Protein AF-A0A5B9YBI0-F1 (afdb_monomer)

Structure (mmCIF, N/CA/C/O backbone):
data_AF-A0A5B9YBI0-F1
#
_entry.id   AF-A0A5B9YBI0-F1
#
loop_
_atom_site.group_PDB
_atom_site.id
_atom_site.type_symbol
_atom_site.label_atom_id
_atom_site.label_alt_id
_atom_site.label_comp_id
_atom_site.label_asym_id
_atom_site.label_entity_id
_atom_site.label_seq_id
_atom_site.pdbx_PDB_ins_code
_atom_site.Cartn_x
_atom_site.Cartn_y
_atom_site.Cartn_z
_atom_site.occupancy
_atom_site.B_iso_or_equiv
_atom_site.auth_seq_id
_atom_site.auth_comp_id
_atom_site.auth_asym_id
_atom_site.auth_atom_id
_atom_site.pdbx_PDB_model_num
ATOM 1 N N . MET A 1 1 ? 2.682 44.385 -20.095 1.00 37.06 1 MET A N 1
ATOM 2 C CA . MET A 1 1 ? 2.175 44.929 -18.813 1.00 37.06 1 MET A CA 1
ATOM 3 C C . MET A 1 1 ? 1.367 43.898 -18.017 1.00 37.06 1 MET A C 1
ATOM 5 O O . MET A 1 1 ? 1.776 43.576 -16.914 1.00 37.06 1 MET A O 1
ATOM 9 N N . ILE A 1 2 ? 0.305 43.292 -18.572 1.00 33.94 2 ILE A N 1
ATOM 10 C CA . ILE A 1 2 ? -0.536 42.296 -17.859 1.00 33.94 2 ILE A CA 1
ATOM 11 C C . ILE A 1 2 ? 0.227 41.001 -17.495 1.00 33.94 2 ILE A C 1
ATOM 13 O O . ILE A 1 2 ? 0.119 40.534 -16.367 1.00 33.94 2 ILE A O 1
ATOM 17 N N . ARG A 1 3 ? 1.086 40.476 -18.384 1.00 33.97 3 ARG A N 1
ATOM 18 C CA . ARG A 1 3 ? 1.967 39.325 -18.071 1.00 33.97 3 ARG A CA 1
ATOM 19 C C . ARG A 1 3 ? 3.018 39.629 -16.991 1.00 33.97 3 ARG A C 1
ATOM 21 O O . ARG A 1 3 ? 3.372 38.748 -16.225 1.00 33.97 3 ARG A O 1
ATOM 28 N N . TYR A 1 4 ? 3.457 40.884 -16.885 1.00 35.09 4 TYR A N 1
ATOM 29 C CA . TYR A 1 4 ? 4.471 41.316 -15.913 1.00 35.09 4 TYR A CA 1
ATOM 30 C C . TYR A 1 4 ? 3.879 41.478 -14.500 1.00 35.09 4 TYR A C 1
ATOM 32 O O . TYR A 1 4 ? 4.509 41.134 -13.505 1.00 35.09 4 TYR A O 1
ATOM 40 N N . LEU A 1 5 ? 2.618 41.921 -14.413 1.00 36.78 5 LEU A N 1
ATOM 41 C CA . LEU A 1 5 ? 1.859 41.996 -13.158 1.00 36.78 5 LEU A CA 1
ATOM 42 C C . LEU A 1 5 ? 1.528 40.607 -12.584 1.00 36.78 5 LEU A C 1
ATOM 44 O O . LEU A 1 5 ? 1.432 40.454 -11.368 1.00 36.78 5 LEU A O 1
ATOM 48 N N . TYR A 1 6 ? 1.394 39.591 -13.443 1.00 37.94 6 TYR A N 1
ATOM 49 C CA . TYR A 1 6 ? 1.132 38.214 -13.018 1.00 37.94 6 TYR A CA 1
ATOM 50 C C . TYR A 1 6 ? 2.350 37.587 -12.315 1.00 37.94 6 TYR A C 1
ATOM 52 O O . TYR A 1 6 ? 2.197 36.960 -11.268 1.00 37.94 6 TYR A O 1
ATOM 60 N N . SER A 1 7 ? 3.566 37.844 -12.813 1.00 40.69 7 SER A N 1
ATOM 61 C CA . SER A 1 7 ? 4.812 37.372 -12.188 1.00 40.69 7 SER A CA 1
ATOM 62 C C . SER A 1 7 ? 5.112 38.067 -10.856 1.00 40.69 7 SER A C 1
ATOM 64 O O . SER A 1 7 ? 5.513 37.409 -9.901 1.00 40.69 7 SER A O 1
ATOM 66 N N . ILE A 1 8 ? 4.828 39.370 -10.736 1.00 42.28 8 ILE A N 1
ATOM 67 C CA . ILE A 1 8 ? 4.996 40.114 -9.472 1.00 42.28 8 ILE A CA 1
ATOM 68 C C . ILE A 1 8 ? 4.024 39.605 -8.396 1.00 42.28 8 ILE A C 1
ATOM 70 O O . ILE A 1 8 ? 4.411 39.440 -7.241 1.00 42.28 8 ILE A O 1
ATOM 74 N N . LYS A 1 9 ? 2.779 39.276 -8.767 1.00 41.59 9 LYS A N 1
ATOM 75 C CA . LYS A 1 9 ? 1.801 38.681 -7.841 1.00 41.59 9 LYS A CA 1
ATOM 76 C C . LYS A 1 9 ? 2.239 37.291 -7.353 1.00 41.59 9 LYS A C 1
ATOM 78 O O . LYS A 1 9 ? 2.020 36.961 -6.191 1.00 41.59 9 LYS A O 1
ATOM 83 N N . LYS A 1 10 ? 2.900 36.509 -8.216 1.00 41.25 10 LYS A N 1
ATOM 84 C CA . LYS A 1 10 ? 3.470 35.193 -7.880 1.00 41.25 10 LYS A CA 1
ATOM 85 C C . LYS A 1 10 ? 4.628 35.323 -6.877 1.00 41.25 10 LYS A C 1
ATOM 87 O O . LYS A 1 10 ? 4.638 34.612 -5.880 1.00 41.25 10 LYS A O 1
ATOM 92 N N . ILE A 1 11 ? 5.520 36.297 -7.072 1.00 42.34 11 ILE A N 1
ATOM 93 C CA . ILE A 1 11 ? 6.655 36.576 -6.170 1.00 42.34 11 ILE A CA 1
ATOM 94 C C . ILE A 1 11 ? 6.181 37.098 -4.799 1.00 42.34 11 ILE A C 1
ATOM 96 O O . ILE A 1 11 ? 6.686 36.667 -3.765 1.00 42.34 11 ILE A O 1
ATOM 100 N N . ILE A 1 12 ? 5.164 37.967 -4.765 1.00 43.50 12 ILE A N 1
ATOM 101 C CA . ILE A 1 12 ? 4.583 38.473 -3.507 1.00 43.50 12 ILE A CA 1
ATOM 102 C C . ILE A 1 12 ? 3.901 37.348 -2.710 1.00 43.50 12 ILE A C 1
ATOM 104 O O . ILE A 1 12 ? 4.034 37.300 -1.489 1.00 43.50 12 ILE A O 1
ATOM 108 N N . ASN A 1 13 ? 3.222 36.411 -3.381 1.00 40.44 13 ASN A N 1
ATOM 109 C CA . ASN A 1 13 ? 2.604 35.264 -2.711 1.00 40.44 13 ASN A CA 1
ATOM 110 C C . ASN A 1 13 ? 3.643 34.288 -2.133 1.00 40.44 13 ASN A C 1
ATOM 112 O O . ASN A 1 13 ? 3.438 33.784 -1.033 1.00 40.44 13 ASN A O 1
ATOM 116 N N . VAL A 1 14 ? 4.779 34.076 -2.807 1.00 39.38 14 VAL A N 1
ATOM 117 C CA . VAL A 1 14 ? 5.882 33.238 -2.290 1.00 39.38 14 VAL A CA 1
ATOM 118 C C . VAL A 1 14 ? 6.523 33.854 -1.038 1.00 39.38 14 VAL A C 1
ATOM 120 O O . VAL A 1 14 ? 6.813 33.143 -0.074 1.00 39.38 14 VAL A O 1
ATOM 123 N N . LEU A 1 15 ? 6.668 35.182 -0.995 1.00 35.47 15 LEU A N 1
ATOM 124 C CA . LEU A 1 15 ? 7.212 35.900 0.168 1.00 35.47 15 LEU A CA 1
ATOM 125 C C . LEU A 1 15 ? 6.231 35.978 1.354 1.00 35.47 15 LEU A C 1
ATOM 127 O O . LEU A 1 15 ? 6.654 36.020 2.507 1.00 35.47 15 LEU A O 1
ATOM 131 N N . LEU A 1 16 ? 4.919 35.966 1.101 1.00 36.91 16 LEU A N 1
ATOM 132 C CA . LEU A 1 16 ? 3.907 35.919 2.163 1.00 36.91 16 LEU A CA 1
ATOM 133 C C . LEU A 1 16 ? 3.735 34.510 2.753 1.00 36.91 16 LEU A C 1
ATOM 135 O O . LEU A 1 16 ? 3.543 34.387 3.959 1.00 36.91 16 LEU A O 1
ATOM 139 N N . VAL A 1 17 ? 3.869 33.448 1.953 1.00 39.06 17 VAL A N 1
ATOM 140 C CA . VAL A 1 17 ? 3.729 32.060 2.435 1.00 39.06 17 VAL A CA 1
ATOM 141 C C . VAL A 1 17 ? 4.934 31.624 3.278 1.00 39.06 17 VAL A C 1
ATOM 143 O O . VAL A 1 17 ? 4.750 31.027 4.341 1.00 39.06 17 VAL A O 1
ATOM 146 N N . SER A 1 18 ? 6.150 32.029 2.902 1.00 36.97 18 SER A N 1
ATOM 147 C CA . SER A 1 18 ? 7.392 31.725 3.639 1.00 36.97 18 SER A CA 1
ATOM 148 C C . SER A 1 18 ? 7.489 32.385 5.027 1.00 36.97 18 SER A C 1
ATOM 150 O O . SER A 1 18 ? 8.280 31.947 5.856 1.00 36.97 18 SER A O 1
ATOM 152 N N . SER A 1 19 ? 6.634 33.368 5.340 1.00 34.81 19 SER A N 1
ATOM 153 C CA . SER A 1 19 ? 6.539 33.975 6.683 1.00 34.81 19 SER A CA 1
ATOM 154 C C . SER A 1 19 ? 5.470 33.349 7.592 1.00 34.81 19 SER A C 1
ATOM 156 O O . SER A 1 19 ? 5.387 33.697 8.768 1.00 34.81 19 SER A O 1
ATOM 158 N N . SER A 1 20 ? 4.670 32.405 7.081 1.00 33.94 20 SER A N 1
ATOM 159 C CA . SER A 1 20 ? 3.580 31.753 7.830 1.00 33.94 20 SER A CA 1
ATOM 160 C C . SER A 1 20 ? 3.882 30.310 8.255 1.00 33.94 20 SER A C 1
ATOM 162 O O . SER A 1 20 ? 3.123 29.714 9.017 1.00 33.94 20 SER A O 1
ATOM 164 N N . GLY A 1 21 ? 5.011 29.764 7.801 1.00 32.81 21 GLY A N 1
ATOM 165 C CA . GLY A 1 21 ? 5.383 28.363 7.963 1.00 32.81 21 GLY A CA 1
ATOM 166 C C . GLY A 1 21 ? 6.478 28.092 8.987 1.00 32.81 21 GLY A C 1
ATOM 167 O O . GLY A 1 21 ? 7.218 27.157 8.771 1.00 32.81 21 GLY A O 1
ATOM 168 N N . TYR A 1 22 ? 6.637 28.879 10.055 1.00 31.53 22 TYR A N 1
ATOM 169 C CA . TYR A 1 22 ? 7.441 28.489 11.229 1.00 31.53 22 TYR A CA 1
ATOM 170 C C . TYR A 1 22 ? 7.075 29.394 12.412 1.00 31.53 22 TYR A C 1
ATOM 172 O O . TYR A 1 22 ? 7.587 30.503 12.530 1.00 31.53 22 TYR A O 1
ATOM 180 N N . THR A 1 23 ? 6.121 28.959 13.245 1.00 30.61 23 THR A N 1
ATOM 181 C CA . THR A 1 23 ? 6.027 29.190 14.708 1.00 30.61 23 THR A CA 1
ATOM 182 C C . THR A 1 23 ? 4.635 28.796 15.220 1.00 30.61 23 THR A C 1
ATOM 184 O O . THR A 1 23 ? 3.657 29.530 15.095 1.00 30.61 23 THR A O 1
ATOM 187 N N . ARG A 1 24 ? 4.542 27.643 15.887 1.00 28.12 24 ARG A N 1
ATOM 188 C CA . ARG A 1 24 ? 3.522 27.396 16.916 1.00 28.12 24 ARG A CA 1
ATOM 189 C C . ARG A 1 24 ? 4.225 26.834 18.144 1.00 28.12 24 ARG A C 1
ATOM 191 O O . ARG A 1 24 ? 4.561 25.661 18.191 1.00 28.12 24 ARG A O 1
ATOM 198 N N . GLY A 1 25 ? 4.473 27.717 19.106 1.00 27.64 25 GLY A N 1
ATOM 199 C CA . GLY A 1 25 ? 5.055 27.401 20.406 1.00 27.64 25 GLY A CA 1
ATOM 200 C C . GLY A 1 25 ? 5.615 28.656 21.074 1.00 27.64 25 GLY A C 1
ATOM 201 O O . GLY A 1 25 ? 6.647 29.158 20.655 1.00 27.64 25 GLY A O 1
ATOM 202 N N . ASN A 1 26 ? 4.929 29.120 22.120 1.00 28.19 26 ASN A N 1
ATOM 203 C CA . ASN A 1 26 ? 5.251 30.227 23.034 1.00 28.19 26 ASN A CA 1
ATOM 204 C C . ASN A 1 26 ? 4.965 31.668 22.573 1.00 28.19 26 ASN A C 1
ATOM 206 O O . ASN A 1 26 ? 5.736 32.336 21.892 1.00 28.19 26 ASN A O 1
ATOM 210 N N . VAL A 1 27 ? 3.853 32.190 23.102 1.00 33.47 27 VAL A N 1
ATOM 211 C CA . VAL A 1 27 ? 3.587 33.623 23.227 1.00 33.47 27 VAL A CA 1
ATOM 212 C C . VAL A 1 27 ? 4.521 34.203 24.295 1.00 33.47 27 VAL A C 1
ATOM 214 O O . VAL A 1 27 ? 4.308 34.009 25.489 1.00 33.47 27 VAL A O 1
ATOM 217 N N . MET A 1 28 ? 5.499 35.002 23.873 1.00 28.69 28 MET A N 1
ATOM 218 C CA . MET A 1 28 ? 5.945 36.161 24.646 1.00 28.69 28 MET A CA 1
ATOM 219 C C . MET A 1 28 ? 5.970 37.396 23.746 1.00 28.69 28 MET A C 1
ATOM 221 O O . MET A 1 28 ? 6.412 37.363 22.602 1.00 28.69 28 MET A O 1
ATOM 225 N N . LYS A 1 29 ? 5.425 38.488 24.285 1.00 39.06 29 LYS A N 1
ATOM 226 C CA . LYS A 1 29 ? 5.253 39.796 23.647 1.00 39.06 29 LYS A CA 1
ATOM 227 C C . LYS A 1 29 ? 6.578 40.325 23.076 1.00 39.06 29 LYS A C 1
ATOM 229 O O . LYS A 1 29 ? 7.487 40.636 23.837 1.00 39.06 29 LYS A O 1
ATOM 234 N N . GLY A 1 30 ? 6.628 40.529 21.760 1.00 29.30 30 GLY A N 1
ATOM 235 C CA . GLY A 1 30 ? 7.695 41.254 21.070 1.00 29.30 30 GLY A CA 1
ATOM 236 C C . GLY A 1 30 ? 7.208 41.771 19.716 1.00 29.30 30 GLY A C 1
ATOM 237 O O . GLY A 1 30 ? 6.684 41.020 18.903 1.00 29.30 30 GLY A O 1
ATOM 238 N N . THR A 1 31 ? 7.315 43.076 19.498 1.00 31.78 31 THR A N 1
ATOM 239 C CA . THR A 1 31 ? 6.864 43.804 18.307 1.00 31.78 31 THR A CA 1
ATOM 240 C C . THR A 1 31 ? 7.668 43.379 17.071 1.00 31.78 31 THR A C 1
ATOM 242 O O . THR A 1 31 ? 8.876 43.604 17.019 1.00 31.78 31 THR A O 1
ATOM 245 N N . VAL A 1 32 ? 7.017 42.808 16.051 1.00 30.14 32 VAL A N 1
ATOM 246 C CA . VAL A 1 32 ? 7.655 42.495 14.758 1.00 30.14 32 VAL A CA 1
ATOM 247 C C . VAL A 1 32 ? 7.907 43.802 13.998 1.00 30.14 32 VAL A C 1
ATOM 249 O O . VAL A 1 32 ? 6.975 44.454 13.531 1.00 30.14 32 VAL A O 1
ATOM 252 N N . LYS A 1 33 ? 9.175 44.213 13.883 1.00 31.86 33 LYS A N 1
ATOM 253 C CA . LYS A 1 33 ? 9.597 45.293 12.979 1.00 31.86 33 LYS A CA 1
ATOM 254 C C . LYS A 1 33 ? 9.701 44.735 11.560 1.00 31.86 33 LYS A C 1
ATOM 256 O O . LYS A 1 33 ? 10.640 44.014 11.246 1.00 31.86 33 LYS A O 1
ATOM 261 N N . VAL A 1 34 ? 8.755 45.103 10.699 1.00 38.72 34 VAL A N 1
ATOM 262 C CA . VAL A 1 34 ? 8.865 44.892 9.249 1.00 38.72 34 VAL A CA 1
ATOM 263 C C . VAL A 1 34 ? 9.993 45.782 8.713 1.00 38.72 34 VAL A C 1
ATOM 265 O O . VAL A 1 34 ? 10.050 46.974 9.020 1.00 38.72 34 VAL A O 1
ATOM 268 N N . ASN A 1 35 ? 10.920 45.205 7.949 1.00 39.88 35 ASN A N 1
ATOM 269 C CA . ASN A 1 35 ? 12.082 45.910 7.416 1.00 39.88 35 ASN A CA 1
ATOM 270 C C . ASN A 1 35 ? 11.672 46.793 6.218 1.00 39.88 35 ASN A C 1
ATOM 272 O O . ASN A 1 35 ? 11.575 46.332 5.083 1.00 39.88 35 ASN A O 1
ATOM 276 N N . TYR A 1 36 ? 11.401 48.075 6.484 1.00 39.97 36 TYR A N 1
ATOM 277 C CA . TYR A 1 36 ? 10.932 49.072 5.506 1.00 39.97 36 TYR A CA 1
ATOM 278 C C . TYR A 1 36 ? 11.914 49.346 4.348 1.00 39.97 36 TYR A C 1
ATOM 280 O O . TYR A 1 36 ? 11.514 49.924 3.338 1.00 39.97 36 TYR A O 1
ATOM 288 N N . TYR A 1 37 ? 13.173 48.904 4.447 1.00 40.56 37 TYR A N 1
ATOM 289 C CA . TYR A 1 37 ? 14.192 49.119 3.413 1.00 40.56 37 TYR A CA 1
ATOM 290 C C . TYR A 1 37 ? 13.926 48.338 2.116 1.00 40.56 37 TYR A C 1
ATOM 292 O O . TYR A 1 37 ? 14.165 48.858 1.026 1.00 40.56 37 TYR A O 1
ATOM 300 N N . SER A 1 38 ? 13.366 47.130 2.209 1.00 44.84 38 SER A N 1
ATOM 301 C CA . SER A 1 38 ? 13.116 46.269 1.044 1.00 44.84 38 SER A CA 1
ATOM 302 C C . SER A 1 38 ? 11.962 46.790 0.180 1.00 44.84 38 SER A C 1
ATOM 304 O O . SER A 1 38 ? 12.022 46.739 -1.046 1.00 44.84 38 SER A O 1
ATOM 306 N N . LEU A 1 39 ? 10.932 47.362 0.811 1.00 43.91 39 LEU A N 1
ATOM 307 C CA . LEU A 1 39 ? 9.776 47.937 0.118 1.00 43.91 39 LEU A CA 1
ATOM 308 C C . LEU A 1 39 ? 10.128 49.269 -0.570 1.00 43.91 39 LEU A C 1
ATOM 310 O O . LEU A 1 39 ? 9.635 49.555 -1.660 1.00 43.91 39 LEU A O 1
ATOM 314 N N . PHE A 1 40 ? 11.024 50.058 0.032 1.00 45.75 40 PHE A N 1
ATOM 315 C CA . PHE A 1 40 ? 11.465 51.339 -0.526 1.00 45.75 40 PHE A CA 1
ATOM 316 C C . PHE A 1 40 ? 12.334 51.162 -1.785 1.00 45.75 40 PHE A C 1
ATOM 318 O O . PHE A 1 40 ? 12.179 51.914 -2.747 1.00 45.75 40 PHE A O 1
ATOM 325 N N . MET A 1 41 ? 13.184 50.127 -1.825 1.00 46.78 41 MET A N 1
ATOM 326 C CA . MET A 1 41 ? 14.009 49.786 -2.998 1.00 46.78 41 MET A CA 1
ATOM 327 C C . MET A 1 41 ? 13.170 49.364 -4.212 1.00 46.78 41 MET A C 1
ATOM 329 O O . MET A 1 41 ? 13.460 49.776 -5.334 1.00 46.78 41 MET A O 1
ATOM 333 N N . VAL A 1 42 ? 12.088 48.607 -4.000 1.00 51.53 42 VAL A N 1
ATOM 334 C CA . VAL A 1 42 ? 11.196 48.168 -5.089 1.00 51.53 42 VAL A CA 1
ATOM 335 C C . VAL A 1 42 ? 10.407 49.346 -5.674 1.00 51.53 42 VAL A C 1
ATOM 337 O O . VAL A 1 42 ? 10.260 49.443 -6.891 1.00 51.53 42 VAL A O 1
ATOM 340 N N . ILE A 1 43 ? 9.957 50.289 -4.839 1.00 54.47 43 ILE A N 1
ATOM 341 C CA . ILE A 1 43 ? 9.250 51.496 -5.302 1.00 54.47 43 ILE A CA 1
ATOM 342 C C . ILE A 1 43 ? 10.199 52.433 -6.071 1.00 54.47 43 ILE A C 1
ATOM 344 O O . ILE A 1 43 ? 9.815 52.973 -7.110 1.00 54.47 43 ILE A O 1
ATOM 348 N N . ALA A 1 44 ? 11.452 52.581 -5.624 1.00 48.19 44 ALA A N 1
ATOM 349 C CA . ALA A 1 44 ? 12.456 53.393 -6.315 1.00 48.19 44 ALA A CA 1
ATOM 350 C C . ALA A 1 44 ? 12.818 52.834 -7.706 1.00 48.19 44 ALA A C 1
ATOM 352 O O . ALA A 1 44 ? 12.940 53.600 -8.663 1.00 48.19 44 ALA A O 1
ATOM 353 N N . LEU A 1 45 ? 12.915 51.505 -7.849 1.00 44.81 45 LEU A N 1
ATOM 354 C CA . LEU A 1 45 ? 13.215 50.856 -9.131 1.00 44.81 45 LEU A CA 1
ATOM 355 C C . LEU A 1 45 ? 12.078 51.032 -10.156 1.00 44.81 45 LEU A C 1
ATOM 357 O O . LEU A 1 45 ? 12.330 51.242 -11.341 1.00 44.81 45 LEU A O 1
ATOM 361 N N . VAL A 1 46 ? 10.821 50.994 -9.699 1.00 51.81 46 VAL A N 1
ATOM 362 C CA . VAL A 1 46 ? 9.637 51.185 -10.558 1.00 51.81 46 VAL A CA 1
ATOM 363 C C . VAL A 1 46 ? 9.516 52.636 -11.040 1.00 51.81 46 VAL A C 1
ATOM 365 O O . VAL A 1 46 ? 9.133 52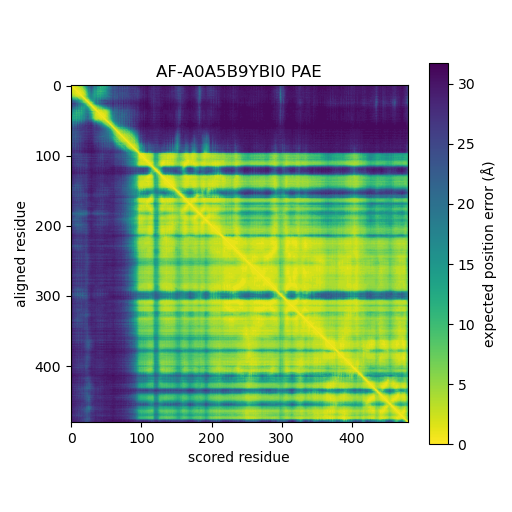.868 -12.187 1.00 51.81 46 VAL A O 1
ATOM 368 N N . LEU A 1 47 ? 9.898 53.616 -10.214 1.00 44.66 47 LEU A N 1
ATOM 369 C CA . LEU A 1 47 ? 9.897 55.032 -10.598 1.00 44.66 47 LEU A CA 1
ATOM 370 C C . LEU A 1 47 ? 11.025 55.380 -11.585 1.00 44.66 47 LEU A C 1
ATOM 372 O O . LEU A 1 47 ? 10.800 56.161 -12.508 1.00 44.66 47 LEU A O 1
ATOM 376 N N . LEU A 1 48 ? 12.200 54.750 -11.466 1.00 40.97 48 LEU A N 1
ATOM 377 C CA . LEU A 1 48 ? 13.325 54.955 -12.392 1.00 40.97 48 LEU A CA 1
ATOM 378 C C . LEU A 1 48 ? 13.041 54.433 -13.810 1.00 40.97 48 LEU A C 1
ATOM 380 O O . LEU A 1 48 ? 13.449 55.053 -14.790 1.00 40.97 48 LEU A O 1
ATOM 384 N N . ILE A 1 49 ? 12.287 53.338 -13.937 1.00 47.66 49 ILE A N 1
ATOM 385 C CA . ILE A 1 49 ? 11.904 52.771 -15.242 1.00 47.66 49 ILE A CA 1
ATOM 386 C C . ILE A 1 49 ? 10.781 53.596 -15.905 1.00 47.66 49 ILE A C 1
ATOM 388 O O . ILE A 1 49 ? 10.675 53.635 -17.131 1.00 47.66 49 ILE A O 1
ATOM 392 N N . GLY A 1 50 ? 9.971 54.309 -15.114 1.00 37.84 50 GLY A N 1
ATOM 393 C CA . GLY A 1 50 ? 8.883 55.159 -15.609 1.00 37.84 50 GLY A CA 1
ATOM 394 C C . GLY A 1 50 ? 9.324 56.490 -16.231 1.00 37.84 50 GLY A C 1
ATOM 395 O O . GLY A 1 50 ? 8.585 57.048 -17.039 1.00 37.84 50 GLY A O 1
ATOM 396 N N . CYS A 1 51 ? 10.520 56.994 -15.908 1.00 30.30 51 CYS A N 1
ATOM 397 C CA . CYS A 1 51 ? 10.962 58.327 -16.336 1.00 30.30 51 CYS A CA 1
ATOM 398 C C . CYS A 1 51 ? 11.650 58.390 -17.711 1.00 30.30 51 CYS A C 1
ATOM 400 O O . CYS A 1 51 ? 11.891 59.491 -18.195 1.00 30.30 51 CYS A O 1
ATOM 402 N N . ASN A 1 52 ? 11.937 57.266 -18.380 1.00 34.69 52 ASN A N 1
ATOM 403 C CA . ASN A 1 52 ? 12.779 57.274 -19.589 1.00 34.69 52 ASN A CA 1
ATOM 404 C C . ASN A 1 52 ? 12.015 57.250 -20.932 1.00 34.69 52 ASN A C 1
ATOM 406 O O . ASN A 1 52 ? 12.538 56.797 -21.949 1.00 34.69 52 ASN A O 1
ATOM 410 N N . LYS A 1 53 ? 10.761 57.720 -20.963 1.00 36.47 53 LYS A N 1
ATOM 411 C CA . LYS A 1 53 ? 9.973 57.858 -22.202 1.00 36.47 53 LYS A CA 1
ATOM 412 C C . LYS A 1 53 ? 9.257 59.202 -22.280 1.00 36.47 53 LYS A C 1
ATOM 414 O O . LYS A 1 53 ? 8.037 59.265 -22.172 1.00 36.47 53 LYS A O 1
ATOM 419 N N . GLN A 1 54 ? 10.007 60.266 -22.542 1.00 32.62 54 GLN A N 1
ATOM 420 C CA . GLN A 1 54 ? 9.454 61.446 -23.202 1.00 32.62 54 GLN A CA 1
ATOM 421 C C . GLN A 1 54 ? 10.578 62.326 -23.744 1.00 32.62 54 GLN A C 1
ATOM 423 O O . GLN A 1 54 ? 11.094 63.157 -23.018 1.00 32.62 54 GLN A O 1
ATOM 428 N N . GLU A 1 55 ? 10.946 62.147 -25.015 1.00 31.16 55 GLU A N 1
ATOM 429 C CA . GLU A 1 55 ? 11.467 63.237 -25.850 1.00 31.16 55 GLU A CA 1
ATOM 430 C C . GLU A 1 55 ? 11.624 62.776 -27.309 1.00 31.16 55 GLU A C 1
ATOM 432 O O . GLU A 1 55 ? 12.487 61.968 -27.629 1.00 31.16 55 GLU A O 1
ATOM 437 N N . GLN A 1 56 ? 10.744 63.258 -28.194 1.00 30.58 56 GLN A N 1
ATOM 438 C CA . GLN A 1 56 ? 11.095 64.152 -29.311 1.00 30.58 56 GLN A CA 1
ATOM 439 C C . GLN A 1 56 ? 10.005 64.166 -30.390 1.00 30.58 56 GLN A C 1
ATOM 441 O O . GLN A 1 56 ? 9.598 63.143 -30.939 1.00 30.58 56 GLN A O 1
ATOM 446 N N . SER A 1 57 ? 9.551 65.381 -30.699 1.00 29.33 57 SER A N 1
ATOM 447 C CA . SER A 1 57 ? 8.677 65.715 -31.818 1.00 29.33 57 SER A CA 1
ATOM 448 C C . SER A 1 57 ? 9.448 66.489 -32.891 1.00 29.33 57 SER A C 1
ATOM 450 O O . SER A 1 57 ? 10.244 67.357 -32.546 1.00 29.33 57 SER A O 1
ATOM 452 N N . MET A 1 58 ? 9.031 66.279 -34.144 1.00 27.55 58 MET A N 1
ATOM 453 C CA . MET A 1 58 ? 9.159 67.143 -35.332 1.00 27.55 58 MET A CA 1
ATOM 454 C C . MET A 1 58 ? 10.497 67.220 -36.093 1.00 27.55 58 MET A C 1
ATOM 456 O O . MET A 1 58 ? 11.482 67.765 -35.615 1.00 27.55 58 MET A O 1
ATOM 460 N N . GLY A 1 59 ? 10.415 66.889 -37.393 1.00 28.47 59 GLY A N 1
ATOM 461 C CA . GLY A 1 59 ? 10.838 67.838 -38.436 1.00 28.47 59 GLY A CA 1
ATOM 462 C C . GLY A 1 59 ? 11.807 67.353 -39.523 1.00 28.47 59 GLY A C 1
ATOM 463 O O . GLY A 1 59 ? 13.003 67.577 -39.425 1.00 28.47 59 GLY A O 1
ATOM 464 N N . SER A 1 60 ? 11.248 66.823 -40.619 1.00 39.47 60 SER A N 1
ATOM 465 C CA . SER A 1 60 ? 11.709 66.927 -42.023 1.00 39.47 60 SER A CA 1
ATOM 466 C C . SER A 1 60 ? 13.183 66.648 -42.387 1.00 39.47 60 SER A C 1
ATOM 468 O O . SER A 1 60 ? 14.041 67.514 -42.227 1.00 39.47 60 SER A O 1
ATOM 470 N N . LYS A 1 61 ? 13.423 65.509 -43.062 1.00 35.03 61 LYS A N 1
ATOM 471 C CA . LYS A 1 61 ? 14.291 65.349 -44.259 1.00 35.03 61 LYS A CA 1
ATOM 472 C C . LYS A 1 61 ? 14.211 63.899 -44.773 1.00 35.03 61 LYS A C 1
ATOM 474 O O . LYS A 1 61 ? 15.151 63.115 -44.687 1.00 35.03 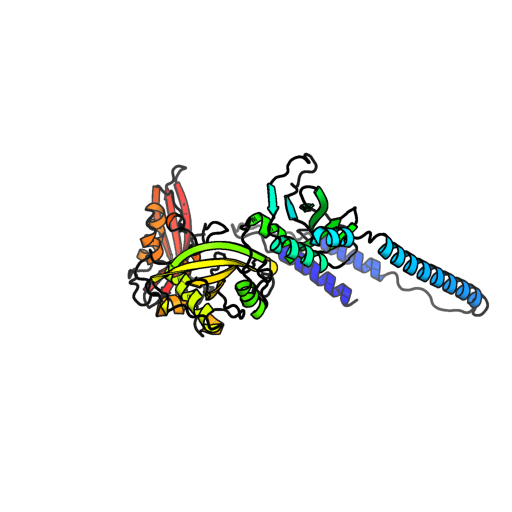61 LYS A O 1
ATOM 479 N N . GLU A 1 62 ? 13.047 63.531 -45.304 1.00 45.38 62 GLU A N 1
ATOM 480 C CA . GLU A 1 62 ? 12.869 62.309 -46.096 1.00 45.38 62 GLU A CA 1
ATOM 481 C C . GLU A 1 62 ? 13.414 62.528 -47.515 1.00 45.38 62 GLU A C 1
ATOM 483 O O . GLU A 1 62 ? 13.001 63.467 -48.190 1.00 45.38 62 GLU A O 1
ATOM 488 N N . SER A 1 63 ? 14.343 61.672 -47.960 1.00 40.34 63 SER A N 1
ATOM 489 C CA . SER A 1 63 ? 14.345 61.037 -49.304 1.00 40.34 63 SER A CA 1
ATOM 490 C C . SER A 1 63 ? 15.704 60.477 -49.749 1.00 40.34 63 SER A C 1
ATOM 492 O O . SER A 1 63 ? 15.732 59.716 -50.708 1.00 40.34 63 SER A O 1
ATOM 494 N N . ILE A 1 64 ? 16.815 60.739 -49.044 1.00 42.31 64 ILE A N 1
ATOM 495 C CA . ILE A 1 64 ? 18.138 60.186 -49.430 1.00 42.31 64 ILE A CA 1
ATOM 496 C C . ILE A 1 64 ? 18.664 59.136 -48.430 1.00 42.31 64 ILE A C 1
ATOM 498 O O . ILE A 1 64 ? 19.341 58.193 -48.823 1.00 42.31 64 ILE A O 1
ATOM 502 N N . VAL A 1 65 ? 18.236 59.186 -47.164 1.00 42.59 65 VAL A N 1
ATOM 503 C CA . VAL A 1 65 ? 18.612 58.199 -46.124 1.00 42.59 65 VAL A CA 1
ATOM 504 C C . VAL A 1 65 ? 17.856 56.863 -46.272 1.00 42.59 65 VAL A C 1
ATOM 506 O O . VAL A 1 65 ? 18.304 55.827 -45.790 1.00 42.59 65 VAL A O 1
ATOM 509 N N . ARG A 1 66 ? 16.735 56.844 -47.010 1.00 43.56 66 ARG A N 1
ATOM 510 C CA . ARG A 1 66 ? 15.854 55.666 -47.119 1.00 43.56 66 ARG A CA 1
ATOM 511 C C . ARG A 1 66 ? 16.453 54.514 -47.938 1.00 43.56 66 ARG A C 1
ATOM 513 O O . ARG A 1 66 ? 16.097 53.373 -47.690 1.00 43.56 66 ARG A O 1
ATOM 520 N N . LYS A 1 67 ? 17.379 54.779 -48.872 1.00 43.75 67 LYS A N 1
ATOM 521 C CA . LYS A 1 67 ? 18.020 53.721 -49.682 1.00 43.75 67 LYS A CA 1
ATOM 522 C C . LYS A 1 67 ? 19.179 53.021 -48.963 1.00 43.75 67 LYS A C 1
ATOM 524 O O . LYS A 1 67 ? 19.312 51.815 -49.092 1.00 43.75 67 LYS A O 1
ATOM 529 N N . GLN A 1 68 ? 19.951 53.750 -48.154 1.00 44.72 68 GLN A N 1
ATOM 530 C CA . GLN A 1 68 ? 21.042 53.167 -47.358 1.00 44.72 68 GLN A CA 1
ATOM 531 C C . GLN A 1 68 ? 20.538 52.453 -46.093 1.00 44.72 68 GLN A C 1
ATOM 533 O O . GLN A 1 68 ? 21.179 51.515 -45.633 1.00 44.72 68 GLN A O 1
ATOM 538 N N . GLY A 1 69 ? 19.378 52.855 -45.555 1.00 44.50 69 GLY A N 1
ATOM 539 C CA . GLY A 1 69 ? 18.707 52.129 -44.469 1.00 44.50 69 GLY A CA 1
ATOM 540 C C . GLY A 1 69 ? 18.138 50.777 -44.910 1.00 44.50 69 GLY A C 1
ATOM 541 O O . GLY A 1 69 ? 18.314 49.795 -44.204 1.00 44.50 69 GLY A O 1
ATOM 542 N N . LEU A 1 70 ? 17.547 50.707 -46.110 1.00 41.88 70 LEU A N 1
ATOM 543 C CA . LEU A 1 70 ? 16.976 49.467 -46.652 1.00 41.88 70 LEU A CA 1
ATOM 544 C C . LEU A 1 70 ? 18.042 48.420 -47.015 1.00 41.88 70 LEU A C 1
ATOM 546 O O . LEU A 1 70 ? 17.833 47.243 -46.763 1.00 41.88 70 LEU A O 1
ATOM 550 N N . GLU A 1 71 ? 19.203 48.817 -47.547 1.00 43.41 71 GLU A N 1
ATOM 551 C CA . GLU A 1 71 ? 20.302 47.867 -47.812 1.00 43.41 71 GLU A CA 1
ATOM 552 C C . GLU A 1 71 ? 20.954 47.344 -46.523 1.00 43.41 71 GLU A C 1
ATOM 554 O O . GLU A 1 71 ? 21.461 46.225 -46.503 1.00 43.41 71 GLU A O 1
ATOM 559 N N . LYS A 1 72 ? 20.912 48.125 -45.436 1.00 48.84 72 LYS A N 1
ATOM 560 C CA . LYS A 1 72 ? 21.401 47.700 -44.122 1.00 48.84 72 LYS A CA 1
ATOM 561 C C . LYS A 1 72 ? 20.400 46.785 -43.408 1.00 48.84 72 LYS A C 1
ATOM 563 O O . LYS A 1 72 ? 20.819 45.775 -42.863 1.00 48.84 72 LYS A O 1
ATOM 568 N N . GLU A 1 73 ? 19.101 47.079 -43.489 1.00 47.31 73 GLU A N 1
ATOM 569 C CA . GLU A 1 73 ? 18.042 46.209 -42.955 1.00 47.31 73 GLU A CA 1
ATOM 570 C C . GLU A 1 73 ? 17.950 44.874 -43.705 1.00 47.31 73 GLU A C 1
ATOM 572 O O . GLU A 1 73 ? 17.728 43.854 -43.062 1.00 47.31 73 GLU A O 1
ATOM 577 N N . VAL A 1 74 ? 18.172 44.844 -45.028 1.00 47.94 74 VAL A N 1
ATOM 578 C CA . VAL A 1 74 ? 18.197 43.594 -45.818 1.00 47.94 74 VAL A CA 1
ATOM 579 C C . VAL A 1 74 ? 19.424 42.743 -45.481 1.00 47.94 74 VAL A C 1
ATOM 581 O O . VAL A 1 74 ? 19.285 41.539 -45.303 1.00 47.94 74 VAL A O 1
ATOM 584 N N . LYS A 1 75 ? 20.602 43.351 -45.284 1.00 49.75 75 LYS A N 1
ATOM 585 C CA . LYS A 1 75 ? 21.792 42.618 -44.816 1.00 49.75 75 LYS A CA 1
ATOM 586 C C . LYS A 1 75 ? 21.655 42.116 -43.381 1.00 49.75 75 LYS A C 1
ATOM 588 O O . LYS A 1 75 ? 22.024 40.989 -43.102 1.00 49.75 75 LYS A O 1
ATOM 593 N N . GLU A 1 76 ? 21.081 42.918 -42.484 1.00 48.69 76 GLU A N 1
ATOM 594 C CA . GLU A 1 76 ? 20.828 42.511 -41.095 1.00 48.69 76 GLU A CA 1
ATOM 595 C C . GLU A 1 76 ? 19.740 41.422 -40.999 1.00 48.69 76 GLU A C 1
ATOM 597 O O . GLU A 1 76 ? 19.783 40.616 -40.074 1.00 48.69 76 GLU A O 1
ATOM 602 N N . THR A 1 77 ? 18.804 41.337 -41.957 1.00 45.56 77 THR A N 1
ATOM 603 C CA . THR A 1 77 ? 17.843 40.219 -42.037 1.00 45.56 77 THR A CA 1
ATOM 604 C C . THR A 1 77 ? 18.414 38.980 -42.721 1.00 45.56 77 THR A C 1
ATOM 606 O O . THR A 1 77 ? 18.119 37.882 -42.263 1.00 45.56 77 THR A O 1
ATOM 609 N N . GLU A 1 78 ? 19.263 39.110 -43.742 1.00 43.53 78 GLU A N 1
ATOM 610 C CA . GLU A 1 78 ? 19.993 37.973 -44.326 1.00 43.53 78 GLU A CA 1
ATOM 611 C C . GLU A 1 78 ? 21.001 37.383 -43.327 1.00 43.53 78 GLU A C 1
ATOM 613 O O . GLU A 1 78 ? 21.002 36.175 -43.119 1.00 43.53 78 GLU A O 1
ATOM 618 N N . ASP A 1 79 ? 21.764 38.214 -42.609 1.00 46.25 79 ASP A N 1
ATOM 619 C CA . ASP A 1 79 ? 22.690 37.766 -41.561 1.00 46.25 79 ASP A CA 1
ATOM 620 C C . ASP A 1 79 ? 21.947 37.180 -40.343 1.00 46.25 79 ASP A C 1
ATOM 622 O O . ASP A 1 79 ? 22.469 36.286 -39.677 1.00 46.25 79 ASP A O 1
ATOM 626 N N . ALA A 1 80 ? 20.724 37.637 -40.037 1.00 49.03 80 ALA A N 1
ATOM 627 C CA . ALA A 1 80 ? 19.892 37.052 -38.981 1.00 49.03 80 ALA A CA 1
ATOM 628 C C . ALA A 1 80 ? 19.269 35.709 -39.392 1.00 49.03 80 ALA A C 1
ATOM 630 O O . ALA A 1 80 ? 19.196 34.809 -38.563 1.00 49.03 80 ALA A O 1
ATOM 631 N N . VAL A 1 81 ? 18.859 35.553 -40.656 1.00 47.34 81 VAL A N 1
ATOM 632 C CA . VAL A 1 81 ? 18.325 34.290 -41.193 1.00 47.34 81 VAL A CA 1
ATOM 633 C C . VAL A 1 81 ? 19.438 33.254 -41.359 1.00 47.34 81 VAL A C 1
ATOM 635 O O . VAL A 1 81 ? 19.237 32.107 -40.979 1.00 47.34 81 VAL A O 1
ATOM 638 N N . VAL A 1 82 ? 20.630 33.659 -41.814 1.00 49.12 82 VAL A N 1
ATOM 639 C CA . VAL A 1 82 ? 21.816 32.788 -41.881 1.00 49.12 82 VAL A CA 1
ATOM 640 C C . VAL A 1 82 ? 22.301 32.409 -40.478 1.00 49.12 82 VAL A C 1
ATOM 642 O O . VAL A 1 82 ? 22.649 31.257 -40.266 1.00 49.12 82 VAL A O 1
ATOM 645 N N . ASN A 1 83 ? 22.240 33.307 -39.483 1.00 50.78 83 ASN A N 1
ATOM 646 C CA . ASN A 1 83 ? 22.530 32.952 -38.084 1.00 50.78 83 ASN A CA 1
ATOM 647 C C . ASN A 1 83 ? 21.464 32.045 -37.444 1.00 50.78 83 ASN A C 1
ATOM 649 O O . ASN A 1 83 ? 21.804 31.267 -36.555 1.00 50.78 83 ASN A O 1
ATOM 653 N N . ASP A 1 84 ? 20.191 32.141 -37.844 1.00 46.06 84 ASP A N 1
ATOM 654 C CA . ASP A 1 84 ? 19.121 31.248 -37.372 1.00 46.06 84 ASP A CA 1
ATOM 655 C C . ASP A 1 84 ? 19.177 29.873 -38.058 1.00 46.06 84 ASP A C 1
ATOM 657 O O . ASP A 1 84 ? 18.887 28.859 -37.418 1.00 46.06 84 ASP A O 1
ATOM 661 N N . GLU A 1 85 ? 19.581 29.813 -39.330 1.00 46.88 85 GLU A N 1
ATOM 662 C CA . GLU A 1 85 ? 19.861 28.563 -40.042 1.00 46.88 85 GLU A CA 1
ATOM 663 C C . GLU A 1 85 ? 21.150 27.913 -39.535 1.00 46.88 85 GLU A C 1
ATOM 665 O O . GLU A 1 85 ? 21.091 26.742 -39.183 1.00 46.88 85 GLU A O 1
ATOM 670 N N . GLU A 1 86 ? 22.248 28.652 -39.338 1.00 45.19 86 GLU A N 1
ATOM 671 C CA . GLU A 1 86 ? 23.467 28.139 -38.695 1.00 45.19 86 GLU A CA 1
ATOM 672 C C . GLU A 1 86 ? 23.214 27.735 -37.239 1.00 45.19 86 GLU A C 1
ATOM 674 O O . GLU A 1 86 ? 23.767 26.733 -36.804 1.00 45.19 86 GLU A O 1
ATOM 679 N N . LYS A 1 87 ? 22.358 28.430 -36.468 1.00 47.09 87 LYS A N 1
ATOM 680 C CA . LYS A 1 87 ? 21.951 27.980 -35.120 1.00 47.09 87 LYS A CA 1
ATOM 681 C C . LYS A 1 87 ? 21.114 26.711 -35.153 1.00 47.09 87 LYS A C 1
ATOM 683 O O . LYS A 1 87 ? 21.289 25.877 -34.271 1.00 47.09 87 LYS A O 1
ATOM 688 N N . LYS A 1 88 ? 20.218 26.550 -36.129 1.00 45.22 88 LYS A N 1
ATOM 689 C CA . LYS A 1 88 ? 19.453 25.309 -36.321 1.00 45.22 88 LYS A CA 1
ATOM 690 C C . LYS A 1 88 ? 20.338 24.170 -36.817 1.00 45.22 88 LYS A C 1
ATOM 692 O O . LYS A 1 88 ? 20.173 23.049 -36.351 1.00 45.22 88 LYS A O 1
ATOM 697 N N . GLU A 1 89 ? 21.305 24.450 -37.686 1.00 40.06 89 GLU A N 1
ATOM 698 C CA . GLU A 1 89 ? 22.291 23.480 -38.162 1.00 40.06 89 GLU A CA 1
ATOM 699 C C . GLU A 1 89 ? 23.265 23.090 -37.045 1.00 40.06 89 GLU A C 1
ATOM 701 O O . GLU A 1 89 ? 23.531 21.903 -36.887 1.00 40.06 89 GLU A O 1
ATOM 706 N N . LYS A 1 90 ? 23.700 24.024 -36.185 1.00 45.75 90 LYS A N 1
ATOM 707 C CA . LYS A 1 90 ? 24.492 23.730 -34.975 1.00 45.75 90 LYS A CA 1
ATOM 708 C C . LYS A 1 90 ? 23.690 22.992 -33.909 1.00 45.75 90 LYS A C 1
ATOM 710 O O . LYS A 1 90 ? 24.205 22.039 -33.351 1.00 45.75 90 LYS A O 1
ATOM 715 N N . GLN A 1 91 ? 22.420 23.341 -33.689 1.00 47.19 91 GLN A N 1
ATOM 716 C CA . GLN A 1 91 ? 21.512 22.548 -32.847 1.00 47.19 91 GLN A CA 1
ATOM 717 C C . GLN A 1 91 ? 21.278 21.142 -33.422 1.00 47.19 91 GLN A C 1
ATOM 719 O O . GLN A 1 91 ? 21.094 20.201 -32.657 1.00 47.19 91 GLN A O 1
ATOM 724 N N . SER A 1 92 ? 21.333 20.974 -34.749 1.00 45.47 92 SER A N 1
ATOM 725 C CA . SER A 1 92 ? 21.235 19.664 -35.407 1.00 45.47 92 SER A CA 1
ATOM 726 C C . SER A 1 92 ? 22.557 18.882 -35.438 1.00 45.47 92 SER A C 1
ATOM 728 O O . SER A 1 92 ? 22.532 17.657 -35.479 1.00 45.47 92 SER A O 1
ATOM 730 N N . ALA A 1 93 ? 23.704 19.569 -35.385 1.00 42.47 93 ALA A N 1
ATOM 731 C CA . ALA A 1 93 ? 25.045 18.983 -35.437 1.00 42.47 93 ALA A CA 1
ATOM 732 C C . ALA A 1 93 ? 25.671 18.756 -34.045 1.00 42.47 93 ALA A C 1
ATOM 734 O O . ALA A 1 93 ? 26.558 17.918 -33.915 1.00 42.47 93 ALA A O 1
ATOM 735 N N . GLU A 1 94 ? 25.206 19.456 -33.004 1.00 45.84 94 GLU A N 1
ATOM 7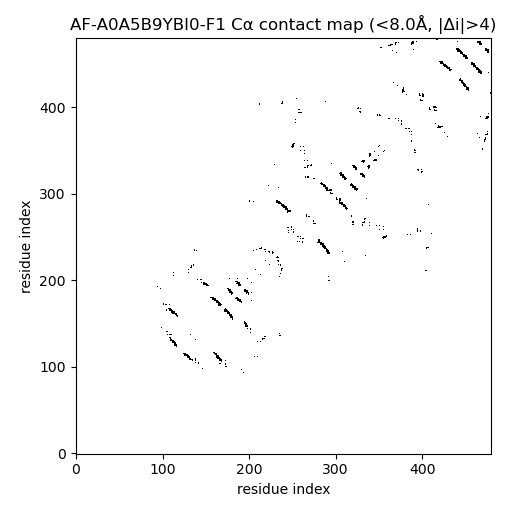36 C CA . GLU A 1 94 ? 25.539 19.207 -31.589 1.00 45.84 94 GLU A CA 1
ATOM 737 C C . GLU A 1 94 ? 24.589 18.184 -30.943 1.00 45.84 94 GLU A C 1
ATOM 739 O O . GLU A 1 94 ? 24.933 17.595 -29.922 1.00 45.84 94 GLU A O 1
ATOM 744 N N . ALA A 1 95 ? 23.471 17.842 -31.596 1.00 46.78 95 ALA A N 1
ATOM 745 C CA . ALA A 1 95 ? 22.688 16.635 -31.329 1.00 46.78 95 ALA A CA 1
ATOM 746 C C . ALA A 1 95 ? 23.425 15.356 -31.788 1.00 46.78 95 ALA A C 1
ATOM 748 O O . ALA A 1 95 ? 22.847 14.501 -32.448 1.00 46.78 95 ALA A O 1
ATOM 749 N N . ILE A 1 96 ? 24.710 15.215 -31.448 1.00 52.88 96 ILE A N 1
ATOM 750 C CA . ILE A 1 96 ? 25.418 13.936 -31.509 1.00 52.88 96 ILE A CA 1
ATOM 751 C C . ILE A 1 96 ? 24.958 13.104 -30.323 1.00 52.88 96 ILE A C 1
ATOM 753 O O . ILE A 1 96 ? 25.188 13.420 -29.157 1.00 52.88 96 ILE A O 1
ATOM 757 N N . ASP A 1 97 ? 24.315 11.998 -30.632 1.00 71.50 97 ASP A N 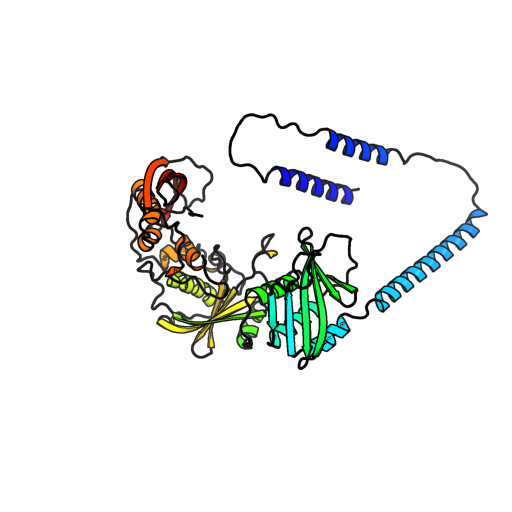1
ATOM 758 C CA . ASP A 1 97 ? 22.873 11.968 -30.485 1.00 71.50 97 ASP A CA 1
ATOM 759 C C . ASP A 1 97 ? 22.663 11.004 -29.329 1.00 71.50 97 ASP A C 1
ATOM 761 O O . ASP A 1 97 ? 23.159 9.878 -29.385 1.00 71.50 97 ASP A O 1
ATOM 765 N N . ILE A 1 98 ? 21.988 11.396 -28.255 1.00 79.75 98 ILE A N 1
ATOM 766 C CA . ILE A 1 98 ? 21.542 10.410 -27.265 1.00 79.75 98 ILE A CA 1
ATOM 767 C C . ILE A 1 98 ? 20.758 9.272 -27.952 1.00 79.75 98 ILE A C 1
ATOM 769 O O . ILE A 1 98 ? 20.782 8.155 -27.449 1.00 79.75 98 ILE A O 1
ATOM 773 N N . ASN A 1 99 ? 20.173 9.481 -29.145 1.00 84.69 99 ASN A N 1
ATOM 774 C CA . ASN A 1 99 ? 19.633 8.386 -29.959 1.00 84.69 99 ASN A CA 1
ATOM 775 C C . ASN A 1 99 ? 20.676 7.312 -30.311 1.00 84.69 99 ASN A C 1
ATOM 777 O O . ASN A 1 99 ? 20.316 6.144 -30.325 1.00 84.69 99 ASN A O 1
ATOM 781 N N . GLU A 1 100 ? 21.957 7.644 -30.513 1.00 85.94 100 GLU A N 1
ATOM 782 C CA . GLU A 1 100 ? 23.026 6.650 -30.712 1.00 85.94 100 GLU A CA 1
ATOM 783 C C . GLU A 1 100 ? 23.140 5.723 -29.491 1.00 85.94 100 GLU A C 1
ATOM 785 O O . GLU A 1 100 ? 23.277 4.503 -29.626 1.00 85.94 100 GLU A O 1
ATOM 790 N N . LEU A 1 101 ? 23.073 6.295 -28.282 1.00 86.94 101 LEU A N 1
ATOM 791 C CA . LEU A 1 101 ? 23.041 5.513 -27.051 1.00 86.94 101 LEU A CA 1
ATOM 792 C C . LEU A 1 101 ? 21.754 4.693 -26.968 1.00 86.94 101 LEU A C 1
ATOM 794 O O . LEU A 1 101 ? 21.832 3.519 -26.635 1.00 86.94 101 LEU A O 1
ATOM 798 N N . LEU A 1 102 ? 20.593 5.276 -27.279 1.00 86.88 102 LEU A N 1
ATOM 799 C CA . LEU A 1 102 ? 19.290 4.610 -27.163 1.00 86.88 102 LEU A CA 1
ATOM 800 C C . LEU A 1 102 ? 19.118 3.460 -28.166 1.00 86.88 102 LEU A C 1
ATOM 802 O O . LEU A 1 102 ? 18.602 2.403 -27.802 1.00 86.88 102 LEU A O 1
ATOM 806 N N . GLU A 1 103 ? 19.595 3.616 -29.401 1.00 88.19 103 GLU A N 1
ATOM 807 C CA . GLU A 1 103 ? 19.626 2.550 -30.408 1.00 88.19 103 GLU A CA 1
ATOM 808 C C . GLU A 1 103 ? 20.454 1.363 -29.916 1.00 88.19 103 GLU A C 1
ATOM 810 O O . GLU A 1 103 ? 20.002 0.218 -29.966 1.00 88.19 103 GLU A O 1
ATOM 815 N N . LYS A 1 104 ? 21.642 1.634 -29.363 1.00 87.56 104 LYS A N 1
ATOM 816 C CA . LYS A 1 104 ? 22.472 0.601 -28.737 1.00 87.56 104 LYS A CA 1
ATOM 817 C C . LYS A 1 104 ? 21.753 0.004 -27.523 1.00 87.56 104 LYS A C 1
ATOM 819 O O . LYS A 1 104 ? 21.604 -1.213 -27.436 1.00 87.56 104 LYS A O 1
ATOM 824 N N . ALA A 1 105 ? 21.270 0.842 -26.610 1.00 88.19 105 ALA A N 1
ATOM 825 C CA . ALA A 1 105 ? 20.658 0.447 -25.344 1.00 88.19 105 ALA A CA 1
ATOM 826 C C . ALA A 1 105 ? 19.375 -0.378 -25.522 1.00 88.19 105 ALA A C 1
ATOM 828 O O . ALA A 1 105 ? 19.055 -1.187 -24.656 1.00 88.19 105 ALA A O 1
ATOM 829 N N . THR A 1 106 ? 18.693 -0.275 -26.667 1.00 87.38 106 THR A N 1
ATOM 830 C CA . THR A 1 106 ? 17.568 -1.159 -27.029 1.00 87.38 106 THR A CA 1
ATOM 831 C C . THR A 1 106 ? 17.967 -2.645 -26.989 1.00 87.38 106 THR A C 1
ATOM 833 O O . THR A 1 106 ? 17.145 -3.512 -26.689 1.00 87.38 106 THR A O 1
ATOM 836 N N . GLY A 1 107 ? 19.240 -2.955 -27.262 1.00 87.31 107 GLY A N 1
ATOM 837 C CA . GLY A 1 107 ? 19.811 -4.300 -27.181 1.00 87.31 107 GLY A CA 1
ATOM 838 C C . GLY A 1 107 ? 20.491 -4.648 -25.852 1.00 87.31 107 GLY A C 1
ATOM 839 O O . GLY A 1 107 ? 21.024 -5.757 -25.741 1.00 87.31 107 GLY A O 1
ATOM 840 N N . ALA A 1 108 ? 20.497 -3.741 -24.868 1.00 91.38 108 ALA A N 1
ATOM 841 C CA . ALA A 1 108 ? 21.223 -3.927 -23.616 1.00 91.38 108 ALA A CA 1
ATOM 842 C C . ALA A 1 108 ? 20.752 -5.175 -22.849 1.00 91.38 108 ALA A C 1
ATOM 844 O O . ALA A 1 108 ? 19.578 -5.551 -22.848 1.00 91.38 108 ALA A O 1
ATOM 845 N N . LYS A 1 109 ? 21.712 -5.840 -22.205 1.00 91.81 109 LYS A N 1
ATOM 846 C CA . LYS A 1 109 ? 21.514 -7.049 -21.389 1.00 91.81 109 LYS A CA 1
ATOM 847 C C . LYS A 1 109 ? 21.591 -6.779 -19.897 1.00 91.81 109 LYS A C 1
ATOM 849 O O . LYS A 1 109 ? 21.088 -7.588 -19.126 1.00 91.81 109 LYS A O 1
ATOM 854 N N . ALA A 1 110 ? 22.216 -5.674 -19.512 1.00 92.06 110 ALA A N 1
ATOM 855 C CA . ALA A 1 110 ? 22.210 -5.194 -18.145 1.00 92.06 110 ALA A CA 1
ATOM 856 C C . ALA A 1 110 ? 22.245 -3.663 -18.107 1.00 92.06 110 ALA A C 1
ATOM 858 O O . ALA A 1 110 ? 22.685 -3.015 -19.064 1.00 92.06 110 ALA A O 1
ATOM 859 N N . LEU A 1 111 ? 21.793 -3.110 -16.990 1.00 92.12 111 LEU A N 1
ATOM 860 C CA . LEU A 1 111 ? 21.820 -1.690 -16.677 1.00 92.12 111 LEU A CA 1
ATOM 861 C C . LEU A 1 111 ? 22.197 -1.505 -15.210 1.00 92.12 111 LEU A C 1
ATOM 863 O O . LEU A 1 111 ? 21.503 -2.014 -14.336 1.00 92.12 111 LEU A O 1
ATOM 867 N N . ASP A 1 112 ? 23.244 -0.741 -14.943 1.00 92.00 112 ASP A N 1
ATOM 868 C CA . ASP A 1 112 ? 23.573 -0.302 -13.592 1.00 92.00 112 ASP A CA 1
ATOM 869 C C . ASP A 1 112 ? 22.946 1.064 -13.307 1.00 92.00 112 ASP A C 1
ATOM 871 O O . ASP A 1 112 ? 23.055 1.986 -14.116 1.00 92.00 112 ASP A O 1
ATOM 875 N N . ILE A 1 113 ? 22.322 1.187 -12.136 1.00 90.56 113 ILE A N 1
ATOM 876 C CA . ILE A 1 113 ? 21.888 2.443 -11.526 1.00 90.56 113 ILE A CA 1
ATOM 877 C C . ILE A 1 113 ? 22.843 2.729 -10.367 1.00 90.56 113 ILE A C 1
ATOM 879 O O . ILE A 1 113 ? 22.864 1.999 -9.370 1.00 90.56 113 ILE A O 1
ATOM 883 N N . ILE A 1 114 ? 23.638 3.781 -10.517 1.00 88.56 114 ILE A N 1
ATOM 884 C CA . ILE A 1 114 ? 24.678 4.198 -9.574 1.00 88.56 114 ILE A CA 1
ATOM 885 C C . ILE A 1 114 ? 24.246 5.533 -8.972 1.00 88.56 114 ILE A C 1
ATOM 887 O O . ILE A 1 114 ? 23.952 6.452 -9.724 1.00 88.56 114 ILE A O 1
ATOM 891 N N . GLU A 1 115 ? 24.188 5.656 -7.650 1.00 85.06 115 GLU A N 1
ATOM 892 C CA . GLU A 1 115 ? 23.952 6.955 -7.000 1.00 85.06 115 GLU A CA 1
ATOM 893 C C . GLU A 1 115 ? 25.249 7.753 -6.888 1.00 85.06 115 GLU A C 1
ATOM 895 O O . GLU A 1 115 ? 26.291 7.203 -6.522 1.00 85.06 115 GLU A O 1
ATOM 900 N N . CYS A 1 116 ? 25.168 9.044 -7.196 1.00 76.19 116 CYS A N 1
ATOM 901 C CA . CYS A 1 116 ? 26.267 9.981 -7.019 1.00 76.19 116 CYS A CA 1
ATOM 902 C C . CYS A 1 116 ? 26.090 10.692 -5.670 1.00 76.19 116 CYS A C 1
ATOM 904 O O . CYS A 1 116 ? 25.048 11.291 -5.423 1.00 76.19 116 CYS A O 1
ATOM 906 N N . GLY A 1 117 ? 27.079 10.598 -4.777 1.00 60.06 117 GLY A N 1
ATOM 907 C CA . GLY A 1 117 ? 27.063 11.340 -3.513 1.00 60.06 117 GLY A CA 1
ATOM 908 C C . GLY A 1 117 ? 27.325 12.839 -3.719 1.00 60.06 117 GLY A C 1
ATOM 909 O O . GLY A 1 117 ? 28.038 13.227 -4.641 1.00 60.06 117 GLY A O 1
ATOM 910 N N . GLU A 1 118 ? 26.810 13.686 -2.822 1.00 50.12 118 GLU A N 1
ATOM 911 C CA . GLU A 1 118 ? 26.915 15.162 -2.876 1.00 50.12 118 GLU A CA 1
ATOM 912 C C . GLU A 1 118 ? 28.334 15.743 -2.641 1.00 50.12 118 GLU A C 1
ATOM 914 O O . GLU A 1 118 ? 28.480 16.949 -2.455 1.00 50.12 118 GLU A O 1
ATOM 919 N N . SER A 1 119 ? 29.409 14.947 -2.610 1.00 43.47 119 SER A N 1
ATOM 920 C CA . SER A 1 119 ? 30.728 15.452 -2.193 1.00 43.47 119 SER A CA 1
ATOM 921 C C . SER A 1 119 ? 31.684 15.663 -3.374 1.00 43.47 119 SER A C 1
ATOM 923 O O . SER A 1 119 ? 32.217 14.704 -3.934 1.00 43.47 119 SER A O 1
ATOM 925 N N . GLU A 1 120 ? 31.980 16.931 -3.682 1.00 42.22 120 GLU A N 1
ATOM 926 C CA . GLU A 1 120 ? 33.062 17.350 -4.594 1.00 42.22 120 GLU A CA 1
ATOM 927 C C . GLU A 1 120 ? 34.455 16.848 -4.145 1.00 42.22 120 GLU A C 1
ATOM 929 O O . GLU A 1 120 ? 35.406 16.863 -4.926 1.00 42.22 120 GLU A O 1
ATOM 934 N N . GLU A 1 121 ? 34.597 16.386 -2.898 1.00 41.62 121 GLU A N 1
ATOM 935 C CA . GLU A 1 121 ? 35.888 16.054 -2.287 1.00 41.62 121 GLU A CA 1
ATOM 936 C C . GLU A 1 121 ? 36.277 14.567 -2.364 1.00 41.62 121 GLU A C 1
ATOM 938 O O . GLU A 1 121 ? 37.427 14.236 -2.065 1.00 41.62 121 GLU A O 1
ATOM 943 N N . ASN A 1 122 ? 35.382 13.655 -2.775 1.00 39.56 122 ASN A N 1
ATOM 944 C CA . ASN A 1 122 ? 35.723 12.228 -2.840 1.00 39.56 122 ASN A CA 1
ATOM 945 C C . ASN A 1 122 ? 34.917 11.422 -3.892 1.00 39.56 122 ASN A C 1
ATOM 947 O O . ASN A 1 122 ? 33.909 10.799 -3.556 1.00 39.56 122 ASN A O 1
ATOM 951 N N . PRO A 1 123 ? 35.368 11.373 -5.161 1.00 44.59 123 PRO A N 1
ATOM 952 C CA . PRO A 1 123 ? 34.669 10.693 -6.261 1.00 44.59 123 PRO A CA 1
ATOM 953 C C . PRO A 1 123 ? 34.651 9.149 -6.180 1.00 44.59 123 PRO A C 1
ATOM 955 O O . PRO A 1 123 ? 34.105 8.504 -7.073 1.00 44.59 123 PRO A O 1
ATOM 958 N N . GLU A 1 124 ? 35.236 8.535 -5.143 1.00 40.91 124 GLU A N 1
ATOM 959 C CA . GLU A 1 124 ? 35.231 7.073 -4.938 1.00 40.91 124 GLU A CA 1
ATOM 960 C C . GLU A 1 124 ? 34.065 6.559 -4.067 1.00 40.91 124 GLU A C 1
ATOM 962 O O . GLU A 1 124 ? 33.887 5.346 -3.936 1.00 40.91 124 GLU A O 1
ATOM 967 N N . LEU A 1 125 ? 33.232 7.440 -3.500 1.00 44.16 125 LEU A N 1
ATOM 968 C CA . LEU A 1 125 ? 32.031 7.046 -2.752 1.00 44.16 125 LEU A CA 1
ATOM 969 C C . LEU A 1 125 ? 30.857 6.772 -3.707 1.00 44.16 125 LEU A C 1
ATOM 971 O O . LEU A 1 125 ? 29.933 7.565 -3.856 1.00 44.16 125 LEU A O 1
ATOM 975 N N . VAL A 1 126 ? 30.901 5.613 -4.371 1.00 52.91 126 VAL A N 1
ATOM 976 C CA . VAL A 1 126 ? 29.694 4.976 -4.917 1.00 52.91 126 VAL A CA 1
ATOM 977 C C . VAL A 1 126 ? 28.870 4.488 -3.724 1.00 52.91 126 VAL A C 1
ATOM 979 O O . VAL A 1 126 ? 29.123 3.404 -3.201 1.00 52.91 126 VAL A O 1
ATOM 982 N N . ASP A 1 127 ? 27.909 5.292 -3.269 1.00 55.88 127 ASP A N 1
ATOM 983 C CA . ASP A 1 127 ? 27.136 4.988 -2.055 1.00 55.88 127 ASP A CA 1
ATOM 984 C C . ASP A 1 127 ? 26.232 3.757 -2.226 1.00 55.88 127 ASP A C 1
ATOM 986 O O . ASP A 1 127 ? 25.966 3.028 -1.268 1.00 55.88 127 ASP A O 1
ATOM 990 N N . SER A 1 128 ? 25.781 3.459 -3.451 1.00 69.44 128 SER A N 1
ATOM 991 C CA . SER A 1 128 ? 25.082 2.204 -3.752 1.00 69.44 128 SER A CA 1
ATOM 992 C C . SER A 1 128 ? 24.931 1.924 -5.254 1.00 69.44 128 SER A C 1
ATOM 994 O O . SER A 1 128 ? 24.676 2.823 -6.054 1.00 69.44 128 SER A O 1
ATOM 996 N N . LEU A 1 129 ? 25.043 0.641 -5.621 1.00 81.69 129 LEU A N 1
ATOM 997 C CA . LEU A 1 129 ? 24.854 0.107 -6.976 1.00 81.69 129 LEU A CA 1
ATOM 998 C C . LEU A 1 129 ? 23.605 -0.789 -7.028 1.00 81.69 129 LEU A C 1
ATOM 1000 O O . LEU A 1 129 ? 23.436 -1.665 -6.177 1.00 81.69 129 LEU A O 1
ATOM 1004 N N . THR A 1 130 ? 22.754 -0.602 -8.041 1.00 85.44 130 THR A N 1
ATOM 1005 C CA . THR A 1 130 ? 21.667 -1.533 -8.394 1.00 85.44 130 THR A CA 1
ATOM 1006 C C . THR A 1 130 ? 21.815 -1.980 -9.843 1.00 85.44 130 THR A C 1
ATOM 1008 O O . THR A 1 130 ? 21.693 -1.161 -10.747 1.00 85.44 130 THR A O 1
ATOM 1011 N N . THR A 1 131 ? 22.043 -3.273 -10.068 1.00 88.88 131 THR A N 1
ATOM 1012 C CA . THR A 1 131 ? 22.132 -3.855 -11.413 1.00 88.88 131 THR A CA 1
ATOM 1013 C C . THR A 1 131 ? 20.795 -4.470 -11.809 1.00 88.88 131 THR A C 1
ATOM 1015 O O . THR A 1 131 ? 20.266 -5.330 -11.108 1.00 88.88 131 THR A O 1
ATOM 1018 N N . LEU A 1 132 ? 20.265 -4.049 -12.952 1.00 88.62 132 LEU A N 1
ATOM 1019 C CA . LEU A 1 132 ? 19.086 -4.615 -13.593 1.00 88.62 132 LEU A CA 1
ATOM 1020 C C . LEU A 1 132 ? 19.519 -5.524 -14.740 1.00 88.62 132 LEU A C 1
ATOM 1022 O O . LEU A 1 132 ? 20.289 -5.122 -15.609 1.00 88.62 132 LEU A O 1
ATOM 1026 N N . THR A 1 133 ? 18.981 -6.735 -14.768 1.00 89.75 133 THR A N 1
ATOM 1027 C CA . THR A 1 133 ? 19.174 -7.735 -15.836 1.00 89.75 133 THR A CA 1
ATOM 1028 C C . THR A 1 133 ? 17.855 -8.081 -16.531 1.00 89.75 133 THR A C 1
ATOM 1030 O O . THR A 1 133 ? 17.841 -8.756 -17.562 1.00 89.75 133 THR A O 1
ATOM 1033 N N . ASN A 1 134 ? 16.730 -7.601 -15.986 1.00 88.75 134 ASN A N 1
ATOM 1034 C CA . ASN A 1 134 ? 15.401 -7.843 -16.519 1.00 88.75 134 ASN A CA 1
ATOM 1035 C C . ASN A 1 134 ? 15.194 -7.031 -17.817 1.00 88.75 134 ASN A C 1
ATOM 1037 O O . ASN A 1 134 ? 15.173 -5.796 -17.778 1.00 88.75 134 ASN A O 1
ATOM 1041 N N . PRO A 1 135 ? 14.992 -7.694 -18.970 1.00 87.81 135 PRO A N 1
ATOM 1042 C CA . PRO A 1 135 ? 14.879 -7.012 -20.253 1.00 87.81 135 PRO A CA 1
ATOM 1043 C C . PRO A 1 135 ? 13.646 -6.105 -20.362 1.00 87.81 135 PRO A C 1
ATOM 1045 O O . PRO A 1 135 ? 13.732 -5.086 -21.038 1.00 87.81 135 PRO A O 1
ATOM 1048 N N . GLN A 1 136 ? 12.525 -6.418 -19.696 1.00 87.12 136 GLN A N 1
ATOM 1049 C CA . GLN A 1 136 ? 11.328 -5.562 -19.721 1.00 87.12 136 GLN A CA 1
ATOM 1050 C C . GLN A 1 136 ? 11.595 -4.221 -19.025 1.00 87.12 136 GLN A C 1
ATOM 1052 O O . GLN A 1 136 ? 11.206 -3.173 -19.534 1.00 87.12 136 GLN A O 1
ATOM 1057 N N . GLN A 1 137 ? 12.307 -4.243 -17.894 1.00 88.12 137 GLN A N 1
ATOM 1058 C CA . GLN A 1 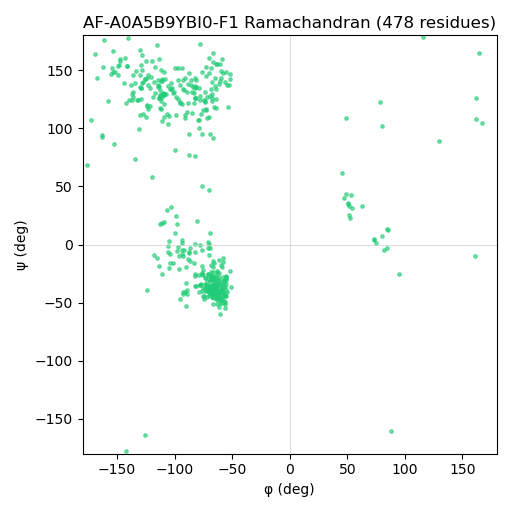137 ? 12.663 -3.030 -17.147 1.00 88.12 137 GLN A CA 1
ATOM 1059 C C . GLN A 1 137 ? 13.644 -2.157 -17.936 1.00 88.12 137 GLN A C 1
ATOM 1061 O O . GLN A 1 137 ? 13.444 -0.950 -18.055 1.00 88.12 137 GLN A O 1
ATOM 1066 N N . ILE A 1 138 ? 14.676 -2.772 -18.524 1.00 89.75 138 ILE A N 1
ATOM 1067 C CA . ILE A 1 138 ? 15.658 -2.061 -19.354 1.00 89.75 138 ILE A CA 1
ATOM 1068 C C . ILE A 1 138 ? 14.967 -1.428 -20.569 1.00 89.75 138 ILE A C 1
ATOM 1070 O O . ILE A 1 138 ? 15.177 -0.250 -20.847 1.00 89.75 138 ILE A O 1
ATOM 1074 N N . GLN A 1 139 ? 14.103 -2.174 -21.265 1.00 88.75 139 GLN A N 1
ATOM 1075 C CA . GLN A 1 139 ? 13.361 -1.655 -22.418 1.00 88.75 139 GLN A CA 1
ATOM 1076 C C . GLN A 1 139 ? 12.435 -0.500 -22.041 1.00 88.75 139 GLN A C 1
ATOM 1078 O O . GLN A 1 139 ? 12.381 0.487 -22.769 1.00 88.75 139 GLN A O 1
ATOM 1083 N N . LEU A 1 140 ? 11.760 -0.581 -20.895 1.00 86.88 140 LEU A N 1
ATOM 1084 C CA . LEU A 1 140 ? 10.914 0.500 -20.403 1.00 86.88 140 LEU A CA 1
ATOM 1085 C C . LEU A 1 140 ? 11.716 1.781 -20.124 1.00 86.88 140 LEU A C 1
ATOM 1087 O O . LEU A 1 140 ? 11.268 2.866 -20.485 1.00 86.88 140 LEU A O 1
ATOM 1091 N N . ILE A 1 141 ? 12.899 1.674 -19.512 1.00 89.44 141 ILE A N 1
ATOM 1092 C CA . ILE A 1 141 ? 13.794 2.820 -19.268 1.00 89.44 141 ILE A CA 1
ATOM 1093 C C . ILE A 1 141 ? 14.218 3.455 -20.593 1.00 89.44 141 ILE A C 1
ATOM 1095 O O . ILE A 1 141 ? 14.142 4.673 -20.748 1.00 89.44 141 ILE A O 1
ATOM 1099 N N . VAL A 1 142 ? 14.622 2.632 -21.565 1.00 89.94 142 VAL A N 1
ATOM 1100 C CA . VAL A 1 142 ? 15.000 3.105 -22.904 1.00 89.94 142 VAL A CA 1
ATOM 1101 C C . VAL A 1 142 ? 13.817 3.791 -23.592 1.00 89.94 142 VAL A C 1
ATOM 1103 O O . VAL A 1 142 ? 13.995 4.868 -24.153 1.00 89.94 142 VAL A O 1
ATOM 1106 N N . GLN A 1 143 ? 12.611 3.227 -23.506 1.00 88.06 143 GLN A N 1
ATOM 1107 C CA . GLN A 1 143 ? 11.402 3.821 -24.078 1.00 88.06 143 GLN A CA 1
ATOM 1108 C C . GLN A 1 143 ? 11.070 5.175 -23.436 1.00 88.06 143 GLN A C 1
ATOM 1110 O O . GLN A 1 143 ? 10.807 6.140 -24.145 1.00 88.06 143 GLN A O 1
ATOM 1115 N N . GLN A 1 144 ? 11.126 5.288 -22.108 1.00 85.50 144 GLN A N 1
ATOM 1116 C CA . GLN A 1 144 ? 10.861 6.561 -21.430 1.00 85.50 144 GLN A CA 1
ATOM 1117 C C . GLN A 1 144 ? 11.89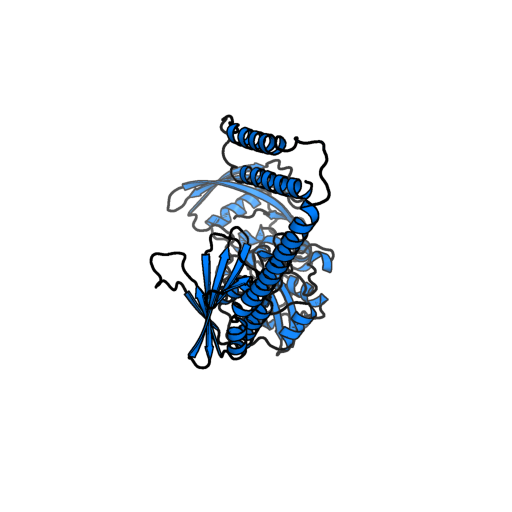7 7.636 -21.794 1.00 85.50 144 GLN A C 1
ATOM 1119 O O . GLN A 1 144 ? 11.544 8.797 -21.979 1.00 85.50 144 GLN A O 1
ATOM 1124 N N . LEU A 1 145 ? 13.165 7.259 -21.987 1.00 85.31 145 LEU A N 1
ATOM 1125 C CA . LEU A 1 145 ? 14.180 8.171 -22.524 1.00 85.31 145 LEU A CA 1
ATOM 1126 C C . LEU A 1 145 ? 13.907 8.558 -23.986 1.00 85.31 145 LEU A C 1
ATOM 1128 O O . LEU A 1 145 ? 14.265 9.655 -24.414 1.00 85.31 145 LEU A O 1
ATOM 1132 N N . GLN A 1 146 ? 13.274 7.699 -24.784 1.00 84.75 146 GLN A N 1
ATOM 1133 C CA . GLN A 1 146 ? 12.862 8.053 -26.146 1.00 84.75 146 GLN A CA 1
ATOM 1134 C C . GLN A 1 146 ? 11.745 9.110 -26.166 1.00 84.75 146 GLN A C 1
ATOM 1136 O O . GLN A 1 146 ? 11.702 9.901 -27.103 1.00 84.75 146 GLN A O 1
ATOM 1141 N N . GLU A 1 147 ? 10.911 9.175 -25.122 1.00 79.38 147 GLU A N 1
ATOM 1142 C CA . GLU A 1 147 ? 9.809 10.142 -24.957 1.00 79.38 147 GLU A CA 1
ATOM 1143 C C . GLU A 1 147 ? 10.267 11.552 -24.506 1.00 79.38 147 GLU A C 1
ATOM 1145 O O . GLU A 1 147 ? 9.439 12.448 -24.360 1.00 79.38 147 GLU A O 1
ATOM 1150 N N . ARG A 1 148 ? 11.574 11.771 -24.294 1.00 79.06 148 ARG A N 1
ATOM 1151 C CA . ARG A 1 148 ? 12.162 13.040 -23.815 1.00 79.06 148 ARG A CA 1
ATOM 1152 C C . ARG A 1 148 ? 11.904 14.241 -24.739 1.00 79.06 148 ARG A C 1
ATOM 1154 O O . ARG A 1 148 ? 11.819 14.103 -25.960 1.00 79.06 148 ARG A O 1
ATOM 1161 N N . GLU A 1 149 ? 11.948 15.445 -24.168 1.00 65.75 149 GLU A N 1
ATOM 1162 C CA . GLU A 1 149 ? 11.968 16.698 -24.929 1.00 65.75 149 GLU A CA 1
ATOM 1163 C C . GLU A 1 149 ? 13.380 17.303 -24.958 1.00 65.75 149 GLU A C 1
ATOM 1165 O O . GLU A 1 149 ? 14.058 17.433 -23.938 1.00 65.75 149 GLU A O 1
ATOM 1170 N N . SER A 1 150 ? 13.840 17.729 -26.137 1.00 63.28 150 SER A N 1
ATOM 1171 C CA . SER A 1 150 ? 15.074 18.510 -26.245 1.00 63.28 150 SER A CA 1
ATOM 1172 C C . SER A 1 150 ? 14.807 19.960 -25.833 1.00 63.28 150 SER A C 1
ATOM 1174 O O . SER A 1 150 ? 14.118 20.685 -26.559 1.00 63.28 150 SER A O 1
ATOM 1176 N N . LYS A 1 151 ? 15.373 20.412 -24.710 1.00 63.41 151 LYS A N 1
ATOM 1177 C CA . LYS A 1 151 ? 15.375 21.828 -24.313 1.00 63.41 151 LYS A CA 1
ATOM 1178 C C . LYS A 1 151 ? 16.790 22.302 -23.984 1.00 63.41 151 LYS A C 1
ATOM 1180 O O . LYS A 1 151 ? 17.633 21.525 -23.561 1.00 63.41 151 LYS A O 1
ATOM 1185 N N . LEU A 1 152 ? 17.046 23.590 -24.211 1.00 53.59 152 LEU A N 1
ATOM 1186 C CA . LEU A 1 152 ? 18.276 24.263 -23.785 1.00 53.59 152 LEU A CA 1
ATOM 1187 C C . LEU A 1 152 ? 18.139 24.677 -22.317 1.00 53.59 152 LEU A C 1
ATOM 1189 O O . LEU A 1 152 ? 17.108 25.233 -21.937 1.00 53.59 152 LEU A O 1
ATOM 1193 N N . MET A 1 153 ? 19.177 24.416 -21.521 1.00 59.12 153 MET A N 1
ATOM 1194 C CA . MET A 1 153 ? 19.195 24.724 -20.090 1.00 59.12 153 MET A CA 1
ATOM 1195 C C . MET A 1 153 ? 19.004 26.214 -19.782 1.00 59.12 153 MET A C 1
ATOM 1197 O O . MET A 1 153 ? 19.486 27.096 -20.497 1.00 59.12 153 MET A O 1
ATOM 1201 N N . THR A 1 154 ? 18.392 26.472 -18.627 1.00 55.47 154 THR A N 1
ATOM 1202 C CA . THR A 1 154 ? 18.582 27.696 -17.842 1.00 55.47 154 THR A CA 1
ATOM 1203 C C . THR A 1 154 ? 19.606 27.432 -16.737 1.00 55.47 154 THR A C 1
ATOM 1205 O O . THR A 1 154 ? 19.628 26.346 -16.166 1.00 55.47 154 THR A O 1
ATOM 1208 N N . GLU A 1 155 ? 20.479 28.403 -16.456 1.00 56.00 155 GLU A N 1
ATOM 1209 C CA . GLU A 1 155 ? 21.481 28.316 -15.381 1.00 56.00 155 GLU A CA 1
ATOM 1210 C C . GLU A 1 155 ? 20.827 27.985 -14.024 1.00 56.00 155 GLU A C 1
ATOM 1212 O O . GLU A 1 155 ? 19.793 28.560 -13.685 1.00 56.00 155 GLU A O 1
ATOM 1217 N N . GLY A 1 156 ? 21.440 27.085 -13.246 1.00 61.59 156 GLY A N 1
ATOM 1218 C CA . GLY A 1 156 ? 20.956 26.652 -11.931 1.00 61.59 156 GLY A CA 1
ATOM 1219 C C . GLY A 1 156 ? 21.997 25.825 -11.167 1.00 61.59 156 GLY A C 1
ATOM 1220 O O . GLY A 1 156 ? 22.977 25.368 -11.756 1.00 61.59 156 GLY A O 1
ATOM 1221 N N . GLU A 1 157 ? 21.795 25.660 -9.858 1.00 66.00 157 GLU A N 1
ATOM 1222 C CA . GLU A 1 157 ? 22.549 24.713 -9.026 1.00 66.00 157 GLU A CA 1
ATOM 1223 C C . GLU A 1 157 ? 21.925 23.318 -9.183 1.00 66.00 157 GLU A C 1
ATOM 1225 O O . GLU A 1 157 ? 20.713 23.154 -9.022 1.00 66.00 157 GLU A O 1
ATOM 1230 N N . TRP A 1 158 ? 22.743 22.326 -9.532 1.00 67.88 158 TRP A N 1
ATOM 1231 C CA . TRP A 1 158 ? 22.308 20.964 -9.850 1.00 67.88 158 TRP A CA 1
ATOM 1232 C C . TRP A 1 158 ? 23.009 19.969 -8.946 1.00 67.88 158 TRP A C 1
ATOM 1234 O O . TRP A 1 158 ? 24.185 20.143 -8.631 1.00 67.88 158 TRP A O 1
ATOM 1244 N N . ILE A 1 159 ? 22.302 18.901 -8.599 1.00 70.62 159 ILE A N 1
ATOM 1245 C CA . ILE A 1 159 ? 22.882 17.763 -7.897 1.00 70.62 159 ILE A CA 1
ATOM 1246 C C . ILE A 1 159 ? 22.846 16.576 -8.861 1.00 70.62 159 ILE A C 1
ATOM 1248 O O . ILE A 1 159 ? 21.803 16.277 -9.457 1.00 70.62 159 ILE A O 1
ATOM 1252 N N . ASP A 1 160 ? 23.998 15.928 -9.050 1.00 68.94 160 ASP A N 1
ATOM 1253 C CA . ASP A 1 160 ? 24.063 14.648 -9.750 1.00 68.94 160 ASP A CA 1
ATOM 1254 C C . ASP A 1 160 ? 23.279 13.626 -8.925 1.00 68.94 160 ASP A C 1
ATOM 1256 O O . ASP A 1 160 ? 23.611 13.356 -7.775 1.00 68.94 160 ASP A O 1
ATOM 1260 N N . GLY A 1 161 ? 22.210 13.081 -9.502 1.00 81.19 161 GLY A N 1
ATOM 1261 C CA . GLY A 1 161 ? 21.360 12.109 -8.823 1.00 81.19 161 GLY A CA 1
ATOM 1262 C C . GLY A 1 161 ? 21.831 10.682 -9.071 1.00 81.19 161 GLY A C 1
ATOM 1263 O O . GLY A 1 161 ? 22.034 9.908 -8.135 1.00 81.19 161 GLY A O 1
ATOM 1264 N N . TYR A 1 162 ? 22.003 10.317 -10.345 1.00 88.62 162 TYR A N 1
ATOM 1265 C CA . TYR A 1 162 ? 22.302 8.938 -10.734 1.00 88.62 162 TYR A CA 1
ATOM 1266 C C . TYR A 1 162 ? 23.160 8.855 -11.996 1.00 88.62 162 TYR A C 1
ATOM 1268 O O . TYR A 1 162 ? 23.056 9.699 -12.875 1.00 88.62 162 TYR A O 1
ATOM 1276 N N . ILE A 1 163 ? 23.921 7.776 -12.159 1.00 91.25 163 ILE A N 1
ATOM 1277 C CA . ILE A 1 163 ? 24.488 7.352 -13.442 1.00 91.25 163 ILE A CA 1
ATOM 1278 C C . ILE A 1 163 ? 23.792 6.061 -13.868 1.00 91.25 163 ILE A C 1
ATOM 1280 O O . ILE A 1 163 ? 23.752 5.082 -13.121 1.00 91.25 163 ILE A O 1
ATOM 1284 N N . LEU A 1 164 ? 23.260 6.065 -15.088 1.00 93.25 164 LEU A N 1
ATOM 1285 C CA . LEU A 1 164 ? 22.721 4.900 -15.775 1.00 93.25 164 LEU A CA 1
ATOM 1286 C C . LEU A 1 164 ? 23.773 4.353 -16.741 1.00 93.25 164 LEU A C 1
ATOM 1288 O O . LEU A 1 164 ? 24.082 4.994 -17.746 1.00 93.25 164 LEU A O 1
ATOM 1292 N N . ARG A 1 165 ? 24.314 3.168 -16.461 1.00 93.75 165 ARG A N 1
ATOM 1293 C CA . ARG A 1 165 ? 25.342 2.529 -17.296 1.00 93.75 165 ARG A CA 1
ATOM 1294 C C . ARG A 1 165 ? 24.805 1.277 -17.977 1.00 93.75 165 ARG A C 1
ATOM 1296 O O . ARG A 1 165 ? 24.467 0.297 -17.319 1.00 93.75 165 ARG A O 1
ATOM 1303 N N . PHE A 1 166 ? 24.756 1.300 -19.305 1.00 92.69 166 PHE A N 1
ATOM 1304 C CA . PHE A 1 166 ? 24.208 0.213 -20.122 1.00 92.69 166 PHE A CA 1
ATOM 1305 C C . PHE A 1 166 ? 25.295 -0.776 -20.548 1.00 92.69 166 PHE A C 1
ATOM 1307 O O . PHE A 1 166 ? 26.395 -0.365 -20.928 1.00 92.69 166 PHE A O 1
ATOM 1314 N N . TYR A 1 167 ? 24.966 -2.071 -20.568 1.00 92.88 167 TYR A N 1
ATOM 1315 C CA . TYR A 1 167 ? 25.889 -3.137 -20.965 1.00 92.88 167 TYR A CA 1
ATOM 1316 C C . TYR A 1 167 ? 25.303 -4.101 -21.997 1.00 92.88 167 TYR A C 1
ATOM 1318 O O . TYR A 1 167 ? 24.142 -4.503 -21.903 1.00 92.88 167 TYR A O 1
ATOM 1326 N N . ASP A 1 168 ? 26.161 -4.597 -22.892 1.00 91.75 168 ASP A N 1
ATOM 1327 C CA . ASP A 1 168 ? 25.913 -5.794 -23.704 1.00 91.75 168 ASP A CA 1
ATOM 1328 C C . ASP A 1 168 ? 27.046 -6.803 -23.493 1.00 91.75 168 ASP A C 1
ATOM 1330 O O . ASP A 1 168 ? 28.219 -6.522 -23.751 1.00 91.75 168 ASP A O 1
ATOM 1334 N N . ARG A 1 169 ? 26.693 -7.992 -22.986 1.00 86.06 169 ARG A N 1
ATOM 1335 C CA . ARG A 1 169 ? 27.631 -9.094 -22.684 1.00 86.06 169 ARG A CA 1
ATOM 1336 C C . ARG A 1 169 ? 28.876 -8.641 -21.899 1.00 86.06 169 ARG A C 1
ATOM 1338 O O . ARG A 1 169 ? 29.983 -9.091 -22.179 1.00 86.06 169 ARG A O 1
ATOM 1345 N N . GLY A 1 170 ? 28.687 -7.744 -20.930 1.00 84.12 170 GLY A N 1
ATOM 1346 C CA . GLY A 1 170 ? 29.751 -7.216 -20.067 1.00 84.12 170 GLY A CA 1
ATOM 1347 C C . GLY A 1 170 ? 30.544 -6.037 -20.643 1.00 84.12 170 GLY A C 1
ATOM 1348 O O . GLY A 1 170 ? 31.387 -5.491 -19.939 1.00 84.12 170 GLY A O 1
ATOM 1349 N N . ASN A 1 171 ? 30.273 -5.604 -21.878 1.00 89.44 171 ASN A N 1
ATOM 1350 C CA . ASN A 1 171 ? 30.883 -4.402 -22.448 1.00 89.44 171 ASN A CA 1
ATOM 1351 C C . ASN A 1 171 ? 30.007 -3.180 -22.177 1.00 89.44 171 ASN A C 1
ATOM 1353 O O . ASN A 1 171 ? 28.802 -3.225 -22.431 1.00 89.44 171 ASN A O 1
ATOM 1357 N N . ILE A 1 172 ? 30.620 -2.089 -21.712 1.00 91.56 172 ILE A N 1
ATOM 1358 C CA . ILE A 1 172 ? 29.940 -0.806 -21.503 1.00 91.56 172 ILE A CA 1
ATOM 1359 C C . ILE A 1 172 ? 29.529 -0.234 -22.861 1.00 91.56 172 ILE A C 1
ATOM 1361 O O . ILE A 1 172 ? 30.360 -0.036 -23.748 1.00 91.56 172 ILE A O 1
ATOM 1365 N N . MET A 1 173 ? 28.236 0.032 -23.011 1.00 89.44 173 MET A N 1
ATOM 1366 C CA . MET A 1 173 ? 27.640 0.633 -24.206 1.00 89.44 173 MET A CA 1
ATOM 1367 C C . MET A 1 173 ? 27.622 2.16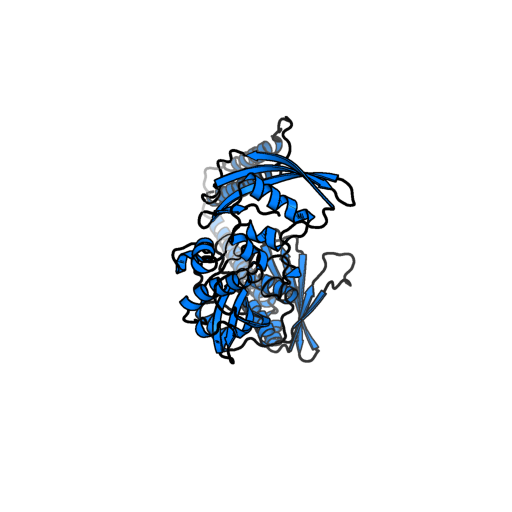1 -24.103 1.00 89.44 173 MET A C 1
ATOM 1369 O O . MET A 1 173 ? 27.781 2.852 -25.110 1.00 89.44 173 MET A O 1
ATOM 1373 N N . GLY A 1 174 ? 27.462 2.675 -22.882 1.00 89.31 174 GLY A N 1
ATOM 1374 C CA . GLY A 1 174 ? 27.558 4.088 -22.543 1.00 89.31 174 GLY A CA 1
ATOM 1375 C C . GLY A 1 174 ? 26.953 4.402 -21.176 1.00 89.31 174 GLY A C 1
ATOM 1376 O O . GLY A 1 174 ? 26.193 3.600 -20.627 1.00 89.31 174 GLY A O 1
ATOM 1377 N N . ASP A 1 175 ? 27.294 5.591 -20.683 1.00 90.31 175 ASP A N 1
ATOM 1378 C CA . ASP A 1 175 ? 26.846 6.140 -19.404 1.00 90.31 175 ASP A CA 1
ATOM 1379 C C . ASP A 1 175 ? 25.965 7.361 -19.657 1.00 90.31 175 ASP A C 1
ATOM 1381 O O . ASP A 1 175 ? 26.313 8.208 -20.481 1.00 90.31 175 ASP A O 1
ATOM 1385 N N . LEU A 1 176 ? 24.851 7.453 -18.940 1.00 90.69 176 LEU A N 1
ATOM 1386 C CA . LEU A 1 176 ? 23.950 8.598 -18.932 1.00 90.69 176 LEU A CA 1
ATOM 1387 C C . LEU A 1 176 ? 23.852 9.132 -17.502 1.00 90.69 176 LEU A C 1
ATOM 1389 O O . LEU A 1 176 ? 23.411 8.410 -16.609 1.00 90.69 176 LEU A O 1
ATOM 1393 N N . THR A 1 177 ? 24.239 10.383 -17.282 1.00 90.19 177 THR A N 1
ATOM 1394 C CA . THR A 1 177 ? 24.141 11.018 -15.960 1.00 90.19 177 THR A CA 1
ATOM 1395 C C . THR A 1 177 ? 22.778 11.677 -15.812 1.00 90.19 177 THR A C 1
ATOM 1397 O O . THR A 1 177 ? 22.357 12.416 -16.692 1.00 90.19 177 THR A O 1
ATOM 1400 N N . LEU A 1 178 ? 22.078 11.433 -14.713 1.00 89.56 178 LEU A N 1
ATOM 1401 C CA . LEU A 1 178 ? 20.815 12.068 -14.362 1.00 89.56 178 LEU A CA 1
ATOM 1402 C C . LEU A 1 178 ? 21.044 13.120 -13.283 1.00 89.56 178 LEU A C 1
ATOM 1404 O O . LEU A 1 178 ? 21.693 12.845 -12.275 1.00 89.56 178 LEU A O 1
ATOM 1408 N N . LYS A 1 179 ? 20.461 14.298 -13.483 1.00 87.31 179 LYS A N 1
ATOM 1409 C CA . LYS A 1 179 ? 20.590 15.465 -12.610 1.00 87.31 179 LYS A CA 1
ATOM 1410 C C . LYS A 1 179 ? 19.215 15.962 -12.191 1.00 87.31 179 LYS A C 1
ATOM 1412 O O . LYS A 1 179 ? 18.280 15.960 -12.995 1.00 87.31 179 LYS A O 1
ATOM 1417 N N . GLU A 1 180 ? 19.107 16.409 -10.947 1.00 85.75 180 GLU A N 1
ATOM 1418 C CA . GLU A 1 180 ? 17.887 16.991 -10.386 1.00 85.75 180 GLU A CA 1
ATOM 1419 C C . GLU A 1 180 ? 18.175 18.400 -9.860 1.00 85.75 180 GLU A C 1
ATOM 1421 O O . GLU A 1 180 ? 19.187 18.644 -9.200 1.00 85.75 180 GLU A O 1
ATOM 1426 N N . ASN A 1 181 ? 17.257 19.329 -10.130 1.00 82.00 181 ASN A N 1
ATOM 1427 C CA . ASN A 1 181 ? 17.155 20.577 -9.384 1.00 82.00 181 ASN A CA 1
ATOM 1428 C C . ASN A 1 181 ? 15.933 20.492 -8.473 1.00 82.00 181 ASN A C 1
ATOM 1430 O O . ASN A 1 181 ? 14.786 20.640 -8.904 1.00 82.00 181 ASN A O 1
ATOM 1434 N N . ILE A 1 182 ? 16.209 20.264 -7.191 1.00 73.62 182 ILE A N 1
ATOM 1435 C CA . ILE A 1 182 ? 15.201 20.032 -6.153 1.00 73.62 182 ILE A CA 1
ATOM 1436 C C . ILE A 1 182 ? 14.287 21.258 -5.979 1.00 73.62 182 ILE A C 1
ATOM 1438 O O . ILE A 1 182 ? 13.095 21.115 -5.700 1.00 73.62 182 ILE A O 1
ATOM 1442 N N . LEU A 1 183 ? 14.821 22.472 -6.160 1.00 73.94 183 LEU A N 1
ATOM 1443 C CA . LEU A 1 183 ? 14.069 23.717 -5.976 1.00 73.94 183 LEU A CA 1
ATOM 1444 C C . LEU A 1 183 ? 13.080 23.961 -7.116 1.00 73.94 183 LEU A C 1
ATOM 1446 O O . LEU A 1 183 ? 11.959 24.417 -6.881 1.00 73.94 183 LEU A O 1
ATOM 1450 N N . GLU A 1 184 ? 13.493 23.662 -8.344 1.00 74.12 184 GLU A N 1
ATOM 1451 C CA . GLU A 1 184 ? 12.682 23.885 -9.541 1.00 74.12 184 GLU A CA 1
ATOM 1452 C C . GLU A 1 184 ? 11.852 22.662 -9.947 1.00 74.12 184 GLU A C 1
ATOM 1454 O O . GLU A 1 184 ? 10.956 22.795 -10.783 1.00 74.12 184 GLU A O 1
ATOM 1459 N N . LYS A 1 185 ? 12.099 21.496 -9.329 1.00 77.88 185 LYS A N 1
ATOM 1460 C CA . LYS A 1 185 ? 11.515 20.195 -9.695 1.00 77.88 185 LYS A CA 1
ATOM 1461 C C . LYS A 1 185 ? 11.718 19.875 -11.181 1.00 77.88 185 LYS A C 1
ATOM 1463 O O . LYS A 1 185 ? 10.795 19.422 -11.860 1.00 77.88 185 LYS A O 1
ATOM 1468 N N . THR A 1 186 ? 12.916 20.160 -11.685 1.00 83.25 186 THR A N 1
ATOM 1469 C CA . THR A 1 186 ? 13.325 19.888 -13.067 1.00 83.25 186 THR A CA 1
ATOM 1470 C C . THR A 1 186 ? 14.379 18.784 -13.097 1.00 83.25 186 THR A C 1
ATOM 1472 O O . THR A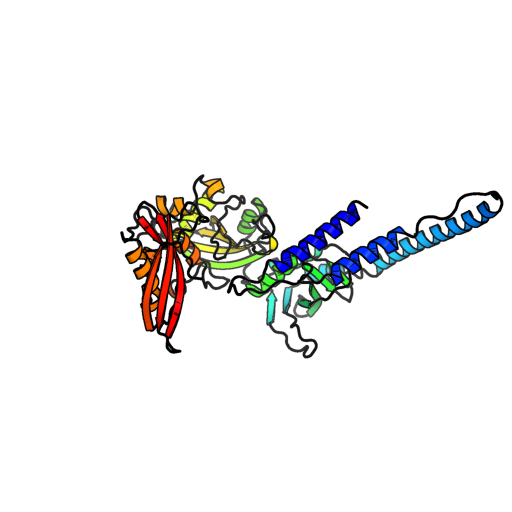 1 186 ? 15.242 18.705 -12.219 1.00 83.25 186 THR A O 1
ATOM 1475 N N . PHE A 1 187 ? 14.294 17.918 -14.109 1.00 85.94 187 PHE A N 1
ATOM 1476 C CA . PHE A 1 187 ? 15.092 16.697 -14.216 1.00 85.94 187 PHE A CA 1
ATOM 1477 C C . PHE A 1 187 ? 15.760 16.633 -15.585 1.00 85.94 187 PHE A C 1
ATOM 1479 O O . PHE A 1 187 ? 15.121 16.871 -16.612 1.00 85.94 187 PHE A O 1
ATOM 1486 N N . TRP A 1 188 ? 17.046 16.294 -15.601 1.00 86.62 188 TRP A N 1
ATOM 1487 C CA . TRP A 1 188 ? 17.854 16.297 -16.816 1.00 86.62 188 TRP A CA 1
ATOM 1488 C C . TRP A 1 188 ? 18.681 15.028 -16.940 1.00 86.62 188 TRP A C 1
ATOM 1490 O O . TRP A 1 188 ? 19.109 14.447 -15.946 1.00 86.62 188 TRP A O 1
ATOM 1500 N N . ALA A 1 189 ? 18.935 14.625 -18.177 1.00 87.94 189 ALA A N 1
ATOM 1501 C CA . ALA A 1 189 ? 19.880 13.584 -18.530 1.00 87.94 189 ALA A CA 1
ATOM 1502 C C . ALA A 1 189 ? 21.034 14.189 -19.337 1.00 87.94 189 ALA A C 1
ATOM 1504 O O . ALA A 1 189 ? 20.800 14.978 -20.247 1.00 87.94 189 ALA A O 1
ATOM 1505 N N . GLU A 1 190 ? 22.271 13.815 -19.029 1.00 86.81 190 GLU A N 1
ATOM 1506 C CA . GLU A 1 190 ? 23.487 14.287 -19.683 1.00 86.81 190 GLU A CA 1
ATOM 1507 C C . GLU A 1 190 ? 24.235 13.123 -20.343 1.00 86.81 190 GLU A C 1
ATOM 1509 O O . GLU A 1 190 ? 24.548 12.117 -19.702 1.00 86.81 190 GLU A O 1
ATOM 1514 N N . TYR A 1 191 ? 24.543 13.274 -21.631 1.00 86.12 191 TYR A N 1
ATOM 1515 C CA . TYR A 1 191 ? 25.296 12.315 -22.434 1.00 86.12 191 TYR A CA 1
ATOM 1516 C C . TYR A 1 191 ? 26.320 13.035 -23.311 1.00 86.12 191 TYR A C 1
ATOM 1518 O O . TYR A 1 191 ? 25.954 13.898 -24.104 1.00 86.12 191 TYR A O 1
ATOM 1526 N N . LYS A 1 192 ? 27.606 12.669 -23.207 1.00 82.81 192 LYS A N 1
ATOM 1527 C CA . LYS A 1 192 ? 28.710 13.273 -23.989 1.00 82.81 192 LYS A CA 1
ATOM 1528 C C . LYS A 1 192 ? 28.728 14.819 -23.943 1.00 82.81 192 LYS A C 1
ATOM 1530 O O . LYS A 1 192 ? 29.089 15.461 -24.924 1.00 82.81 192 LYS A O 1
ATOM 1535 N N . GLY A 1 193 ? 28.346 15.410 -22.807 1.00 77.06 193 GLY A N 1
ATOM 1536 C CA . GLY A 1 193 ? 28.266 16.864 -22.612 1.00 77.06 193 GLY A CA 1
ATOM 1537 C C . GLY A 1 193 ? 26.983 17.524 -23.135 1.00 77.06 193 GLY A C 1
ATOM 1538 O O . GLY A 1 193 ? 26.786 18.713 -22.905 1.00 77.06 193 GLY A O 1
ATOM 1539 N N . ASN A 1 194 ? 26.097 16.769 -23.791 1.00 78.88 194 ASN A N 1
ATOM 1540 C CA . ASN A 1 194 ? 24.768 17.223 -24.194 1.00 78.88 194 ASN A CA 1
ATOM 1541 C C . ASN A 1 194 ? 23.740 16.910 -23.113 1.00 78.88 194 ASN A C 1
ATOM 1543 O O . ASN A 1 194 ? 23.795 15.844 -22.505 1.00 78.88 194 ASN A O 1
ATOM 1547 N N . GLN A 1 195 ? 22.772 17.803 -22.920 1.00 80.31 195 GLN A N 1
ATOM 1548 C CA . GLN A 1 195 ? 21.755 17.684 -21.878 1.00 80.31 195 GLN A CA 1
ATOM 1549 C C . GLN A 1 195 ? 20.344 17.649 -22.465 1.00 80.31 195 GLN A C 1
ATOM 1551 O O . GLN A 1 195 ? 20.048 18.313 -23.459 1.00 80.31 195 GLN A O 1
ATOM 1556 N N . TYR A 1 196 ? 19.476 16.863 -21.834 1.00 83.56 196 TYR A N 1
ATOM 1557 C CA . TYR A 1 196 ? 18.119 16.571 -22.281 1.00 83.56 196 TYR A CA 1
ATOM 1558 C C . TYR A 1 196 ? 17.168 16.653 -21.094 1.00 83.56 196 TYR A C 1
ATOM 1560 O O . TYR A 1 196 ? 17.445 16.059 -20.055 1.00 83.56 196 TYR A O 1
ATOM 1568 N N . GLU A 1 197 ? 16.053 17.363 -21.238 1.00 83.81 197 GLU A N 1
ATOM 1569 C CA . GLU A 1 197 ? 15.036 17.396 -20.191 1.00 83.81 197 GLU A CA 1
ATOM 1570 C C . GLU A 1 197 ? 14.299 16.057 -20.200 1.00 83.81 197 GLU A C 1
ATOM 1572 O O . GLU A 1 197 ? 13.895 15.557 -21.255 1.00 83.81 197 GLU A O 1
ATOM 1577 N N . VAL A 1 198 ? 14.147 15.458 -19.025 1.00 84.69 198 VAL A N 1
ATOM 1578 C CA . VAL A 1 198 ? 13.429 14.194 -18.857 1.00 84.69 198 VAL A CA 1
ATOM 1579 C C . VAL A 1 198 ? 12.209 14.398 -17.976 1.00 84.69 198 VAL A C 1
ATOM 1581 O O . VAL A 1 198 ? 12.161 15.296 -17.136 1.00 84.69 198 VAL A O 1
ATOM 1584 N N . ASP A 1 199 ? 11.205 13.550 -18.176 1.00 81.75 199 ASP A N 1
ATOM 1585 C CA . ASP A 1 199 ? 9.991 13.587 -17.371 1.00 81.75 199 ASP A CA 1
ATOM 1586 C C . ASP A 1 199 ? 10.297 13.227 -15.901 1.00 81.75 199 ASP A C 1
ATOM 1588 O O . ASP A 1 199 ? 11.121 12.354 -15.609 1.00 81.75 199 ASP A O 1
ATOM 1592 N N . GLY A 1 200 ? 9.621 13.881 -14.954 1.00 79.12 200 GLY A N 1
ATOM 1593 C CA . GLY A 1 200 ? 9.774 13.569 -13.530 1.00 79.12 200 GLY A CA 1
ATOM 1594 C C . GLY A 1 200 ? 9.363 12.135 -13.179 1.00 79.12 200 GLY A C 1
ATOM 1595 O O . GLY A 1 200 ? 9.963 11.520 -12.296 1.00 79.12 200 GLY A O 1
ATOM 1596 N N . ASP A 1 201 ? 8.404 11.558 -13.907 1.00 78.88 201 ASP A N 1
ATOM 1597 C CA . ASP A 1 201 ? 7.996 10.160 -13.772 1.00 78.88 201 ASP A CA 1
ATOM 1598 C C . ASP A 1 201 ? 9.140 9.204 -14.152 1.00 78.88 201 ASP A C 1
ATOM 1600 O O . ASP A 1 201 ? 9.292 8.148 -13.525 1.00 78.88 201 ASP A O 1
ATOM 1604 N N . PHE A 1 202 ? 9.986 9.580 -15.121 1.00 85.31 202 PHE A N 1
ATOM 1605 C CA . PHE A 1 202 ? 11.180 8.813 -15.480 1.00 85.31 202 PHE A CA 1
ATOM 1606 C C . PHE A 1 202 ? 12.204 8.826 -14.345 1.00 85.31 202 PHE A C 1
ATOM 1608 O O . PHE A 1 202 ? 12.638 7.765 -13.890 1.00 85.31 202 PHE A O 1
ATOM 1615 N N . PHE A 1 203 ? 12.546 10.008 -13.828 1.00 84.81 203 PHE A N 1
ATOM 1616 C CA . PHE A 1 203 ? 13.506 10.127 -12.727 1.00 84.81 203 PHE A CA 1
ATOM 1617 C C . PHE A 1 203 ? 13.027 9.376 -11.473 1.00 84.81 203 PHE A C 1
ATOM 1619 O O . PHE A 1 203 ? 13.786 8.641 -10.835 1.00 84.81 203 PHE A O 1
ATOM 1626 N N . ARG A 1 204 ? 11.730 9.470 -11.163 1.00 81.44 204 ARG A N 1
ATOM 1627 C CA . ARG A 1 204 ? 11.093 8.716 -10.078 1.00 81.44 204 ARG A CA 1
ATOM 1628 C C . ARG A 1 204 ? 11.151 7.206 -10.308 1.00 81.44 204 ARG A C 1
ATOM 1630 O O . ARG A 1 204 ? 11.462 6.476 -9.373 1.00 81.44 204 ARG A O 1
ATOM 1637 N N . THR A 1 205 ? 10.927 6.741 -11.538 1.00 86.31 205 THR A N 1
ATOM 1638 C CA . THR A 1 205 ? 11.068 5.319 -11.891 1.00 86.31 205 THR A CA 1
ATOM 1639 C C . THR A 1 205 ? 12.470 4.803 -11.555 1.00 86.31 205 THR A C 1
ATOM 1641 O O . THR A 1 205 ? 12.598 3.736 -10.958 1.00 86.31 205 THR A O 1
ATOM 1644 N N . ILE A 1 206 ? 13.524 5.568 -11.866 1.00 88.56 206 ILE A N 1
ATOM 1645 C CA . ILE A 1 206 ? 14.912 5.206 -11.529 1.00 88.56 206 ILE A CA 1
ATOM 1646 C C . ILE A 1 206 ? 15.121 5.133 -10.012 1.00 88.56 206 ILE A C 1
ATOM 1648 O O . ILE A 1 206 ? 15.646 4.135 -9.507 1.00 88.56 206 ILE A O 1
ATOM 1652 N N . LYS A 1 207 ? 14.656 6.149 -9.276 1.00 85.06 207 LYS A N 1
ATOM 1653 C CA . LYS A 1 207 ? 14.716 6.177 -7.807 1.00 85.06 207 LYS A CA 1
ATOM 1654 C C . LYS A 1 207 ? 14.005 4.970 -7.191 1.00 85.06 207 LYS A C 1
ATOM 1656 O O . LYS A 1 207 ? 14.546 4.329 -6.291 1.00 85.06 207 LYS A O 1
ATOM 1661 N N . ASP A 1 208 ? 12.825 4.623 -7.697 1.00 83.50 208 ASP A N 1
ATOM 1662 C CA . ASP A 1 208 ? 12.032 3.512 -7.182 1.00 83.50 208 ASP A CA 1
ATOM 1663 C C . ASP A 1 208 ? 12.616 2.143 -7.557 1.00 83.50 208 ASP A C 1
ATOM 1665 O O . ASP A 1 208 ? 12.630 1.244 -6.720 1.00 83.50 208 ASP A O 1
ATOM 1669 N N . LEU A 1 209 ? 13.176 1.963 -8.756 1.00 86.31 209 LEU A N 1
ATOM 1670 C CA . LEU A 1 209 ? 13.883 0.726 -9.121 1.00 86.31 209 LEU A CA 1
ATOM 1671 C C . LEU A 1 209 ? 15.048 0.437 -8.167 1.00 86.31 209 LEU A C 1
ATOM 1673 O O . LEU A 1 209 ? 15.236 -0.702 -7.737 1.00 86.31 209 LEU A O 1
ATOM 1677 N N . LYS A 1 210 ? 15.791 1.477 -7.786 1.00 84.06 210 LYS A N 1
ATOM 1678 C CA . LYS A 1 210 ? 16.864 1.379 -6.795 1.00 84.06 210 LYS A CA 1
ATOM 1679 C C . LYS A 1 210 ? 16.338 1.110 -5.385 1.00 84.06 210 LYS A C 1
ATOM 1681 O O . LYS A 1 210 ? 16.920 0.304 -4.661 1.00 84.06 210 LYS A O 1
ATOM 1686 N N . ARG A 1 211 ? 15.263 1.796 -4.995 1.00 82.38 211 ARG A N 1
ATOM 1687 C CA . ARG A 1 211 ? 14.598 1.656 -3.695 1.00 82.38 211 ARG A CA 1
ATOM 1688 C C . ARG A 1 211 ? 14.089 0.228 -3.499 1.00 82.38 211 ARG A C 1
ATOM 1690 O O . ARG A 1 211 ? 14.554 -0.495 -2.623 1.00 82.38 211 ARG A O 1
ATOM 1697 N N . TYR A 1 212 ? 13.214 -0.214 -4.399 1.00 81.31 212 TYR A N 1
ATOM 1698 C CA . TYR A 1 212 ? 12.573 -1.514 -4.305 1.00 81.31 212 TYR A CA 1
ATOM 1699 C C . TYR A 1 212 ? 13.499 -2.664 -4.676 1.00 81.31 212 TYR A C 1
ATOM 1701 O O . TYR A 1 212 ? 13.250 -3.756 -4.190 1.00 81.31 212 TYR A O 1
ATOM 1709 N N . LYS A 1 213 ? 14.533 -2.489 -5.512 1.00 81.06 213 LYS A N 1
ATOM 1710 C CA . LYS A 1 213 ? 15.394 -3.594 -5.993 1.00 81.06 213 LYS A CA 1
ATOM 1711 C C . LYS A 1 213 ? 14.546 -4.800 -6.426 1.00 81.06 213 LYS A C 1
ATOM 1713 O O . LYS A 1 213 ? 14.576 -5.842 -5.751 1.00 81.06 213 LYS A O 1
ATOM 1718 N N . PRO A 1 214 ? 13.673 -4.622 -7.433 1.00 75.44 214 PRO A N 1
ATOM 1719 C CA . PRO A 1 214 ? 12.661 -5.610 -7.785 1.00 75.44 214 PRO A CA 1
ATOM 1720 C C . PRO A 1 214 ? 13.288 -6.954 -8.146 1.00 75.44 214 PRO A C 1
ATOM 1722 O O . PRO A 1 214 ? 14.461 -7.039 -8.508 1.00 75.44 214 PRO A O 1
ATOM 1725 N N . ASN A 1 215 ? 12.485 -8.010 -8.063 1.00 70.44 215 ASN A N 1
ATOM 1726 C CA . ASN A 1 215 ? 12.931 -9.328 -8.495 1.00 70.44 215 ASN A CA 1
ATOM 1727 C C . ASN A 1 215 ? 13.222 -9.322 -10.007 1.00 70.44 215 ASN A C 1
ATOM 1729 O O . ASN A 1 215 ? 12.628 -8.558 -10.768 1.00 70.44 215 ASN A O 1
ATOM 1733 N N . GLU A 1 216 ? 14.086 -10.232 -10.457 1.00 79.50 216 GLU A N 1
ATOM 1734 C CA . GLU A 1 216 ? 14.377 -10.416 -11.889 1.00 79.50 216 GLU A CA 1
ATOM 1735 C C . GLU A 1 216 ? 13.206 -11.056 -12.666 1.00 79.50 216 GLU A C 1
ATOM 1737 O O . GLU A 1 216 ? 13.276 -11.208 -13.885 1.00 79.50 216 GLU A O 1
ATOM 1742 N N . GLU A 1 217 ? 12.116 -11.424 -11.983 1.00 87.19 217 GLU A N 1
ATOM 1743 C CA . GLU A 1 217 ? 10.933 -12.028 -12.598 1.00 87.19 217 GLU A CA 1
ATOM 1744 C C . GLU A 1 217 ? 10.236 -11.045 -13.551 1.00 87.19 217 GLU A C 1
ATOM 1746 O O . GLU A 1 217 ? 10.054 -9.860 -13.258 1.00 87.19 217 GLU A O 1
ATOM 1751 N N . LEU A 1 218 ? 9.849 -11.558 -14.718 1.00 88.62 218 LEU A N 1
ATOM 1752 C CA . LEU A 1 218 ? 9.126 -10.794 -15.725 1.00 88.62 218 LEU A CA 1
ATOM 1753 C C . LEU A 1 218 ? 7.683 -10.545 -15.280 1.00 88.62 218 LEU A C 1
ATOM 1755 O O . LEU A 1 218 ? 7.033 -11.409 -14.691 1.00 88.62 218 LEU A O 1
ATOM 1759 N N . ILE A 1 219 ? 7.158 -9.379 -15.638 1.00 92.69 219 ILE A N 1
ATOM 1760 C CA . ILE A 1 219 ? 5.733 -9.087 -15.531 1.00 92.69 219 ILE A CA 1
ATOM 1761 C C . ILE A 1 219 ? 5.014 -9.944 -16.572 1.00 92.69 219 ILE A C 1
ATOM 1763 O O . ILE A 1 219 ? 5.375 -9.951 -17.754 1.00 92.69 219 ILE A O 1
ATOM 1767 N N . SER A 1 220 ? 4.003 -10.682 -16.124 1.00 94.81 220 SER A N 1
ATOM 1768 C CA . SER A 1 220 ? 3.218 -11.552 -16.986 1.00 94.81 220 SER A CA 1
ATOM 1769 C C . SER A 1 220 ? 2.345 -10.746 -17.954 1.00 94.81 220 SER A C 1
ATOM 1771 O O . SER A 1 220 ? 1.859 -9.658 -17.637 1.00 94.81 220 SER A O 1
ATOM 1773 N N . GLU A 1 221 ? 2.120 -11.298 -19.147 1.00 95.62 221 GLU A N 1
ATOM 1774 C CA . GLU A 1 221 ? 1.369 -10.624 -20.217 1.00 95.62 221 GLU A CA 1
ATOM 1775 C C . GLU A 1 221 ? -0.067 -10.280 -19.802 1.00 95.62 221 GLU A C 1
ATOM 1777 O O . GLU A 1 221 ? -0.591 -9.233 -20.175 1.00 95.62 221 GLU A O 1
ATOM 1782 N N . ASP A 1 222 ? -0.698 -11.127 -18.989 1.00 97.75 222 ASP A N 1
ATOM 1783 C CA . ASP A 1 222 ? -2.053 -10.904 -18.491 1.00 97.75 222 ASP A CA 1
ATOM 1784 C C . ASP A 1 222 ? -2.138 -9.776 -17.450 1.00 97.75 222 ASP A C 1
ATOM 1786 O O . ASP A 1 222 ? -3.127 -9.043 -17.431 1.00 97.75 222 ASP A O 1
ATOM 1790 N N . ALA A 1 223 ? -1.097 -9.572 -16.637 1.00 97.56 223 ALA A N 1
ATOM 1791 C CA . ALA A 1 223 ? -1.001 -8.441 -15.722 1.00 97.56 223 ALA A CA 1
ATOM 1792 C C . ALA A 1 223 ? -0.781 -7.140 -16.505 1.00 97.56 223 ALA A C 1
ATOM 1794 O O . ALA A 1 223 ? -1.472 -6.152 -16.251 1.00 97.56 223 ALA A O 1
ATOM 1795 N N . ILE A 1 224 ? 0.105 -7.155 -17.512 1.00 96.06 224 ILE A N 1
ATOM 1796 C CA . ILE A 1 224 ? 0.292 -6.025 -18.440 1.00 96.06 224 ILE A CA 1
ATOM 1797 C C . ILE A 1 224 ? -1.042 -5.670 -19.102 1.00 96.06 224 ILE A C 1
ATOM 1799 O O . ILE A 1 224 ? -1.444 -4.506 -19.082 1.00 96.06 224 ILE A O 1
ATOM 1803 N N . ALA A 1 225 ? -1.756 -6.664 -19.638 1.00 98.00 225 ALA A N 1
ATOM 1804 C CA . ALA A 1 225 ? -3.048 -6.472 -20.287 1.00 98.00 225 ALA A CA 1
ATOM 1805 C C . ALA A 1 225 ? -4.115 -5.929 -19.323 1.00 98.00 225 ALA A C 1
ATOM 1807 O O . ALA A 1 225 ? -4.872 -5.028 -19.692 1.00 98.00 225 ALA A O 1
ATOM 1808 N N . LEU A 1 226 ? -4.165 -6.439 -18.087 1.00 98.44 226 LEU A N 1
ATOM 1809 C CA . LEU A 1 226 ? -5.092 -5.967 -17.062 1.00 98.44 226 LEU A CA 1
ATOM 1810 C C . LEU A 1 226 ? -4.859 -4.494 -16.732 1.00 98.44 226 LEU A C 1
ATOM 1812 O O . LEU A 1 226 ? -5.801 -3.711 -16.804 1.00 98.44 226 LEU A O 1
ATOM 1816 N N . PHE A 1 227 ? -3.633 -4.106 -16.380 1.00 97.25 227 PHE A N 1
ATOM 1817 C CA . PHE A 1 227 ? -3.333 -2.720 -16.019 1.00 97.25 227 PHE A CA 1
ATOM 1818 C C . PHE A 1 227 ? -3.504 -1.777 -17.216 1.00 97.25 227 PHE A C 1
ATOM 1820 O O . PHE A 1 227 ? -4.152 -0.736 -17.084 1.00 97.25 227 PHE A O 1
ATOM 1827 N N . SER A 1 228 ? -3.059 -2.190 -18.407 1.00 95.62 228 SER A N 1
ATOM 1828 C CA . SER A 1 228 ? -3.180 -1.394 -19.637 1.00 95.62 228 SER A CA 1
ATOM 1829 C C . SER A 1 228 ? -4.637 -1.104 -20.001 1.00 95.62 228 SER A C 1
ATOM 1831 O O . SER A 1 228 ? -4.961 0.006 -20.418 1.00 95.62 228 SER A O 1
ATOM 1833 N N . LYS A 1 229 ? -5.553 -2.060 -19.777 1.00 97.44 229 LYS A N 1
ATOM 1834 C CA . LYS A 1 229 ? -7.004 -1.859 -19.963 1.00 97.44 229 LYS A CA 1
ATOM 1835 C C . LYS A 1 229 ? -7.548 -0.674 -19.153 1.00 97.44 229 LYS A C 1
ATOM 1837 O O . LYS A 1 229 ? -8.559 -0.087 -19.537 1.00 97.44 229 LYS A O 1
ATOM 1842 N N . TYR A 1 230 ? -6.897 -0.338 -18.043 1.00 95.12 230 TYR A N 1
ATOM 1843 C CA . TYR A 1 230 ? -7.275 0.746 -17.143 1.00 95.12 230 TYR A CA 1
ATOM 1844 C C . TYR A 1 230 ? -6.293 1.930 -17.172 1.00 95.12 230 TYR A C 1
ATOM 1846 O O . TYR A 1 230 ? -6.339 2.772 -16.281 1.00 95.12 230 TYR A O 1
ATOM 1854 N N . ASN A 1 231 ? -5.468 2.037 -18.220 1.00 92.69 231 ASN A N 1
ATOM 1855 C CA . ASN A 1 231 ? -4.475 3.101 -18.419 1.00 92.69 231 ASN A CA 1
ATOM 1856 C C . ASN A 1 231 ? -3.371 3.147 -17.348 1.00 92.69 231 ASN A C 1
ATOM 1858 O O . ASN A 1 231 ? -2.883 4.225 -17.016 1.00 92.69 231 ASN A O 1
ATOM 1862 N N . PHE A 1 232 ? -2.990 1.984 -16.819 1.00 92.56 232 PHE A N 1
ATOM 1863 C CA . PHE A 1 232 ? -1.824 1.840 -15.955 1.00 92.56 232 PHE A CA 1
ATOM 1864 C C . PHE A 1 232 ? -0.730 1.027 -16.644 1.00 92.56 232 PHE A C 1
ATOM 1866 O O . PHE A 1 232 ? -1.003 0.005 -17.279 1.00 92.56 232 PHE A O 1
ATOM 1873 N N . THR A 1 233 ? 0.514 1.443 -16.444 1.00 90.94 233 THR A N 1
ATOM 1874 C CA . THR A 1 233 ? 1.718 0.800 -16.959 1.00 90.94 233 THR A CA 1
ATOM 1875 C C . THR A 1 233 ? 2.489 0.183 -15.792 1.00 90.94 233 THR A C 1
ATOM 1877 O O . THR A 1 233 ? 3.100 0.916 -15.005 1.00 90.94 233 THR A O 1
ATOM 1880 N N . PRO A 1 234 ? 2.481 -1.154 -15.634 1.00 92.06 234 PRO A N 1
ATOM 1881 C CA . PRO A 1 234 ? 3.273 -1.807 -14.604 1.00 92.06 234 PRO A CA 1
ATOM 1882 C C . PRO A 1 234 ? 4.754 -1.795 -15.008 1.00 92.06 234 PRO A C 1
ATOM 1884 O O . PRO A 1 234 ? 5.125 -2.282 -16.072 1.00 92.06 234 PRO A O 1
ATOM 1887 N N . VAL A 1 235 ? 5.601 -1.226 -14.151 1.00 88.50 235 VAL A N 1
ATOM 1888 C CA . VAL A 1 235 ? 7.046 -1.051 -14.402 1.00 88.50 235 VAL A CA 1
ATOM 1889 C C . VAL A 1 235 ? 7.841 -2.246 -13.888 1.00 88.50 235 VAL A C 1
ATOM 1891 O O . VAL A 1 235 ? 8.782 -2.708 -14.528 1.00 88.50 235 VAL A O 1
ATOM 1894 N N . MET A 1 236 ? 7.469 -2.753 -12.710 1.00 88.88 236 MET A N 1
ATOM 1895 C CA . MET A 1 236 ? 8.147 -3.871 -12.060 1.00 88.88 236 MET A CA 1
ATOM 1896 C C . MET A 1 236 ? 7.207 -4.642 -11.137 1.00 88.88 236 MET A C 1
ATOM 1898 O O . MET A 1 236 ? 6.320 -4.063 -10.505 1.00 88.88 236 MET A O 1
ATOM 1902 N N . LEU A 1 237 ? 7.460 -5.947 -11.021 1.00 92.44 237 LEU A N 1
ATOM 1903 C CA . LEU A 1 237 ? 6.938 -6.786 -9.949 1.00 92.44 237 LEU A CA 1
ATOM 1904 C C . LEU A 1 237 ? 7.790 -6.554 -8.691 1.00 92.44 237 LEU A C 1
ATOM 1906 O O . LEU A 1 237 ? 8.943 -6.977 -8.611 1.00 92.44 237 LEU A O 1
ATOM 1910 N N . VAL A 1 238 ? 7.223 -5.847 -7.716 1.00 90.19 238 VAL A N 1
ATOM 1911 C CA . VAL A 1 238 ? 7.884 -5.486 -6.453 1.00 90.19 238 VAL A CA 1
ATOM 1912 C C . VAL A 1 238 ? 7.961 -6.691 -5.520 1.00 90.19 238 VAL A C 1
ATOM 1914 O O . VAL A 1 238 ? 8.999 -6.946 -4.908 1.00 90.19 238 VAL A O 1
ATOM 1917 N N . GLN A 1 239 ? 6.862 -7.436 -5.407 1.00 90.50 239 GLN A N 1
ATOM 1918 C CA . GLN A 1 239 ? 6.778 -8.618 -4.557 1.00 90.50 239 GLN A CA 1
ATOM 1919 C C . GLN A 1 239 ? 5.802 -9.634 -5.141 1.00 90.50 239 GLN A C 1
ATOM 1921 O O . GLN A 1 239 ? 4.763 -9.271 -5.688 1.00 90.50 239 GLN A O 1
ATOM 1926 N N . LYS A 1 240 ? 6.127 -10.911 -4.942 1.00 93.69 240 LYS A N 1
ATOM 1927 C CA . LYS A 1 240 ? 5.238 -12.051 -5.134 1.00 93.69 240 LYS A CA 1
ATOM 1928 C C . LYS A 1 240 ? 5.278 -12.907 -3.875 1.00 93.69 240 LYS A C 1
ATOM 1930 O O . LYS A 1 240 ? 6.365 -13.284 -3.437 1.00 93.69 240 LYS A O 1
ATOM 1935 N N . CYS A 1 241 ? 4.129 -13.186 -3.273 1.00 93.44 241 CYS A N 1
ATOM 1936 C CA . CYS A 1 241 ? 4.048 -14.005 -2.064 1.00 93.44 241 CYS A CA 1
ATOM 1937 C C . CYS A 1 241 ? 2.827 -14.925 -2.082 1.00 93.44 241 CYS A C 1
ATOM 1939 O O . CYS A 1 241 ? 1.823 -14.643 -2.732 1.00 93.44 241 CYS A O 1
ATOM 1941 N N . GLU A 1 242 ? 2.914 -16.043 -1.366 1.00 96.50 242 GLU A N 1
ATOM 1942 C CA . GLU A 1 242 ? 1.753 -16.886 -1.096 1.00 96.50 242 GLU A CA 1
ATOM 1943 C C . GLU A 1 242 ? 1.054 -16.412 0.178 1.00 96.50 242 GLU A C 1
ATOM 1945 O O . GLU A 1 242 ? 1.701 -16.099 1.179 1.00 96.50 242 GLU A O 1
ATOM 1950 N N . TYR A 1 243 ? -0.275 -16.372 0.153 1.00 96.19 243 TYR A N 1
ATOM 1951 C CA . TYR A 1 243 ? -1.076 -15.952 1.294 1.00 96.19 243 TYR A CA 1
ATOM 1952 C C . TYR A 1 243 ? -2.366 -16.765 1.371 1.00 96.19 243 TYR A C 1
ATOM 1954 O O . TYR A 1 243 ? -3.003 -17.032 0.356 1.00 96.19 243 TYR A O 1
ATOM 1962 N N . THR A 1 244 ? -2.776 -17.175 2.571 1.00 97.25 244 THR A N 1
ATOM 1963 C CA . THR A 1 244 ? -4.092 -17.805 2.759 1.00 97.25 244 THR A CA 1
ATOM 1964 C C . THR A 1 244 ? -5.116 -16.723 3.050 1.00 97.25 244 THR A C 1
ATOM 1966 O O . THR A 1 244 ? -5.038 -16.083 4.096 1.00 97.25 244 THR A O 1
ATOM 1969 N N . LEU A 1 245 ? -6.074 -16.524 2.140 1.00 97.62 245 LEU A N 1
ATOM 1970 C CA . LEU A 1 245 ? -7.151 -15.552 2.334 1.00 97.62 245 LEU A CA 1
ATOM 1971 C C . LEU A 1 245 ? -7.905 -15.825 3.646 1.00 97.62 245 LEU A C 1
ATOM 1973 O O . LEU A 1 245 ? -8.041 -16.991 4.041 1.00 97.62 245 LEU A O 1
ATOM 1977 N N . PRO A 1 246 ? -8.439 -14.784 4.310 1.00 96.12 246 PRO A N 1
ATOM 1978 C CA . PRO A 1 246 ? -9.231 -14.973 5.517 1.00 96.12 246 PRO A CA 1
ATOM 1979 C C . PRO A 1 246 ? -10.435 -15.884 5.219 1.00 96.12 246 PRO A C 1
ATOM 1981 O O . PRO A 1 246 ? -10.933 -15.929 4.092 1.00 96.12 246 PRO A O 1
ATOM 1984 N N . LYS A 1 247 ? -10.854 -16.687 6.206 1.00 95.44 247 LYS A N 1
ATOM 1985 C CA . LYS A 1 247 ? -11.907 -17.711 6.024 1.00 95.44 247 LYS A CA 1
ATOM 1986 C C . LYS A 1 247 ? -13.274 -17.100 5.727 1.00 95.44 247 LYS A C 1
ATOM 1988 O O . LYS A 1 247 ? -14.074 -17.694 5.012 1.00 95.44 247 LYS A O 1
ATOM 1993 N N . ASP A 1 248 ? -13.513 -15.926 6.283 1.00 94.75 248 ASP A N 1
ATOM 1994 C CA . ASP A 1 248 ? -14.622 -15.042 5.982 1.00 94.75 248 ASP A CA 1
ATOM 1995 C C . ASP A 1 248 ? -14.110 -13.592 6.036 1.00 94.75 248 ASP A C 1
ATOM 1997 O O . ASP A 1 248 ? -12.916 -13.351 6.206 1.00 94.75 248 ASP A O 1
ATOM 2001 N N . LEU A 1 249 ? -14.996 -12.620 5.831 1.00 95.06 249 LEU A N 1
ATOM 2002 C CA . LEU A 1 249 ? -14.653 -11.198 5.901 1.00 95.06 249 LEU A CA 1
ATOM 2003 C C . LEU A 1 249 ? -15.133 -10.554 7.204 1.00 95.06 249 LEU A C 1
ATOM 2005 O O . LEU A 1 249 ? -15.520 -9.385 7.207 1.00 95.06 249 LEU A O 1
ATOM 2009 N N . LYS A 1 250 ? -15.160 -11.326 8.297 1.00 94.31 250 LYS A N 1
ATOM 2010 C CA . LYS A 1 250 ? -15.558 -10.869 9.626 1.00 94.31 250 LYS A CA 1
ATOM 2011 C C . LYS A 1 250 ? -14.351 -10.822 10.548 1.00 94.31 250 LYS A C 1
ATOM 2013 O O . LYS A 1 250 ? -13.596 -11.775 10.670 1.00 94.31 250 LYS A O 1
ATOM 2018 N N . VAL A 1 251 ? -14.192 -9.696 11.231 1.00 91.81 251 VAL A N 1
ATOM 2019 C CA . VAL A 1 251 ? -13.190 -9.542 12.284 1.00 91.81 251 VAL A CA 1
ATOM 2020 C C . VAL A 1 251 ? -13.849 -9.868 13.616 1.00 91.81 251 VAL A C 1
ATOM 2022 O O . VAL A 1 251 ? -14.813 -9.220 14.025 1.00 91.81 251 VAL A O 1
ATOM 2025 N N . THR A 1 252 ? -13.309 -10.864 14.307 1.00 89.19 252 THR A N 1
ATOM 2026 C CA . THR A 1 252 ? -13.734 -11.265 15.655 1.00 89.19 252 THR A CA 1
ATOM 2027 C C . THR A 1 252 ? -12.656 -11.000 16.702 1.00 89.19 252 THR A C 1
ATOM 2029 O O . THR A 1 252 ? -12.967 -10.878 17.885 1.00 89.19 252 THR A O 1
ATOM 2032 N N . SER A 1 253 ? -11.401 -10.830 16.277 1.00 88.31 253 SER A N 1
ATOM 2033 C CA . SER A 1 253 ? -10.276 -10.479 17.145 1.00 88.31 253 SER A CA 1
ATOM 2034 C C . SER A 1 253 ? -9.289 -9.523 16.467 1.00 88.31 253 SER A C 1
ATOM 2036 O O . SER A 1 253 ? -9.215 -9.434 15.244 1.00 88.31 253 SER A O 1
ATOM 2038 N N . VAL A 1 254 ? -8.470 -8.833 17.267 1.00 84.19 254 VAL A N 1
ATOM 2039 C CA . VAL A 1 254 ? -7.395 -7.943 16.778 1.00 84.19 254 VAL A CA 1
ATOM 2040 C C . VAL A 1 254 ? -6.408 -8.679 15.859 1.00 84.19 254 VAL A C 1
ATOM 2042 O O . VAL A 1 254 ? -5.862 -8.100 14.922 1.00 84.19 254 VAL A O 1
ATOM 2045 N N . GLY A 1 255 ? -6.211 -9.982 16.082 1.00 84.81 255 GLY A N 1
ATOM 2046 C CA . GLY A 1 255 ? -5.299 -10.817 15.301 1.00 84.81 255 GLY A CA 1
ATOM 2047 C C . GLY A 1 255 ? -5.735 -11.097 13.857 1.00 84.81 255 GLY A C 1
ATOM 2048 O O . GLY A 1 255 ? -4.982 -11.766 13.147 1.00 84.81 255 GLY A O 1
ATOM 2049 N N . GLU A 1 256 ? -6.915 -10.616 13.450 1.00 89.12 256 GLU A N 1
ATOM 2050 C CA . GLU A 1 256 ? -7.541 -10.814 12.133 1.00 89.12 256 GLU A CA 1
ATOM 2051 C C . GLU A 1 256 ? -7.631 -9.511 11.321 1.00 89.12 256 GLU A C 1
ATOM 2053 O O . GLU A 1 256 ? -8.408 -9.412 10.373 1.00 89.12 256 GLU A O 1
ATOM 2058 N N . ILE A 1 257 ? -6.865 -8.489 11.693 1.00 88.06 257 ILE A N 1
ATOM 2059 C CA . ILE A 1 257 ? -6.873 -7.149 11.092 1.00 88.06 257 ILE A CA 1
ATOM 2060 C C . ILE A 1 257 ? -6.641 -7.138 9.567 1.00 88.06 257 ILE A C 1
ATOM 2062 O O . ILE A 1 257 ? -7.193 -6.292 8.868 1.00 88.06 257 ILE A O 1
ATOM 2066 N N . GLU A 1 258 ? -5.915 -8.114 9.021 1.00 91.44 258 GLU A N 1
ATOM 2067 C CA . GLU A 1 258 ? -5.709 -8.323 7.581 1.00 91.44 258 GLU A CA 1
ATOM 2068 C C . GLU A 1 258 ? -7.025 -8.597 6.838 1.00 91.44 258 GLU A C 1
ATOM 2070 O O . GLU A 1 258 ? -7.156 -8.294 5.654 1.00 91.44 258 GLU A O 1
ATOM 2075 N N . THR A 1 259 ? -8.045 -9.101 7.536 1.00 94.31 259 THR A N 1
ATOM 2076 C CA . THR A 1 259 ? -9.402 -9.265 6.994 1.00 94.31 259 THR A CA 1
ATOM 2077 C C . THR A 1 259 ? -9.968 -7.936 6.503 1.00 94.31 259 THR A C 1
ATOM 2079 O O . THR A 1 259 ? -10.705 -7.905 5.518 1.00 94.31 259 THR A O 1
ATOM 2082 N N . ILE A 1 260 ? -9.575 -6.820 7.129 1.00 93.38 260 ILE A N 1
ATOM 2083 C CA . ILE A 1 260 ? -9.955 -5.480 6.683 1.00 93.38 260 ILE A CA 1
ATOM 2084 C C . ILE A 1 260 ? -9.325 -5.162 5.319 1.00 93.38 260 ILE A C 1
ATOM 2086 O O . ILE A 1 260 ? -10.029 -4.677 4.433 1.00 93.38 260 ILE A O 1
ATOM 2090 N N . TYR A 1 261 ? -8.038 -5.478 5.130 1.00 93.88 261 TYR A N 1
ATOM 2091 C CA . TYR A 1 261 ? -7.316 -5.281 3.865 1.00 93.88 261 TYR A CA 1
ATOM 2092 C C . TYR A 1 261 ? -8.027 -5.999 2.713 1.00 93.88 261 TYR A C 1
ATOM 2094 O O . TYR A 1 261 ? -8.434 -5.374 1.733 1.00 93.88 261 TYR A O 1
ATOM 2102 N N . PHE A 1 262 ? -8.273 -7.303 2.870 1.00 96.06 262 PHE A N 1
ATOM 2103 C CA . PHE A 1 262 ? -8.945 -8.097 1.839 1.00 96.06 262 PHE A CA 1
ATOM 2104 C C . PHE A 1 262 ? -10.415 -7.711 1.667 1.00 96.06 262 PHE A C 1
ATOM 2106 O O . PHE A 1 262 ? -10.907 -7.667 0.545 1.00 96.06 262 PHE A O 1
ATOM 2113 N N . GLY A 1 263 ? -11.125 -7.371 2.743 1.00 95.69 263 GLY A N 1
ATOM 2114 C CA . GLY A 1 263 ? -12.524 -6.957 2.656 1.00 95.69 263 GLY A CA 1
ATOM 2115 C C . GLY A 1 263 ? -12.717 -5.665 1.861 1.00 95.69 263 GLY A C 1
ATOM 2116 O O . GLY A 1 263 ? -13.674 -5.561 1.094 1.00 95.69 263 GLY A O 1
ATOM 2117 N N . VAL A 1 264 ? -11.809 -4.695 2.011 1.00 94.81 264 VAL A N 1
ATOM 2118 C CA . VAL A 1 264 ? -11.817 -3.446 1.232 1.00 94.81 264 VAL A CA 1
ATOM 2119 C C . VAL A 1 264 ? -11.344 -3.696 -0.202 1.00 94.81 264 VAL A C 1
ATOM 2121 O O . VAL A 1 264 ? -12.009 -3.269 -1.147 1.00 94.81 264 VAL A O 1
ATOM 2124 N N . GLY A 1 265 ? -10.240 -4.430 -0.382 1.00 95.94 265 GLY A N 1
ATOM 2125 C CA . GLY A 1 265 ? -9.704 -4.770 -1.702 1.00 95.94 265 GLY A CA 1
ATOM 2126 C C . GLY A 1 265 ? -10.679 -5.583 -2.560 1.00 95.94 265 GLY A C 1
ATOM 2127 O O . GLY A 1 265 ? -10.727 -5.405 -3.776 1.00 95.94 265 GLY A O 1
ATOM 2128 N N . LEU A 1 266 ? -11.504 -6.440 -1.950 1.00 97.31 266 LEU A N 1
ATOM 2129 C CA . LEU A 1 266 ? -12.520 -7.226 -2.651 1.00 97.31 266 LEU A CA 1
ATOM 2130 C C . LEU A 1 266 ? -13.561 -6.331 -3.319 1.00 97.31 266 LEU A C 1
ATOM 2132 O O . LEU A 1 266 ? -13.905 -6.550 -4.477 1.00 97.31 266 LEU A O 1
ATOM 2136 N N . GLU A 1 267 ? -14.046 -5.308 -2.619 1.00 96.62 267 GLU A N 1
ATOM 2137 C CA . GLU A 1 267 ? -15.029 -4.383 -3.186 1.00 96.62 267 GLU A CA 1
ATOM 2138 C C . GLU A 1 267 ? -14.433 -3.584 -4.355 1.00 96.62 267 GLU A C 1
ATOM 2140 O O . GLU A 1 267 ? -15.110 -3.358 -5.358 1.00 96.62 267 GLU A O 1
ATOM 2145 N N . MET A 1 268 ? -13.143 -3.231 -4.287 1.00 96.56 268 MET A N 1
ATOM 2146 C CA . MET A 1 268 ? -12.436 -2.574 -5.400 1.00 96.56 268 MET A CA 1
ATOM 2147 C C . MET A 1 268 ? -12.232 -3.511 -6.595 1.00 96.56 268 MET A C 1
ATOM 2149 O O . MET A 1 268 ? -12.236 -3.076 -7.745 1.00 96.56 268 MET A O 1
ATOM 2153 N N . SER A 1 269 ? -12.091 -4.803 -6.326 1.00 97.94 269 SER A N 1
ATOM 2154 C CA . SER A 1 269 ? -11.924 -5.838 -7.338 1.00 97.94 269 SER A CA 1
ATOM 2155 C C . SER A 1 269 ? -13.241 -6.192 -8.043 1.00 97.94 269 SER A C 1
ATOM 2157 O O . SER A 1 269 ? -13.286 -6.350 -9.265 1.00 97.94 269 SER A O 1
ATOM 2159 N N . LYS A 1 270 ? -14.358 -6.255 -7.310 1.00 97.31 270 LYS A N 1
ATOM 2160 C CA . LYS A 1 270 ? -15.669 -6.627 -7.872 1.00 97.31 270 LYS A CA 1
ATOM 2161 C C . LYS A 1 270 ? -16.115 -5.705 -9.000 1.00 97.31 270 LYS A C 1
ATOM 2163 O O . LYS A 1 270 ? -16.692 -6.167 -9.983 1.00 97.31 270 LYS A O 1
ATOM 2168 N N . VAL A 1 271 ? -15.823 -4.408 -8.898 1.00 96.12 271 VAL A N 1
ATOM 2169 C CA . VAL A 1 271 ? -16.271 -3.418 -9.893 1.00 96.12 271 VAL A CA 1
ATOM 2170 C C . VAL A 1 271 ? -15.588 -3.571 -11.254 1.00 96.12 271 VAL A C 1
ATOM 2172 O O . VAL A 1 271 ? -16.101 -3.069 -12.252 1.00 96.12 271 VAL A O 1
ATOM 2175 N N . ILE A 1 272 ? -14.464 -4.290 -11.315 1.00 96.56 272 ILE A N 1
ATOM 2176 C CA . ILE A 1 272 ? -13.780 -4.649 -12.564 1.00 96.56 272 ILE A CA 1
ATOM 2177 C C . ILE A 1 272 ? -14.080 -6.086 -13.019 1.00 96.56 272 ILE A C 1
ATOM 2179 O O . ILE A 1 272 ? -13.475 -6.565 -13.976 1.00 96.56 272 ILE A O 1
ATOM 2183 N N . GLY A 1 273 ? -15.048 -6.752 -12.379 1.00 97.25 273 GLY A N 1
ATOM 2184 C CA . GLY A 1 273 ? -15.496 -8.103 -12.725 1.00 97.25 273 GLY A CA 1
ATOM 2185 C C . GLY A 1 273 ? -14.676 -9.227 -12.092 1.00 97.25 273 GLY A C 1
ATOM 2186 O O . GLY A 1 273 ? -14.829 -10.375 -12.499 1.00 97.25 273 GLY A O 1
ATOM 2187 N N . LEU A 1 274 ? -13.820 -8.915 -11.116 1.00 98.38 274 LEU A N 1
ATOM 2188 C CA . LEU A 1 274 ? -12.985 -9.886 -10.416 1.00 98.38 274 LEU A CA 1
ATOM 2189 C C . LEU A 1 274 ? -13.495 -10.069 -8.982 1.00 98.38 274 LEU A C 1
ATOM 2191 O O . LEU A 1 274 ? -13.375 -9.166 -8.155 1.00 98.38 274 LEU A O 1
ATOM 2195 N N . ASP A 1 275 ? -14.072 -11.230 -8.682 1.00 98.00 275 ASP A N 1
ATOM 2196 C CA . ASP A 1 275 ? -14.651 -11.538 -7.372 1.00 98.00 275 ASP A CA 1
ATOM 2197 C C . ASP A 1 275 ? -14.043 -12.823 -6.798 1.00 98.00 275 ASP A C 1
ATOM 2199 O O . ASP A 1 275 ? -14.327 -13.931 -7.256 1.00 98.00 275 ASP A O 1
ATOM 2203 N N . TYR A 1 276 ? -13.229 -12.669 -5.754 1.00 97.75 276 TYR A N 1
ATOM 2204 C CA . TYR A 1 276 ? -12.569 -13.776 -5.064 1.00 97.75 276 TYR A CA 1
ATOM 2205 C C . TYR A 1 276 ? -13.299 -14.224 -3.786 1.00 97.75 276 TYR A C 1
ATOM 2207 O O . TYR A 1 276 ? -12.725 -14.947 -2.973 1.00 97.75 276 TYR A O 1
ATOM 2215 N N . THR A 1 277 ? -14.576 -13.865 -3.599 1.00 97.88 277 THR A N 1
ATOM 2216 C CA . THR A 1 277 ? -15.376 -14.292 -2.430 1.00 97.88 277 THR A CA 1
ATOM 2217 C C . THR A 1 277 ? -15.410 -15.819 -2.280 1.00 97.88 277 THR A C 1
ATOM 2219 O O . THR A 1 277 ? -15.305 -16.344 -1.174 1.00 97.88 277 THR A O 1
ATOM 2222 N N . ALA A 1 278 ? -15.508 -16.560 -3.388 1.00 97.69 278 ALA A N 1
ATOM 2223 C CA . ALA A 1 278 ? -15.528 -18.028 -3.370 1.00 97.69 278 ALA A CA 1
ATOM 2224 C C . ALA A 1 278 ? -14.175 -18.664 -2.981 1.00 97.69 278 ALA A C 1
ATOM 2226 O O . ALA A 1 278 ? -14.098 -19.876 -2.773 1.00 97.69 278 ALA A O 1
ATOM 2227 N N . LEU A 1 279 ? -13.115 -17.856 -2.894 1.00 98.31 279 LEU A N 1
ATOM 2228 C CA . LEU A 1 279 ? -11.746 -18.281 -2.608 1.00 98.31 279 LEU A CA 1
ATOM 2229 C C . LEU A 1 279 ? -11.305 -17.941 -1.178 1.00 98.31 279 LEU A C 1
ATOM 2231 O O . LEU A 1 279 ? -10.166 -18.221 -0.810 1.00 98.31 279 LEU A O 1
ATOM 2235 N N . LEU A 1 280 ? -12.189 -17.380 -0.350 1.00 98.00 280 LEU A N 1
ATOM 2236 C CA . LEU A 1 280 ? -11.922 -17.179 1.074 1.00 98.00 280 LEU A CA 1
ATOM 2237 C C . LEU A 1 280 ? -11.482 -18.500 1.740 1.00 98.00 280 LEU A C 1
ATOM 2239 O O . LEU A 1 280 ? -11.996 -19.583 1.445 1.00 98.00 280 LEU A O 1
ATOM 2243 N N . GLY A 1 281 ? -10.462 -18.422 2.597 1.00 97.88 281 GLY A N 1
ATOM 2244 C CA . GLY A 1 281 ? -9.807 -19.579 3.212 1.00 97.88 281 GLY A CA 1
ATOM 2245 C C . GLY A 1 281 ? -8.900 -20.406 2.289 1.00 97.88 281 GLY A C 1
ATOM 2246 O O . GLY A 1 281 ? -8.406 -21.450 2.721 1.00 97.88 281 GLY A O 1
ATOM 2247 N N . LYS A 1 282 ? -8.686 -20.004 1.028 1.00 98.44 282 LYS A N 1
ATOM 2248 C CA . LYS A 1 282 ? -7.764 -20.677 0.096 1.00 98.44 282 LYS A CA 1
ATOM 2249 C C . LYS A 1 282 ? -6.401 -19.990 0.066 1.00 98.44 282 LYS A C 1
ATOM 2251 O O . LYS A 1 282 ? -6.293 -18.784 0.278 1.00 98.44 282 LYS A O 1
ATOM 2256 N N . LEU A 1 283 ? -5.370 -20.780 -0.234 1.00 98.38 283 LEU A N 1
ATOM 2257 C CA . LEU A 1 283 ? -4.041 -20.280 -0.573 1.00 98.38 283 LEU A CA 1
ATOM 2258 C C . LEU A 1 283 ? -4.088 -19.636 -1.965 1.00 98.38 283 LEU A C 1
ATOM 2260 O O . LEU A 1 283 ? -4.553 -20.264 -2.919 1.00 98.38 283 LEU A O 1
ATOM 2264 N N . VAL A 1 284 ? -3.619 -18.398 -2.059 1.00 98.50 284 VAL A N 1
ATOM 2265 C CA . VAL A 1 284 ? -3.513 -17.600 -3.284 1.00 98.50 284 VAL A CA 1
ATOM 2266 C C . VAL A 1 284 ? -2.095 -17.057 -3.423 1.00 98.50 284 VAL A C 1
ATOM 2268 O O . VAL A 1 284 ? -1.342 -17.010 -2.449 1.00 98.50 284 VAL A O 1
ATOM 2271 N N . THR A 1 285 ? -1.741 -16.611 -4.622 1.00 98.19 285 THR A N 1
ATOM 2272 C CA . THR A 1 285 ? -0.529 -15.818 -4.849 1.00 98.19 285 THR A CA 1
ATOM 2273 C C . THR A 1 285 ? -0.920 -14.352 -4.955 1.00 98.19 285 THR A C 1
ATOM 2275 O O . THR A 1 285 ? -1.847 -14.017 -5.687 1.00 98.19 285 THR A O 1
ATOM 2278 N N . ILE A 1 286 ? -0.235 -13.476 -4.229 1.00 97.69 286 ILE A N 1
ATOM 2279 C CA . ILE A 1 286 ? -0.417 -12.029 -4.306 1.00 97.69 286 ILE A CA 1
ATOM 2280 C C . ILE A 1 286 ? 0.813 -11.434 -4.976 1.00 97.69 286 ILE A C 1
ATOM 2282 O O . ILE A 1 286 ? 1.947 -11.716 -4.587 1.00 97.69 286 ILE A O 1
ATOM 2286 N N . GLU A 1 287 ? 0.570 -10.613 -5.986 1.00 97.06 287 GLU A N 1
ATOM 2287 C CA . GLU A 1 287 ? 1.575 -9.893 -6.752 1.00 97.06 287 GLU A CA 1
ATOM 2288 C C . GLU A 1 287 ? 1.366 -8.393 -6.556 1.00 97.06 287 GLU A C 1
ATOM 2290 O O . GLU A 1 287 ? 0.255 -7.874 -6.672 1.00 97.06 287 GLU A O 1
ATOM 2295 N N . SER A 1 288 ? 2.451 -7.708 -6.227 1.00 94.75 288 SER A N 1
ATOM 2296 C CA . SER A 1 288 ? 2.502 -6.272 -5.997 1.00 94.75 288 SER A CA 1
ATOM 2297 C C . SER A 1 288 ? 3.344 -5.626 -7.085 1.00 94.75 288 SER A C 1
ATOM 2299 O O . SER A 1 288 ? 4.497 -6.007 -7.295 1.00 94.75 288 SER A O 1
ATOM 2301 N N . TYR A 1 289 ? 2.777 -4.634 -7.756 1.00 93.88 289 TYR A N 1
ATOM 2302 C CA . TYR A 1 289 ? 3.374 -3.939 -8.882 1.00 93.88 289 TYR A CA 1
ATOM 2303 C C . TYR A 1 289 ? 3.568 -2.468 -8.572 1.00 93.88 289 TYR A C 1
ATOM 2305 O O . TYR A 1 289 ? 2.690 -1.809 -8.013 1.00 93.88 289 TYR A O 1
ATOM 2313 N N . TYR A 1 290 ? 4.699 -1.939 -9.017 1.00 90.00 290 TYR A N 1
ATOM 2314 C CA . TYR A 1 290 ? 4.872 -0.503 -9.145 1.00 90.00 290 TYR A CA 1
ATOM 2315 C C . TYR A 1 290 ? 4.280 -0.046 -10.477 1.00 90.00 290 TYR A C 1
ATOM 2317 O O . TYR A 1 290 ? 4.598 -0.623 -11.523 1.00 90.00 290 TYR A O 1
ATOM 2325 N N . LEU A 1 291 ? 3.443 0.988 -10.440 1.00 89.56 291 LEU A N 1
ATOM 2326 C CA . LEU A 1 291 ? 2.807 1.566 -11.622 1.00 89.56 291 LEU A CA 1
ATOM 2327 C C . LEU A 1 291 ? 3.419 2.939 -11.933 1.00 89.56 291 LEU A C 1
ATOM 2329 O O . LEU A 1 291 ? 3.734 3.695 -11.013 1.00 89.56 291 LEU A O 1
ATOM 2333 N N . LYS A 1 292 ? 3.590 3.254 -13.224 1.00 84.88 292 LYS A N 1
ATOM 2334 C CA . LYS A 1 292 ? 4.167 4.532 -13.685 1.00 84.88 292 LYS A CA 1
ATOM 2335 C C . LYS A 1 292 ? 3.275 5.714 -13.292 1.00 84.88 292 LYS A C 1
ATOM 2337 O O . LYS A 1 292 ? 3.767 6.731 -12.803 1.00 84.88 292 LYS A O 1
ATOM 2342 N N . GLU A 1 293 ? 1.972 5.570 -13.518 1.00 84.50 293 GLU A N 1
ATOM 2343 C CA . GLU A 1 293 ? 0.973 6.623 -13.379 1.00 84.50 293 GLU A CA 1
ATOM 2344 C C . GLU A 1 293 ? 0.460 6.747 -11.938 1.00 84.50 293 GLU A C 1
ATOM 2346 O O . GLU A 1 293 ? 0.122 5.752 -11.297 1.00 84.50 293 GLU A O 1
ATOM 2351 N N . SER A 1 294 ? 0.305 7.982 -11.449 1.00 77.56 294 SER A N 1
ATOM 2352 C CA . SER A 1 294 ? -0.384 8.259 -10.181 1.00 77.56 294 SER A CA 1
ATOM 2353 C C . SER A 1 294 ? -1.900 8.384 -10.366 1.00 77.56 294 SER A C 1
ATOM 2355 O O . SER A 1 294 ? -2.366 8.987 -11.334 1.00 77.56 294 SER A O 1
ATOM 2357 N N . PHE A 1 295 ? -2.678 7.861 -9.411 1.00 71.31 295 PHE A N 1
ATOM 2358 C CA . PHE A 1 295 ? -4.130 8.082 -9.337 1.00 71.31 295 PHE A CA 1
ATOM 2359 C C . PHE A 1 295 ? -4.505 9.357 -8.562 1.00 71.31 295 PHE A C 1
ATOM 2361 O O . PHE A 1 295 ? -5.685 9.702 -8.498 1.00 71.31 295 PHE A O 1
ATOM 2368 N N . LEU A 1 296 ? -3.543 10.030 -7.917 1.00 65.12 296 LEU A N 1
ATOM 2369 C CA . LEU A 1 296 ? -3.812 11.246 -7.152 1.00 65.12 296 LEU A CA 1
ATOM 2370 C C . LEU A 1 296 ? -3.941 12.448 -8.095 1.00 65.12 296 LEU A C 1
ATOM 2372 O O . LEU A 1 296 ? -3.124 12.655 -8.991 1.00 65.12 296 LEU A O 1
ATOM 2376 N N . GLU A 1 297 ? -4.961 13.271 -7.871 1.00 56.62 297 GLU A N 1
ATOM 2377 C CA . GLU A 1 297 ? -5.095 14.577 -8.517 1.00 56.62 297 GLU A CA 1
ATOM 2378 C C . GLU A 1 297 ? -4.501 15.683 -7.626 1.00 56.62 297 GLU A C 1
ATOM 2380 O O . GLU A 1 297 ? -4.496 15.585 -6.399 1.00 56.62 297 GLU A O 1
ATOM 2385 N N . GLY A 1 298 ? -4.026 16.770 -8.239 1.00 55.50 298 GLY A N 1
ATOM 2386 C CA . GLY A 1 298 ? -3.527 17.951 -7.523 1.00 55.50 298 GLY A CA 1
ATOM 2387 C C . GLY A 1 298 ? -2.042 17.896 -7.147 1.00 55.50 298 GLY A C 1
ATOM 2388 O O . GLY A 1 298 ? -1.262 17.158 -7.744 1.00 55.50 298 GLY A O 1
ATOM 2389 N N . GLU A 1 299 ? -1.636 18.721 -6.178 1.00 42.88 299 GLU A N 1
ATOM 2390 C CA . GLU A 1 299 ? -0.221 18.934 -5.808 1.00 42.88 299 GLU A CA 1
ATOM 2391 C C . GLU A 1 299 ? 0.470 17.663 -5.276 1.00 42.88 299 GLU A C 1
ATOM 2393 O O . GLU A 1 299 ? 1.678 17.513 -5.432 1.00 42.88 299 GLU A O 1
ATOM 2398 N N . TYR A 1 300 ? -0.302 16.705 -4.751 1.00 49.00 300 TYR A N 1
ATOM 2399 C CA . TYR A 1 300 ? 0.188 15.416 -4.244 1.00 49.00 300 TYR A CA 1
ATOM 2400 C C . TYR A 1 300 ? 0.400 14.350 -5.330 1.00 49.00 300 TYR A C 1
ATOM 2402 O O . TYR A 1 300 ? 0.951 13.288 -5.046 1.00 49.00 300 TYR A O 1
ATOM 2410 N N . LYS A 1 301 ? 0.008 14.623 -6.587 1.00 56.16 301 LYS A N 1
ATOM 2411 C CA . LYS A 1 301 ? 0.195 13.712 -7.733 1.00 56.16 301 LYS A CA 1
ATOM 2412 C C . LYS A 1 301 ? 1.656 13.294 -7.929 1.00 56.16 301 LYS A C 1
ATOM 2414 O O . LYS A 1 301 ? 1.929 12.220 -8.456 1.00 56.16 301 LYS A O 1
ATOM 2419 N N . GLN A 1 302 ? 2.593 14.148 -7.522 1.00 50.19 302 GLN A N 1
ATOM 2420 C CA . GLN A 1 302 ? 4.022 13.919 -7.724 1.00 50.19 302 GLN A CA 1
ATOM 2421 C C . GLN A 1 302 ? 4.685 13.096 -6.612 1.00 50.19 302 GLN A C 1
ATOM 2423 O O . GLN A 1 302 ? 5.792 12.609 -6.820 1.00 50.19 302 GLN A O 1
ATOM 2428 N N . GLU A 1 303 ? 4.029 12.910 -5.463 1.00 55.41 303 GLU A N 1
ATOM 2429 C CA . GLU A 1 303 ? 4.686 12.382 -4.257 1.00 55.41 303 GLU A CA 1
ATOM 2430 C C . GLU A 1 303 ? 4.366 10.911 -3.966 1.00 55.41 303 GLU A C 1
ATOM 2432 O O . GLU A 1 303 ? 5.077 10.279 -3.186 1.00 55.41 303 GLU A O 1
ATOM 2437 N N . MET A 1 304 ? 3.324 10.341 -4.582 1.00 61.22 304 MET A N 1
ATOM 2438 C CA . MET A 1 304 ? 2.905 8.964 -4.302 1.00 61.22 304 MET A CA 1
ATOM 2439 C C . MET A 1 304 ? 2.435 8.250 -5.567 1.00 61.22 304 MET A C 1
ATOM 2441 O O . MET A 1 304 ? 1.468 8.671 -6.215 1.00 61.22 304 MET A O 1
ATOM 2445 N N . ASN A 1 305 ? 3.090 7.131 -5.876 1.00 68.88 305 ASN A N 1
ATOM 2446 C CA . ASN A 1 305 ? 2.629 6.215 -6.908 1.00 68.88 305 ASN A CA 1
ATOM 2447 C C . ASN A 1 305 ? 1.806 5.079 -6.305 1.00 68.88 305 ASN A C 1
ATOM 2449 O O . ASN A 1 305 ? 2.210 4.523 -5.279 1.00 68.88 305 ASN A O 1
ATOM 2453 N N . PRO A 1 306 ? 0.681 4.705 -6.942 1.00 78.50 306 PRO A N 1
ATOM 2454 C CA . PRO A 1 306 ? -0.044 3.502 -6.593 1.00 78.50 306 PRO A CA 1
ATOM 2455 C C . PRO A 1 306 ? 0.856 2.287 -6.574 1.00 78.50 306 PRO A C 1
ATOM 2457 O O . PRO A 1 306 ? 1.695 2.082 -7.455 1.00 78.50 306 PRO A O 1
ATOM 2460 N N . ARG A 1 307 ? 0.513 1.390 -5.662 1.00 89.62 307 ARG A N 1
ATOM 2461 C CA . ARG A 1 307 ? 0.845 -0.013 -5.789 1.00 89.62 307 ARG A CA 1
ATOM 2462 C C . ARG A 1 307 ? -0.339 -0.744 -6.407 1.00 89.62 307 ARG A C 1
ATOM 2464 O O . ARG A 1 307 ? -1.455 -0.692 -5.891 1.00 89.62 307 ARG A O 1
ATOM 2471 N N . GLY A 1 308 ? -0.096 -1.402 -7.534 1.00 95.19 308 GLY A N 1
ATOM 2472 C CA . GLY A 1 308 ? -1.056 -2.300 -8.162 1.00 95.19 308 GLY A CA 1
ATOM 2473 C C . GLY A 1 308 ? -1.004 -3.665 -7.492 1.00 95.19 308 GLY A C 1
ATOM 2474 O O . GLY A 1 308 ? 0.060 -4.265 -7.410 1.00 95.19 308 GLY A O 1
ATOM 2475 N N . ILE A 1 309 ? -2.140 -4.170 -7.029 1.00 97.50 309 ILE A N 1
ATOM 2476 C CA . ILE A 1 309 ? -2.245 -5.477 -6.381 1.00 97.50 309 ILE A CA 1
ATOM 2477 C C . ILE A 1 309 ? -3.013 -6.419 -7.294 1.00 97.50 309 ILE A C 1
ATOM 2479 O O . ILE A 1 309 ? -4.113 -6.089 -7.737 1.00 97.50 309 ILE A O 1
ATOM 2483 N N . VAL A 1 310 ? -2.452 -7.600 -7.535 1.00 98.56 310 VAL A N 1
ATOM 2484 C CA . VAL A 1 310 ? -3.079 -8.711 -8.257 1.00 98.56 310 VAL A CA 1
ATOM 2485 C C . VAL A 1 310 ? -3.125 -9.923 -7.335 1.00 98.56 310 VAL A C 1
ATOM 2487 O O . VAL A 1 310 ? -2.151 -10.256 -6.667 1.00 98.56 310 VAL A O 1
ATOM 2490 N N . ILE A 1 311 ? -4.270 -10.596 -7.297 1.00 98.62 311 ILE A N 1
ATOM 2491 C CA . ILE A 1 311 ? -4.477 -11.842 -6.563 1.00 98.62 311 ILE A CA 1
ATOM 2492 C C . ILE A 1 311 ? -4.716 -12.941 -7.587 1.00 98.62 311 ILE A C 1
ATOM 2494 O O . ILE A 1 311 ? -5.615 -12.827 -8.425 1.00 98.62 311 ILE A O 1
ATOM 2498 N N . ARG A 1 312 ? -3.932 -14.014 -7.493 1.00 98.62 312 ARG A N 1
ATOM 2499 C CA . ARG A 1 312 ? -4.004 -15.177 -8.368 1.00 98.62 312 ARG A CA 1
ATOM 2500 C C . ARG A 1 312 ? -4.432 -16.429 -7.633 1.00 98.62 312 ARG A C 1
ATOM 2502 O O . ARG A 1 312 ? -3.965 -16.716 -6.531 1.00 98.62 312 ARG A O 1
ATOM 2509 N N . TYR A 1 313 ? -5.244 -17.233 -8.302 1.00 98.50 313 TYR A N 1
ATOM 2510 C CA . TYR A 1 313 ? -5.571 -18.581 -7.866 1.00 98.50 313 TYR A CA 1
ATOM 2511 C C . TYR A 1 313 ? -5.404 -19.536 -9.038 1.00 98.50 313 TYR A C 1
ATOM 2513 O O . TYR A 1 313 ? -5.985 -19.325 -10.094 1.00 98.50 313 TYR A O 1
ATOM 2521 N N . GLN A 1 314 ? -4.579 -20.572 -8.859 1.00 96.25 314 GLN A N 1
ATOM 2522 C CA . GLN A 1 314 ? -4.272 -21.554 -9.910 1.00 96.25 314 GLN A CA 1
ATOM 2523 C C . GLN A 1 314 ? -3.749 -20.927 -11.222 1.00 96.25 314 GLN A C 1
ATOM 2525 O O . GLN A 1 314 ? -3.952 -21.474 -12.298 1.00 96.25 314 GLN A O 1
ATOM 2530 N N . GLY A 1 315 ? -3.039 -19.797 -11.119 1.00 94.69 315 GLY A N 1
ATOM 2531 C CA . GLY A 1 315 ? -2.467 -19.062 -12.253 1.00 94.69 315 GLY A CA 1
ATOM 2532 C C . GLY A 1 315 ? -3.346 -17.922 -12.771 1.00 94.69 315 GLY A C 1
ATOM 2533 O O . GLY A 1 315 ? -2.805 -16.933 -13.260 1.00 94.69 315 GLY A O 1
ATOM 2534 N N . ASP A 1 316 ? -4.662 -17.994 -12.572 1.00 98.06 316 ASP A N 1
ATOM 2535 C CA . ASP A 1 316 ? -5.608 -16.996 -13.073 1.00 98.06 316 ASP A CA 1
ATOM 2536 C C . ASP A 1 316 ? -5.691 -15.774 -12.157 1.00 98.06 316 ASP A C 1
ATOM 2538 O O . ASP A 1 316 ? -5.679 -15.907 -10.930 1.00 98.06 316 ASP A O 1
ATOM 2542 N N . ILE A 1 317 ? -5.838 -14.582 -12.744 1.00 98.69 317 ILE A N 1
ATOM 2543 C CA . ILE A 1 317 ? -6.139 -13.360 -11.992 1.00 98.69 317 ILE A CA 1
ATOM 2544 C C . ILE A 1 317 ? -7.592 -13.412 -11.512 1.00 98.69 317 ILE A C 1
ATOM 2546 O O . ILE A 1 317 ? -8.528 -13.383 -12.309 1.00 98.69 317 ILE A O 1
ATOM 2550 N N . VAL A 1 318 ? -7.775 -13.443 -10.194 1.00 98.62 318 VAL A N 1
ATOM 2551 C CA . VAL A 1 318 ? -9.088 -13.527 -9.529 1.00 98.62 318 VAL A CA 1
ATOM 2552 C C . VAL A 1 318 ? -9.419 -12.286 -8.707 1.00 98.62 318 VAL A C 1
ATOM 2554 O O . VAL A 1 318 ? -10.564 -12.105 -8.296 1.00 98.62 318 VAL A O 1
ATOM 2557 N N . GLY A 1 319 ? -8.437 -11.413 -8.480 1.00 98.69 319 GLY A N 1
ATOM 2558 C CA . GLY A 1 319 ? -8.647 -10.122 -7.844 1.00 98.69 319 GLY A CA 1
ATOM 2559 C C . GLY A 1 319 ? -7.630 -9.079 -8.279 1.00 98.69 319 GLY A C 1
ATOM 2560 O O . GLY A 1 319 ? -6.483 -9.428 -8.546 1.00 98.69 319 GLY A O 1
ATOM 2561 N N . ALA A 1 320 ? -8.029 -7.806 -8.330 1.00 98.44 320 ALA A N 1
ATOM 2562 C CA . ALA A 1 320 ? -7.084 -6.705 -8.502 1.00 98.44 320 ALA A CA 1
ATOM 2563 C C . ALA A 1 320 ? -7.600 -5.368 -7.956 1.00 98.44 320 ALA A C 1
ATOM 2565 O O . ALA A 1 320 ? -8.797 -5.089 -8.007 1.00 98.44 320 ALA A O 1
ATOM 2566 N N . HIS A 1 321 ? -6.697 -4.538 -7.435 1.00 96.88 321 HIS A N 1
ATOM 2567 C CA . HIS A 1 321 ? -6.998 -3.186 -6.947 1.00 96.88 321 HIS A CA 1
ATOM 2568 C C . HIS A 1 321 ? -5.725 -2.332 -6.846 1.00 96.88 321 HIS A C 1
ATOM 2570 O O . HIS A 1 321 ? -4.625 -2.824 -7.087 1.00 96.88 321 HIS A O 1
ATOM 2576 N N . LEU A 1 322 ? -5.880 -1.055 -6.491 1.00 94.50 322 LEU A N 1
ATOM 2577 C CA . LEU A 1 322 ? -4.780 -0.153 -6.153 1.00 94.50 322 LEU A CA 1
ATOM 2578 C C . LEU A 1 322 ? -4.821 0.173 -4.662 1.00 94.50 322 LEU A C 1
ATOM 2580 O O . LEU A 1 322 ? -5.901 0.432 -4.118 1.00 94.50 322 LEU A O 1
ATOM 2584 N N . ASP A 1 323 ? -3.651 0.244 -4.036 1.00 90.69 323 ASP A N 1
ATOM 2585 C CA . ASP A 1 323 ? -3.482 0.877 -2.730 1.00 90.69 323 ASP A CA 1
ATOM 2586 C C . ASP A 1 323 ? -2.392 1.961 -2.768 1.00 90.69 323 ASP A C 1
ATOM 2588 O O . ASP A 1 323 ? -1.551 2.006 -3.670 1.00 90.69 323 ASP A O 1
ATOM 2592 N N . SER A 1 324 ? -2.452 2.897 -1.819 1.00 81.75 324 SER A N 1
ATOM 2593 C CA . SER A 1 324 ? -1.497 4.009 -1.710 1.00 81.75 324 SER A CA 1
ATOM 2594 C C . SER A 1 324 ? -0.140 3.608 -1.128 1.00 81.75 324 SER A C 1
ATOM 2596 O O . SER A 1 324 ? 0.756 4.444 -1.073 1.00 81.75 324 SER A O 1
ATOM 2598 N N . ASN A 1 325 ? 0.020 2.352 -0.689 1.00 79.50 325 ASN A N 1
ATOM 2599 C CA . ASN A 1 325 ? 1.237 1.828 -0.065 1.00 79.50 325 ASN A CA 1
ATOM 2600 C C . ASN A 1 325 ? 1.777 2.680 1.109 1.00 79.50 325 ASN A C 1
ATOM 2602 O O . ASN A 1 325 ? 2.970 2.646 1.410 1.00 79.50 325 ASN A O 1
ATOM 2606 N N . ASP A 1 326 ? 0.907 3.441 1.776 1.00 78.31 326 ASP A N 1
ATOM 2607 C CA . ASP A 1 326 ? 1.263 4.407 2.813 1.00 78.31 326 ASP A CA 1
ATOM 2608 C C . ASP A 1 326 ? 0.257 4.401 3.977 1.00 78.31 326 ASP A C 1
ATOM 2610 O O . ASP A 1 326 ? -0.773 3.720 3.963 1.00 78.31 326 ASP A O 1
ATOM 2614 N N . PHE A 1 327 ? 0.536 5.216 4.992 1.00 76.25 327 PHE A N 1
ATOM 2615 C CA . PHE A 1 327 ? -0.297 5.313 6.188 1.00 76.25 327 PHE A CA 1
ATOM 2616 C C . PHE A 1 327 ? -1.702 5.890 5.934 1.00 76.25 327 PHE A C 1
ATOM 2618 O O . PHE A 1 327 ? -2.597 5.729 6.766 1.00 76.25 327 PHE A O 1
ATOM 2625 N N . SER A 1 328 ? -1.946 6.535 4.786 1.00 76.94 328 SER A N 1
ATOM 2626 C CA . SER A 1 328 ? -3.300 6.971 4.429 1.00 76.94 328 SER A CA 1
ATOM 2627 C C . SER A 1 328 ? -4.232 5.776 4.183 1.00 76.94 328 SER A C 1
ATOM 2629 O O . SER A 1 328 ? -5.449 5.894 4.374 1.00 76.94 328 SER A O 1
ATOM 2631 N N . ALA A 1 329 ? -3.657 4.612 3.845 1.00 82.50 329 ALA A N 1
ATOM 2632 C CA . ALA A 1 329 ? -4.357 3.367 3.560 1.00 82.50 329 ALA A CA 1
ATOM 2633 C C . ALA A 1 329 ? -5.516 3.581 2.579 1.00 82.50 329 ALA A C 1
ATOM 2635 O O . ALA A 1 329 ? -6.647 3.131 2.804 1.00 82.50 329 ALA A O 1
ATOM 2636 N N . ASN A 1 330 ? -5.268 4.361 1.531 1.00 85.94 330 ASN A N 1
ATOM 2637 C CA . ASN A 1 330 ? -6.253 4.654 0.508 1.00 85.94 330 ASN A CA 1
ATOM 2638 C C . ASN A 1 330 ? -6.318 3.511 -0.505 1.00 85.94 330 ASN A C 1
ATOM 2640 O O . ASN A 1 330 ? -5.301 2.928 -0.865 1.00 85.94 330 ASN A O 1
ATOM 2644 N N . TYR A 1 331 ? -7.537 3.210 -0.953 1.00 89.12 331 TYR A N 1
ATOM 2645 C CA . TYR A 1 331 ? -7.831 2.128 -1.888 1.00 89.12 331 TYR A CA 1
ATOM 2646 C C . TYR A 1 331 ? -8.632 2.672 -3.054 1.00 89.12 331 TYR A C 1
ATOM 2648 O O . TYR A 1 331 ? -9.566 3.461 -2.863 1.00 89.12 331 TYR A O 1
ATOM 2656 N N . TYR A 1 332 ? -8.289 2.190 -4.240 1.00 92.31 332 TYR A N 1
ATOM 2657 C CA . TYR A 1 332 ? -8.970 2.536 -5.472 1.00 92.31 332 TYR A CA 1
ATOM 2658 C C . TYR A 1 332 ? -9.183 1.278 -6.301 1.00 92.31 332 TYR A C 1
ATOM 2660 O O . TYR A 1 332 ? -8.358 0.361 -6.318 1.00 92.31 332 TYR A O 1
ATOM 2668 N N . ALA A 1 333 ? -10.295 1.237 -7.022 1.00 94.62 333 ALA A N 1
ATOM 2669 C CA . ALA A 1 333 ? -10.417 0.302 -8.129 1.00 94.62 333 ALA A CA 1
ATOM 2670 C C . ALA A 1 333 ? -9.494 0.733 -9.274 1.00 94.62 333 ALA A C 1
ATOM 2672 O O . ALA A 1 333 ? -9.160 1.913 -9.400 1.00 94.62 333 ALA A O 1
ATOM 2673 N N . LEU A 1 334 ? -9.176 -0.191 -10.187 1.00 95.31 334 LEU A N 1
ATOM 2674 C CA . LEU A 1 334 ? -8.422 0.154 -11.399 1.00 95.31 334 LEU A CA 1
ATOM 2675 C C . LEU A 1 334 ? -9.148 1.205 -12.261 1.00 95.31 334 LEU A C 1
ATOM 2677 O O . LEU A 1 334 ? -8.528 1.894 -13.051 1.00 95.31 334 LEU A O 1
ATOM 2681 N N . THR A 1 335 ? -10.452 1.424 -12.077 1.00 93.06 335 THR A N 1
ATOM 2682 C CA . THR A 1 335 ? -11.168 2.532 -12.735 1.00 93.06 335 THR A CA 1
ATOM 2683 C C . THR A 1 335 ? -10.808 3.924 -12.190 1.00 93.06 335 THR A C 1
ATOM 2685 O O . THR A 1 335 ? -11.462 4.891 -12.572 1.00 93.06 335 THR A O 1
ATOM 2688 N N . GLY A 1 336 ? -9.885 4.033 -11.227 1.00 88.94 336 GLY A N 1
ATOM 2689 C CA . GLY A 1 336 ? -9.507 5.278 -10.545 1.00 88.94 336 GLY A CA 1
ATOM 2690 C C . GLY A 1 336 ? -10.527 5.775 -9.514 1.00 88.94 336 GLY A C 1
ATOM 2691 O O . GLY A 1 336 ? -10.328 6.810 -8.886 1.00 88.94 336 GLY A O 1
ATOM 2692 N N . LYS A 1 337 ? -11.631 5.046 -9.313 1.00 90.94 337 LYS A N 1
ATOM 2693 C CA . LYS A 1 337 ? -12.673 5.425 -8.353 1.00 90.94 337 LYS A CA 1
ATOM 2694 C C . LYS A 1 337 ? -12.299 4.948 -6.958 1.00 90.94 337 LYS A C 1
ATOM 2696 O O . LYS A 1 337 ? -11.887 3.799 -6.787 1.00 90.94 337 LYS A O 1
ATOM 2701 N N . ASN A 1 338 ? -12.482 5.821 -5.975 1.00 89.81 338 ASN A N 1
ATOM 2702 C CA . ASN A 1 338 ? -12.283 5.482 -4.572 1.00 89.81 338 ASN A CA 1
ATOM 2703 C C . ASN A 1 338 ? -13.471 4.681 -4.008 1.00 89.81 338 ASN A C 1
ATOM 2705 O O . ASN A 1 338 ? -14.520 4.533 -4.642 1.00 89.81 338 ASN A O 1
ATOM 2709 N N . PHE A 1 339 ? -13.309 4.189 -2.781 1.00 91.31 339 PHE A N 1
ATOM 2710 C CA . PHE A 1 339 ? -14.302 3.347 -2.116 1.00 91.31 339 PHE A CA 1
ATOM 2711 C C . PHE A 1 339 ? -15.698 3.982 -2.010 1.00 91.31 339 PHE A C 1
ATOM 2713 O O . PHE A 1 339 ? -16.709 3.332 -2.288 1.00 91.31 339 PHE A O 1
ATOM 2720 N N . GLU A 1 340 ? -15.765 5.257 -1.629 1.00 92.44 340 GLU A N 1
ATOM 2721 C CA . GLU A 1 340 ? -17.028 5.970 -1.419 1.00 92.44 340 GLU A CA 1
ATOM 2722 C C . GLU A 1 340 ? -17.750 6.242 -2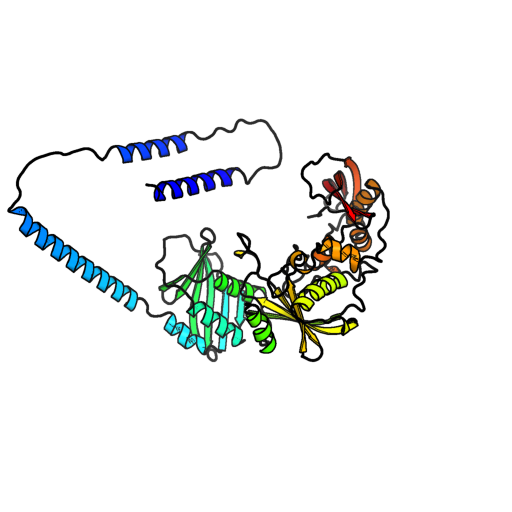.741 1.00 92.44 340 GLU A C 1
ATOM 2724 O O . GLU A 1 340 ? -18.955 6.029 -2.847 1.00 92.44 340 GLU A O 1
ATOM 2729 N N . GLN A 1 341 ? -17.010 6.605 -3.789 1.00 92.94 341 GLN A N 1
ATOM 2730 C CA . GLN A 1 341 ? -17.554 6.790 -5.136 1.00 92.94 341 GLN A CA 1
ATOM 2731 C C . GLN A 1 341 ? -18.170 5.507 -5.714 1.00 92.94 341 GLN A C 1
ATOM 2733 O O . GLN A 1 341 ? -19.049 5.587 -6.573 1.00 92.94 341 GLN A O 1
ATOM 2738 N N . LEU A 1 342 ? -17.693 4.333 -5.289 1.00 92.94 342 LEU A N 1
ATOM 2739 C CA . LEU A 1 342 ? -18.177 3.035 -5.763 1.00 92.94 342 LEU A CA 1
ATOM 2740 C C . LEU A 1 342 ? -19.346 2.498 -4.940 1.00 92.94 342 LEU A C 1
ATOM 2742 O O . LEU A 1 342 ? -20.297 1.964 -5.504 1.00 92.94 342 LEU A O 1
ATOM 2746 N N . THR A 1 343 ? -19.270 2.623 -3.617 1.00 91.12 343 THR A N 1
ATOM 2747 C CA . THR A 1 343 ? -20.213 1.972 -2.694 1.00 91.12 343 THR A CA 1
ATOM 2748 C C . THR A 1 343 ? -21.283 2.917 -2.145 1.00 91.12 343 THR A C 1
ATOM 2750 O O . THR A 1 343 ? -22.291 2.456 -1.612 1.00 91.12 343 THR A O 1
ATOM 2753 N N . GLY A 1 344 ? -21.081 4.233 -2.262 1.00 92.62 344 GLY A N 1
ATOM 2754 C CA . GLY A 1 344 ? -21.946 5.261 -1.680 1.00 92.62 344 GLY A CA 1
ATOM 2755 C C . GLY A 1 344 ? -21.823 5.407 -0.159 1.00 92.62 344 GLY A C 1
ATOM 2756 O O . GLY A 1 344 ? -22.587 6.167 0.431 1.00 92.62 344 GLY A O 1
ATOM 2757 N N . ILE A 1 345 ? -20.898 4.685 0.481 1.00 92.69 345 ILE A N 1
ATOM 2758 C CA . ILE A 1 345 ? -20.602 4.782 1.914 1.00 92.69 345 ILE A CA 1
ATOM 2759 C C . ILE A 1 345 ? -19.104 4.955 2.131 1.00 92.69 345 ILE A C 1
ATOM 2761 O O . ILE A 1 345 ? -18.284 4.524 1.319 1.00 92.69 345 ILE A O 1
ATOM 2765 N N . THR A 1 346 ? -18.726 5.555 3.255 1.00 89.88 346 THR A N 1
ATOM 2766 C CA . THR A 1 346 ? -17.303 5.700 3.575 1.00 89.88 346 THR A CA 1
ATOM 2767 C C . THR A 1 346 ? -16.670 4.338 3.876 1.00 89.88 346 THR A C 1
ATOM 2769 O O . THR A 1 346 ? -17.321 3.414 4.376 1.00 89.88 346 THR A O 1
ATOM 2772 N N . LYS A 1 347 ? -15.365 4.213 3.613 1.00 90.06 347 LYS A N 1
ATOM 2773 C CA . LYS A 1 347 ? -14.582 3.009 3.932 1.00 90.06 347 LYS A CA 1
ATOM 2774 C C . LYS A 1 347 ? -14.712 2.639 5.411 1.00 90.06 347 LYS A C 1
ATOM 2776 O O . LYS A 1 347 ? -14.896 1.472 5.740 1.00 90.06 347 LYS A O 1
ATOM 2781 N N . GLU A 1 348 ? -14.686 3.625 6.307 1.00 88.25 348 GLU A N 1
ATOM 2782 C CA . GLU A 1 348 ? -14.839 3.392 7.746 1.00 88.25 348 GLU A CA 1
ATOM 2783 C C . GLU A 1 348 ? -16.223 2.842 8.099 1.00 88.25 348 GLU A C 1
ATOM 2785 O O . GLU A 1 348 ? -16.342 1.946 8.931 1.00 88.25 348 GLU A O 1
ATOM 2790 N N . GLU A 1 349 ? -17.282 3.342 7.459 1.00 90.75 349 GLU A N 1
ATOM 2791 C CA . GLU A 1 349 ? -18.626 2.805 7.665 1.00 90.75 349 GLU A CA 1
ATOM 2792 C C . GLU A 1 349 ? -18.756 1.373 7.168 1.00 90.75 349 GLU A C 1
ATOM 2794 O O . GLU A 1 349 ? -19.398 0.569 7.837 1.00 90.75 349 GLU A O 1
ATOM 2799 N N . TYR A 1 350 ? -18.156 1.042 6.025 1.00 93.44 350 TYR A N 1
ATOM 2800 C CA . TYR A 1 350 ? -18.135 -0.332 5.535 1.00 93.44 350 TYR A CA 1
ATOM 2801 C C . TYR A 1 350 ? -17.423 -1.260 6.520 1.00 93.44 350 TYR A C 1
ATOM 2803 O O . TYR A 1 350 ? -17.985 -2.286 6.905 1.00 93.44 350 TYR A O 1
ATOM 2811 N N . ILE A 1 351 ? -16.239 -0.869 7.001 1.00 92.69 351 ILE A N 1
ATOM 2812 C CA . ILE A 1 351 ? -15.492 -1.645 7.997 1.00 92.69 351 ILE A CA 1
ATOM 2813 C C . ILE A 1 351 ? -16.357 -1.873 9.239 1.00 92.69 351 ILE A C 1
ATOM 2815 O O . ILE A 1 351 ? -16.574 -3.017 9.631 1.00 92.69 351 ILE A O 1
ATOM 2819 N N . ASN A 1 352 ? -16.940 -0.813 9.797 1.00 90.69 352 ASN A N 1
ATOM 2820 C CA . ASN A 1 352 ? -17.753 -0.900 11.008 1.00 90.69 352 ASN A CA 1
ATOM 2821 C C . ASN A 1 352 ? -19.052 -1.701 10.818 1.00 90.69 352 ASN A C 1
ATOM 2823 O O . ASN A 1 352 ? -19.423 -2.475 11.695 1.00 90.69 352 ASN A O 1
ATOM 2827 N N . LYS A 1 353 ? -19.759 -1.529 9.695 1.00 90.81 353 LYS A N 1
ATOM 2828 C CA . LYS A 1 353 ? -21.094 -2.119 9.473 1.00 90.81 353 LYS A CA 1
ATOM 2829 C C . LYS A 1 353 ? -21.060 -3.503 8.826 1.00 90.81 353 LYS A C 1
ATOM 2831 O O . LYS A 1 353 ? -22.085 -4.182 8.832 1.00 90.81 353 LYS A O 1
ATOM 2836 N N . LYS A 1 354 ? -19.956 -3.894 8.182 1.00 92.50 354 LYS A N 1
ATOM 2837 C CA . LYS A 1 354 ? -19.870 -5.141 7.401 1.00 92.50 354 LYS A CA 1
ATOM 2838 C C . LYS A 1 354 ? -18.751 -6.063 7.843 1.00 92.50 354 LYS A C 1
ATOM 2840 O O . LYS A 1 354 ? -18.983 -7.267 7.841 1.00 92.50 354 LYS A O 1
ATOM 2845 N N . ILE A 1 355 ? -17.586 -5.535 8.205 1.00 93.56 355 ILE A N 1
ATOM 2846 C CA . ILE A 1 355 ? -16.430 -6.359 8.586 1.00 93.56 355 ILE A CA 1
ATOM 2847 C C . ILE A 1 355 ? -16.397 -6.576 10.103 1.00 93.56 355 ILE A C 1
ATOM 2849 O O . ILE A 1 355 ? -16.145 -7.681 10.567 1.00 93.56 355 ILE A O 1
ATOM 2853 N N . MET A 1 356 ? -16.697 -5.534 10.878 1.00 92.00 356 MET A N 1
ATOM 2854 C CA . MET A 1 356 ? -16.620 -5.523 12.343 1.00 92.00 356 MET A CA 1
ATOM 2855 C C . MET A 1 356 ? -18.001 -5.497 13.017 1.00 92.00 356 MET A C 1
ATOM 2857 O O . MET A 1 356 ? -18.106 -5.143 14.187 1.00 92.00 356 MET A O 1
ATOM 2861 N N . ASP A 1 357 ? -19.071 -5.867 12.311 1.00 89.12 357 ASP A N 1
ATOM 2862 C CA . ASP A 1 357 ? -20.444 -5.826 12.845 1.00 89.12 357 ASP A CA 1
ATOM 2863 C C . ASP A 1 357 ? -20.668 -6.773 14.034 1.00 89.12 357 ASP A C 1
ATOM 2865 O O . ASP A 1 357 ? -21.510 -6.505 14.888 1.00 89.12 357 ASP A O 1
ATOM 2869 N N . THR A 1 358 ? -19.902 -7.861 14.107 1.00 87.50 358 THR A N 1
ATOM 2870 C CA . THR A 1 358 ? -19.913 -8.815 15.223 1.00 87.50 358 THR A CA 1
ATOM 2871 C C . THR A 1 358 ? -18.800 -8.579 16.243 1.00 87.50 358 THR A C 1
ATOM 2873 O O . THR A 1 358 ? -18.753 -9.275 17.258 1.00 87.50 358 THR A O 1
ATOM 2876 N N . TYR A 1 359 ? -17.889 -7.637 15.986 1.00 89.38 359 TYR A N 1
ATOM 2877 C CA . TYR A 1 359 ? -16.764 -7.365 16.873 1.00 89.38 359 TYR A CA 1
ATOM 2878 C C . TYR A 1 359 ? -17.242 -6.632 18.130 1.00 89.38 359 TYR A C 1
ATOM 2880 O O . TYR A 1 359 ? -17.836 -5.556 18.055 1.00 89.38 359 TYR A O 1
ATOM 2888 N N . GLN A 1 360 ? -16.975 -7.207 19.301 1.00 86.69 360 GLN A N 1
ATOM 2889 C CA . GLN A 1 360 ? -17.394 -6.625 20.572 1.00 86.69 360 GLN A CA 1
ATOM 2890 C C . GLN A 1 360 ? -16.309 -5.705 21.121 1.00 86.69 360 GLN A C 1
ATOM 2892 O O . GLN A 1 360 ? -15.252 -6.159 21.554 1.00 86.69 360 GLN A O 1
ATOM 2897 N N . ARG A 1 361 ? -16.593 -4.400 21.129 1.00 88.88 361 ARG A N 1
ATOM 2898 C CA . ARG A 1 361 ? -15.739 -3.394 21.765 1.00 88.88 361 ARG A CA 1
ATOM 2899 C C . ARG A 1 361 ? -16.094 -3.231 23.246 1.00 88.88 361 ARG A C 1
ATOM 2901 O O . ARG A 1 361 ? -17.265 -3.363 23.610 1.00 88.88 361 ARG A O 1
ATOM 2908 N N . PRO A 1 362 ? -15.114 -2.913 24.108 1.00 88.94 362 PRO A N 1
ATOM 2909 C CA . PRO A 1 362 ? -15.388 -2.595 25.502 1.00 88.94 362 PRO A CA 1
ATOM 2910 C C . PRO A 1 362 ? -16.231 -1.313 25.600 1.00 88.94 362 PRO A C 1
ATOM 2912 O O . PRO A 1 362 ? -15.926 -0.307 24.964 1.00 88.94 362 PRO A O 1
ATOM 2915 N N . SER A 1 363 ? -17.278 -1.338 26.424 1.00 92.06 363 SER A N 1
ATOM 2916 C CA . SER A 1 363 ? -18.082 -0.151 26.730 1.00 92.06 363 SER A CA 1
ATOM 2917 C C . SER A 1 363 ? -17.457 0.596 27.906 1.00 92.06 363 SER A C 1
ATOM 2919 O O . SER A 1 363 ? -17.717 0.252 29.056 1.00 92.06 363 SER A O 1
ATOM 2921 N N . LEU A 1 364 ? -16.627 1.595 27.611 1.00 95.00 364 LEU A N 1
ATOM 2922 C CA . LEU A 1 364 ? -15.928 2.418 28.602 1.00 95.00 364 LEU A CA 1
ATOM 2923 C C . LEU A 1 364 ? -16.457 3.853 28.586 1.00 95.00 364 LEU A C 1
ATOM 2925 O O . LEU A 1 364 ? -16.875 4.357 27.540 1.00 95.00 364 LEU A O 1
ATOM 2929 N N . SER A 1 365 ? -16.407 4.518 29.738 1.00 94.94 365 SER A N 1
ATOM 2930 C CA . SER A 1 365 ? -16.545 5.974 29.813 1.00 94.94 365 SER A CA 1
ATOM 2931 C C . SER A 1 365 ? -15.361 6.683 29.144 1.00 94.94 365 SER A C 1
ATOM 2933 O O . SER A 1 365 ? -14.313 6.083 28.903 1.00 94.94 365 SER A O 1
ATOM 2935 N N . ASP A 1 366 ? -15.517 7.980 28.866 1.00 95.19 366 ASP A N 1
ATOM 2936 C CA . ASP A 1 366 ? -14.475 8.793 28.229 1.00 95.19 366 ASP A CA 1
ATOM 2937 C C . ASP A 1 366 ? -13.143 8.745 29.022 1.00 95.19 366 ASP A C 1
ATOM 2939 O O . ASP A 1 366 ? -12.079 8.533 28.440 1.00 95.19 366 ASP A O 1
ATOM 2943 N N . GLU A 1 367 ? -13.196 8.863 30.355 1.00 94.88 367 GLU A N 1
ATOM 2944 C CA . GLU A 1 367 ? -12.013 8.815 31.234 1.00 94.88 367 GLU A CA 1
ATOM 2945 C C . GLU A 1 367 ? -11.363 7.426 31.288 1.00 94.88 367 GLU A C 1
ATOM 2947 O O . GLU A 1 367 ? -10.135 7.317 31.231 1.00 94.88 367 GLU A O 1
ATOM 2952 N N . GLU A 1 368 ? -12.162 6.356 31.365 1.00 96.25 368 GLU A N 1
ATOM 2953 C CA . GLU A 1 368 ? -11.658 4.974 31.353 1.00 96.25 368 GLU A CA 1
ATOM 2954 C C . GLU A 1 368 ? -10.995 4.633 30.014 1.00 96.25 368 GLU A C 1
ATOM 2956 O O . GLU A 1 368 ? -9.969 3.955 29.979 1.00 96.25 368 GLU A O 1
ATOM 2961 N N . LEU A 1 369 ? -11.563 5.124 28.910 1.00 95.25 369 LEU A N 1
ATOM 2962 C CA . LEU A 1 369 ? -11.033 4.940 27.564 1.00 95.25 369 LEU A CA 1
ATOM 2963 C C . LEU A 1 369 ? -9.680 5.648 27.394 1.00 95.25 369 LEU A C 1
ATOM 2965 O O . LEU A 1 369 ? -8.731 5.042 26.895 1.00 95.25 369 LEU A O 1
ATOM 2969 N N . ILE A 1 370 ? -9.575 6.904 27.844 1.00 94.25 370 ILE A N 1
ATOM 2970 C CA . ILE A 1 370 ? -8.323 7.678 27.831 1.00 94.25 370 ILE A CA 1
ATOM 2971 C C . ILE A 1 370 ? -7.273 7.013 28.717 1.00 94.25 370 ILE A C 1
ATOM 2973 O O . ILE A 1 370 ? -6.134 6.840 28.290 1.00 94.25 370 ILE A O 1
ATOM 2977 N N . THR A 1 371 ? -7.656 6.608 29.928 1.00 93.62 371 THR A N 1
ATOM 2978 C CA . THR A 1 371 ? -6.745 5.947 30.868 1.00 93.62 371 THR A CA 1
ATOM 2979 C C . THR A 1 371 ? -6.180 4.670 30.262 1.00 93.62 371 THR A C 1
ATOM 2981 O O . THR A 1 371 ? -4.962 4.525 30.172 1.00 93.62 371 THR A O 1
ATOM 2984 N N . ALA A 1 372 ? -7.049 3.807 29.726 1.00 92.75 372 ALA A N 1
ATOM 2985 C CA . ALA A 1 372 ? -6.628 2.584 29.057 1.00 92.75 372 ALA A CA 1
ATOM 2986 C C . ALA A 1 372 ? -5.708 2.864 27.857 1.00 92.75 372 ALA A C 1
ATOM 2988 O O . ALA A 1 372 ? -4.729 2.150 27.663 1.00 92.75 372 ALA A O 1
ATOM 2989 N N . TYR A 1 373 ? -5.994 3.899 27.061 1.00 91.00 373 TYR A N 1
ATOM 2990 C CA . TYR A 1 373 ? -5.168 4.281 25.913 1.00 91.00 373 TYR A CA 1
ATOM 2991 C C . TYR A 1 373 ? -3.757 4.709 26.320 1.00 91.00 373 TYR A C 1
ATOM 2993 O O . TYR A 1 373 ? -2.783 4.246 25.728 1.00 91.00 373 TYR A O 1
ATOM 3001 N N . ILE A 1 374 ? -3.642 5.533 27.359 1.00 88.62 374 ILE A N 1
ATOM 3002 C CA . ILE A 1 374 ? -2.354 6.000 27.872 1.00 88.62 374 ILE A CA 1
ATOM 3003 C C . ILE A 1 374 ? -1.561 4.838 28.493 1.00 88.62 374 ILE A C 1
ATOM 3005 O O . ILE A 1 374 ? -0.386 4.662 28.166 1.00 88.62 374 ILE A O 1
ATOM 3009 N N . GLU A 1 375 ? -2.204 3.995 29.305 1.00 87.94 375 GLU A N 1
ATOM 3010 C CA . GLU A 1 375 ? -1.578 2.845 29.978 1.00 87.94 375 GLU A CA 1
ATOM 3011 C C . GLU A 1 375 ? -1.076 1.756 29.021 1.00 87.94 375 GLU A C 1
ATOM 3013 O O . GLU A 1 375 ? -0.103 1.064 29.336 1.00 87.94 375 GLU A O 1
ATOM 3018 N N . CYS A 1 376 ? -1.678 1.616 27.832 1.00 86.69 376 CYS A N 1
ATOM 3019 C CA . CYS A 1 376 ? -1.197 0.664 26.827 1.00 86.69 376 CYS A CA 1
ATOM 3020 C C . CYS A 1 376 ? 0.285 0.889 26.475 1.00 86.69 376 CYS A C 1
ATOM 3022 O O . CYS A 1 376 ? 0.999 -0.092 26.277 1.00 86.69 376 CYS A O 1
ATOM 3024 N N . ASN A 1 377 ? 0.763 2.143 26.489 1.00 77.88 377 ASN A N 1
ATOM 3025 C CA . ASN A 1 377 ? 2.157 2.495 26.181 1.00 77.88 377 ASN A CA 1
ATOM 3026 C C . ASN A 1 377 ? 3.178 1.981 27.222 1.00 77.88 377 ASN A C 1
ATOM 3028 O O . ASN A 1 377 ? 4.362 1.883 26.921 1.00 77.88 377 ASN A O 1
ATOM 3032 N N . VAL A 1 378 ? 2.745 1.649 28.446 1.00 77.19 378 VAL A N 1
ATOM 3033 C CA . VAL A 1 378 ? 3.623 1.089 29.498 1.00 77.19 378 VAL A CA 1
ATOM 3034 C C . VAL A 1 378 ? 3.622 -0.430 29.478 1.00 77.19 378 VAL A C 1
ATOM 3036 O O . VAL A 1 378 ? 4.653 -1.068 29.648 1.00 77.19 378 VAL A O 1
ATOM 3039 N N . HIS A 1 379 ? 2.444 -1.026 29.305 1.00 74.38 379 HIS A N 1
ATOM 3040 C CA . HIS A 1 379 ? 2.260 -2.469 29.471 1.00 74.38 379 HIS A CA 1
ATOM 3041 C C . HIS A 1 379 ? 2.384 -3.266 28.174 1.00 74.38 379 HIS A C 1
ATOM 3043 O O . HIS A 1 379 ? 2.125 -4.468 28.172 1.00 74.38 379 HIS A O 1
ATOM 3049 N N . GLU A 1 380 ? 2.719 -2.596 27.073 1.00 75.75 380 GLU A N 1
ATOM 3050 C CA . GLU A 1 380 ? 2.842 -3.185 25.740 1.00 75.75 380 GLU A CA 1
ATOM 3051 C C . GLU A 1 380 ? 1.611 -4.012 25.315 1.00 75.75 380 GLU A C 1
ATOM 3053 O O . GLU A 1 380 ? 1.699 -5.015 24.605 1.00 75.75 380 GLU A O 1
ATOM 3058 N N . ASN A 1 381 ? 0.417 -3.595 25.755 1.00 83.25 381 ASN A N 1
ATOM 3059 C CA . ASN A 1 381 ? -0.820 -4.333 25.505 1.00 83.25 381 ASN A CA 1
ATOM 3060 C C . ASN A 1 381 ? -1.455 -3.923 24.169 1.00 83.25 381 ASN A C 1
ATOM 3062 O O . ASN A 1 381 ? -2.453 -3.200 24.119 1.00 83.25 381 ASN A O 1
ATOM 3066 N N . TYR A 1 382 ? -0.879 -4.424 23.076 1.00 81.94 382 TYR A N 1
ATOM 3067 C CA . TYR A 1 382 ? -1.328 -4.116 21.716 1.00 81.94 382 TYR A CA 1
ATOM 3068 C C . TYR A 1 382 ? -2.801 -4.455 21.478 1.00 81.94 382 TYR A C 1
ATOM 3070 O O . TYR A 1 382 ? -3.528 -3.649 20.904 1.00 81.94 382 TYR A O 1
ATOM 3078 N N . ASN A 1 383 ? -3.279 -5.610 21.952 1.00 86.38 383 ASN A N 1
ATOM 3079 C CA . ASN A 1 383 ? -4.680 -5.999 21.765 1.00 86.38 383 ASN A CA 1
ATOM 3080 C C . ASN A 1 383 ? -5.626 -4.965 22.377 1.00 86.38 383 ASN A C 1
ATOM 3082 O O . ASN A 1 383 ? -6.551 -4.497 21.710 1.00 86.38 383 ASN A O 1
ATOM 3086 N N . ARG A 1 384 ? -5.338 -4.541 23.613 1.00 88.56 384 ARG A N 1
ATOM 3087 C CA . ARG A 1 384 ? -6.129 -3.513 24.283 1.00 88.56 384 ARG A CA 1
ATOM 3088 C C . ARG A 1 384 ? -6.062 -2.175 23.554 1.00 88.56 384 ARG A C 1
ATOM 3090 O O . ARG A 1 384 ? -7.092 -1.522 23.407 1.00 88.56 384 ARG A O 1
ATOM 3097 N N . PHE A 1 385 ? -4.883 -1.798 23.063 1.00 87.75 385 PHE A N 1
ATOM 3098 C CA . PHE A 1 385 ? -4.681 -0.573 22.293 1.00 87.75 385 PHE A CA 1
ATOM 3099 C C . PHE A 1 385 ? -5.550 -0.532 21.026 1.00 87.75 385 PHE A C 1
ATOM 3101 O O . PHE A 1 385 ? -6.124 0.507 20.703 1.00 87.75 385 PHE A O 1
ATOM 3108 N N . TYR A 1 386 ? -5.717 -1.658 20.330 1.00 86.88 386 TYR A N 1
ATOM 3109 C CA . TYR A 1 386 ? -6.594 -1.744 19.161 1.00 86.88 386 TYR A CA 1
ATOM 3110 C C . TYR A 1 386 ? -8.084 -1.760 19.532 1.00 86.88 386 TYR A C 1
ATOM 3112 O O . TYR A 1 386 ? -8.869 -1.027 18.926 1.00 86.88 386 TYR A O 1
ATOM 3120 N N . GLU A 1 387 ? -8.483 -2.534 20.545 1.00 89.44 387 GLU A N 1
ATOM 3121 C CA . GLU A 1 387 ? -9.878 -2.656 21.011 1.00 89.44 387 GLU A CA 1
ATOM 3122 C C . GLU A 1 387 ? -10.560 -1.306 21.280 1.00 89.44 387 GLU A C 1
ATOM 3124 O O . GLU A 1 387 ? -11.752 -1.140 21.007 1.00 89.44 387 GLU A O 1
ATOM 3129 N N . ILE A 1 388 ? -9.801 -0.340 21.800 1.00 91.25 388 ILE A N 1
ATOM 3130 C CA . ILE A 1 388 ? -10.295 0.980 22.212 1.00 91.25 388 ILE A CA 1
ATOM 3131 C C . ILE A 1 388 ? -10.165 2.061 21.128 1.00 91.25 388 ILE A C 1
ATOM 3133 O O . ILE A 1 388 ? -10.677 3.166 21.305 1.00 91.25 388 ILE A O 1
ATOM 3137 N N . ARG A 1 389 ? -9.493 1.776 20.004 1.00 89.56 389 ARG A N 1
ATOM 3138 C CA . ARG A 1 389 ? -9.263 2.733 18.907 1.00 89.56 389 ARG A CA 1
ATOM 3139 C C . ARG A 1 389 ? -10.228 2.533 17.746 1.00 89.56 389 ARG A C 1
ATOM 3141 O O . ARG A 1 389 ? -10.672 1.416 17.475 1.00 89.56 389 ARG A O 1
ATOM 3148 N N . ALA A 1 390 ? -10.498 3.625 17.032 1.00 90.06 390 ALA A N 1
ATOM 3149 C CA . ALA A 1 390 ? -11.355 3.636 15.853 1.00 90.06 390 ALA A CA 1
ATOM 3150 C C . ALA A 1 390 ? -10.870 2.644 14.781 1.00 90.06 390 ALA A C 1
ATOM 3152 O O . ALA A 1 390 ? -9.671 2.556 14.500 1.00 90.06 390 ALA A O 1
ATOM 3153 N N . SER A 1 391 ? -11.798 1.944 14.131 1.00 87.38 391 SER A N 1
ATOM 3154 C CA . SER A 1 391 ? -11.510 0.898 13.136 1.00 87.38 391 SER A CA 1
ATOM 3155 C C . SER A 1 391 ? -10.679 1.393 11.953 1.00 87.38 391 SER A C 1
ATOM 3157 O O . SER A 1 391 ? -9.902 0.638 11.375 1.00 87.38 391 SER A O 1
ATOM 3159 N N . LYS A 1 392 ? -10.775 2.682 11.600 1.00 85.00 392 LYS A N 1
ATOM 3160 C CA . LYS A 1 392 ? -9.923 3.271 10.552 1.00 85.00 392 LYS A CA 1
ATOM 3161 C C . LYS A 1 392 ? -8.430 3.109 10.862 1.00 85.00 392 LYS A C 1
ATOM 3163 O O . LYS A 1 392 ? -7.637 2.886 9.955 1.00 85.00 392 LYS A O 1
ATOM 3168 N N . LEU A 1 393 ? -8.059 3.206 12.141 1.00 86.75 393 LEU A N 1
ATOM 3169 C CA . LEU A 1 393 ? -6.669 3.169 12.596 1.00 86.75 393 LEU A CA 1
ATOM 3170 C C . LEU A 1 393 ? -6.101 1.756 12.481 1.00 86.75 393 LEU A C 1
ATOM 3172 O O . LEU A 1 393 ? -4.919 1.608 12.205 1.00 86.75 393 LEU A O 1
ATOM 3176 N N . TRP A 1 394 ? -6.950 0.732 12.596 1.00 87.88 394 TRP A N 1
ATOM 3177 C CA . TRP A 1 394 ? -6.556 -0.659 12.394 1.00 87.88 394 TRP A CA 1
ATOM 3178 C C . TRP A 1 394 ? -6.021 -0.877 10.974 1.00 87.88 394 TRP A C 1
ATOM 3180 O O . TRP A 1 394 ? -4.919 -1.384 10.779 1.00 87.88 394 TRP A O 1
ATOM 3190 N N . LEU A 1 395 ? -6.774 -0.418 9.972 1.00 87.12 395 LEU A N 1
ATOM 3191 C CA . LEU A 1 395 ? -6.349 -0.504 8.578 1.00 87.12 395 LEU A CA 1
ATOM 3192 C C . LEU A 1 395 ? -5.058 0.285 8.325 1.00 87.12 395 LEU A C 1
ATOM 3194 O O . LEU A 1 395 ? -4.179 -0.203 7.625 1.00 87.12 395 LEU A O 1
ATOM 3198 N N . GLN A 1 396 ? -4.920 1.478 8.908 1.00 86.69 396 GLN A N 1
ATOM 3199 C CA . GLN A 1 396 ? -3.709 2.289 8.754 1.00 86.69 396 GLN A CA 1
ATOM 3200 C C . GLN A 1 396 ? -2.468 1.613 9.347 1.00 86.69 396 GLN A C 1
ATOM 3202 O O . GLN A 1 396 ? -1.382 1.721 8.782 1.00 86.69 396 GLN A O 1
ATOM 3207 N N . THR A 1 397 ? -2.607 0.862 10.444 1.00 85.44 397 THR A N 1
ATOM 3208 C CA . THR A 1 397 ? -1.461 0.175 11.052 1.00 85.44 397 THR A CA 1
ATOM 3209 C C . THR A 1 397 ? -0.901 -0.961 10.198 1.00 85.44 397 THR A C 1
ATOM 3211 O O . THR A 1 397 ? 0.292 -1.246 10.287 1.00 85.44 397 THR A O 1
ATOM 3214 N N . LEU A 1 398 ? -1.695 -1.545 9.296 1.00 87.56 398 LEU A N 1
ATOM 3215 C CA . LEU A 1 398 ? -1.169 -2.481 8.295 1.00 87.56 398 LEU A CA 1
ATOM 3216 C C . LEU A 1 398 ? -0.096 -1.841 7.396 1.00 87.56 398 LEU A C 1
ATOM 3218 O O . LEU A 1 398 ? 0.704 -2.554 6.803 1.00 87.56 398 LEU A O 1
ATOM 3222 N N . PHE A 1 399 ? -0.037 -0.512 7.316 1.00 85.81 399 PHE A N 1
ATOM 3223 C CA . PHE A 1 399 ? 0.947 0.210 6.513 1.00 85.81 399 PHE A CA 1
ATOM 3224 C C . PHE A 1 399 ? 2.060 0.871 7.343 1.00 85.81 399 PHE A C 1
ATOM 3226 O O . PHE A 1 399 ? 2.971 1.463 6.769 1.00 85.81 399 PHE A O 1
ATOM 3233 N N . LEU A 1 400 ? 2.025 0.763 8.677 1.00 82.81 400 LEU A N 1
ATOM 3234 C CA . LEU A 1 400 ? 3.075 1.291 9.557 1.00 82.81 400 LEU A CA 1
ATOM 3235 C C . LEU A 1 400 ? 4.266 0.339 9.639 1.00 82.81 400 LEU A C 1
ATOM 3237 O O . LEU A 1 400 ? 4.068 -0.852 9.846 1.00 82.81 400 LEU A O 1
ATOM 3241 N N . TYR A 1 401 ? 5.485 0.878 9.548 1.00 77.81 401 TYR A N 1
ATOM 3242 C CA . TYR A 1 401 ? 6.747 0.147 9.764 1.00 77.81 401 TYR A CA 1
ATOM 3243 C C . TYR A 1 401 ? 6.897 -1.146 8.945 1.00 77.81 401 TYR A C 1
ATOM 3245 O O . TYR A 1 401 ? 7.647 -2.042 9.327 1.00 77.81 401 TYR A O 1
ATOM 3253 N N . LYS A 1 402 ? 6.178 -1.257 7.823 1.00 83.81 402 LYS A N 1
ATOM 3254 C CA . LYS A 1 402 ? 6.355 -2.360 6.881 1.00 83.81 402 LYS A CA 1
ATOM 3255 C C . LYS A 1 402 ? 7.616 -2.136 6.060 1.00 83.81 402 LYS A C 1
ATOM 3257 O O . LYS A 1 402 ? 7.947 -0.992 5.730 1.00 83.81 402 LYS A O 1
ATOM 3262 N N . GLU A 1 403 ? 8.273 -3.215 5.664 1.00 82.81 403 GLU A N 1
ATOM 3263 C CA . GLU A 1 403 ? 9.320 -3.096 4.656 1.00 82.81 403 GLU A CA 1
ATOM 3264 C C . GLU A 1 403 ? 8.710 -2.683 3.307 1.00 82.81 403 GLU A C 1
ATOM 3266 O O . GLU A 1 403 ? 7.520 -2.872 3.025 1.00 82.81 403 GLU A O 1
ATOM 3271 N N . GLU A 1 404 ? 9.523 -2.092 2.437 1.00 79.19 404 GLU A N 1
ATOM 3272 C CA . GLU A 1 404 ? 9.039 -1.487 1.192 1.00 79.19 404 GLU A CA 1
ATOM 3273 C C . GLU A 1 404 ? 8.326 -2.501 0.296 1.00 79.19 404 GLU A C 1
ATOM 3275 O O . GLU A 1 404 ? 7.270 -2.201 -0.270 1.00 79.19 404 GLU A O 1
ATOM 3280 N N . LYS A 1 405 ? 8.861 -3.725 0.246 1.00 84.00 405 LYS A N 1
ATOM 3281 C CA . LYS A 1 405 ? 8.307 -4.832 -0.534 1.00 84.00 405 LYS A CA 1
ATOM 3282 C C . LYS A 1 405 ? 7.080 -5.470 0.099 1.00 84.00 405 LYS A C 1
ATOM 3284 O O . LYS A 1 405 ? 6.302 -6.057 -0.637 1.00 84.00 405 LYS A O 1
ATOM 3289 N N . GLU A 1 406 ? 6.904 -5.379 1.416 1.00 87.31 406 GLU A N 1
ATOM 3290 C CA . GLU A 1 406 ? 5.835 -6.089 2.117 1.00 87.31 406 GLU A CA 1
ATOM 3291 C C . GLU A 1 406 ? 4.445 -5.567 1.746 1.00 87.31 406 GLU A C 1
ATOM 3293 O O . GLU A 1 406 ? 4.204 -4.355 1.647 1.00 87.31 406 GLU A O 1
ATOM 3298 N N . LEU A 1 407 ? 3.498 -6.499 1.603 1.00 88.31 407 LEU A N 1
ATOM 3299 C CA . LEU A 1 407 ? 2.083 -6.196 1.405 1.00 88.31 407 LEU A CA 1
ATOM 3300 C C . LEU A 1 407 ? 1.528 -5.333 2.549 1.00 88.31 407 LEU A C 1
ATOM 3302 O O . LEU A 1 407 ? 0.922 -4.294 2.298 1.00 88.31 407 LEU A O 1
ATOM 3306 N N . PHE A 1 408 ? 1.804 -5.731 3.787 1.00 88.38 408 PHE A N 1
ATOM 3307 C CA . PHE A 1 408 ? 1.491 -5.012 5.018 1.00 88.38 408 PHE A CA 1
ATOM 3308 C C . PHE A 1 408 ? 2.482 -5.417 6.113 1.00 88.38 408 PHE A C 1
ATOM 3310 O O . PHE A 1 408 ? 3.177 -6.423 5.985 1.00 88.38 408 PHE A O 1
ATOM 3317 N N . SER A 1 409 ? 2.513 -4.656 7.201 1.00 84.62 409 SER A N 1
ATOM 3318 C CA . SER A 1 409 ? 3.379 -4.903 8.347 1.00 84.62 409 SER A CA 1
ATOM 3319 C C . SER A 1 409 ? 3.089 -6.244 9.017 1.00 84.62 409 SER A C 1
ATOM 3321 O O . SER A 1 409 ? 1.930 -6.637 9.229 1.00 84.62 409 SER A O 1
ATOM 3323 N N . GLN A 1 410 ? 4.162 -6.942 9.385 1.00 77.56 410 GLN A N 1
ATOM 3324 C CA . GLN A 1 410 ? 4.082 -8.156 10.194 1.00 77.56 410 GLN A CA 1
ATOM 3325 C C . GLN A 1 410 ? 3.496 -7.853 11.573 1.00 77.56 410 GLN A C 1
ATOM 3327 O O . GLN A 1 410 ? 3.560 -6.722 12.058 1.00 77.56 410 GLN A O 1
ATOM 3332 N N . LYS A 1 411 ? 2.905 -8.864 12.213 1.00 72.31 411 LYS A N 1
ATOM 3333 C CA . LYS A 1 411 ? 2.166 -8.702 13.476 1.00 72.31 411 LYS A CA 1
ATOM 3334 C C . LYS A 1 411 ? 3.016 -8.073 14.577 1.00 72.31 411 LYS A C 1
ATOM 3336 O O . LYS A 1 411 ? 2.517 -7.248 15.334 1.00 72.31 411 LYS A O 1
ATOM 3341 N N . GLU A 1 412 ? 4.292 -8.418 14.615 1.00 66.19 412 GLU A N 1
ATOM 3342 C CA . GLU A 1 412 ? 5.285 -7.957 15.582 1.00 66.19 412 GLU A CA 1
ATOM 3343 C C . GLU A 1 412 ? 5.665 -6.478 15.365 1.00 66.19 412 GLU A C 1
ATOM 3345 O O . GLU A 1 412 ? 6.028 -5.782 16.314 1.00 66.19 412 GLU A O 1
ATOM 3350 N N . ASN A 1 413 ? 5.503 -5.988 14.128 1.00 61.56 413 ASN A N 1
ATOM 3351 C CA . ASN A 1 413 ? 5.868 -4.640 13.676 1.00 61.56 413 ASN A CA 1
ATOM 3352 C C . ASN A 1 413 ? 4.680 -3.662 13.675 1.00 61.56 413 ASN A C 1
ATOM 3354 O O . ASN A 1 413 ? 4.843 -2.477 13.384 1.00 61.56 413 ASN A O 1
ATOM 3358 N N . ARG A 1 414 ? 3.471 -4.123 14.026 1.00 67.00 414 ARG A N 1
ATOM 3359 C CA . ARG A 1 414 ? 2.242 -3.311 14.129 1.00 67.00 414 ARG A CA 1
ATOM 3360 C C . ARG A 1 414 ? 2.225 -2.455 15.396 1.00 67.00 414 ARG A C 1
ATOM 3362 O O . ARG A 1 414 ? 1.258 -2.462 16.160 1.00 67.00 414 ARG A O 1
ATOM 3369 N N . GLN A 1 415 ? 3.302 -1.719 15.635 1.00 62.50 415 GLN A N 1
ATOM 3370 C CA . GLN A 1 415 ? 3.473 -0.885 16.816 1.00 62.50 415 GLN A CA 1
ATOM 3371 C C . GLN A 1 415 ? 3.154 0.566 16.469 1.00 62.50 415 GLN A C 1
ATOM 3373 O O . GLN A 1 415 ? 4.035 1.374 16.238 1.00 62.50 415 GLN A O 1
ATOM 3378 N N . GLY A 1 416 ? 1.872 0.928 16.444 1.00 62.62 416 GLY A N 1
ATOM 3379 C CA . GLY A 1 416 ? 1.463 2.342 16.427 1.00 62.62 416 GLY A CA 1
ATOM 3380 C C . GLY A 1 416 ? 1.488 2.991 17.817 1.00 62.62 416 GLY A C 1
ATOM 3381 O O . GLY A 1 416 ? 0.738 3.934 18.052 1.00 62.62 416 GLY A O 1
ATOM 3382 N N . MET A 1 417 ? 2.236 2.406 18.752 1.00 72.50 417 MET A N 1
ATOM 3383 C CA . MET A 1 417 ? 2.223 2.692 20.183 1.00 72.50 417 MET A CA 1
ATOM 3384 C C . MET A 1 417 ? 3.647 3.010 20.624 1.00 72.50 417 MET A C 1
ATOM 3386 O O . MET A 1 417 ? 4.594 2.393 20.137 1.00 72.50 417 MET A O 1
ATOM 3390 N N . ARG A 1 418 ? 3.802 3.966 21.539 1.00 71.81 418 ARG A N 1
ATOM 3391 C CA . ARG A 1 418 ? 5.109 4.280 22.113 1.00 71.81 418 ARG A CA 1
ATOM 3392 C C . ARG A 1 418 ? 5.421 3.216 23.165 1.00 71.81 418 ARG A C 1
ATOM 3394 O O . ARG A 1 418 ? 4.580 2.943 24.015 1.00 71.81 418 ARG A O 1
ATOM 3401 N N . THR A 1 419 ? 6.587 2.589 23.075 1.00 69.62 419 THR A N 1
ATOM 3402 C CA . THR A 1 419 ? 7.022 1.500 23.966 1.00 69.62 419 THR A CA 1
ATOM 3403 C C . THR A 1 419 ? 8.245 1.926 24.781 1.00 69.62 419 THR A C 1
ATOM 3405 O O . THR A 1 419 ? 8.808 3.001 24.558 1.00 69.62 419 THR A O 1
ATOM 3408 N N . GLY A 1 420 ? 8.650 1.111 25.760 1.00 70.75 420 GLY A N 1
ATOM 3409 C CA . GLY A 1 420 ? 9.840 1.379 26.582 1.00 70.75 420 GLY A CA 1
ATOM 3410 C C . GLY A 1 420 ? 9.621 2.306 27.784 1.00 70.75 420 GLY A C 1
ATOM 3411 O O . GLY A 1 420 ? 10.586 2.768 28.394 1.00 70.75 420 GLY A O 1
ATOM 3412 N N . TYR A 1 421 ? 8.370 2.581 28.154 1.00 78.12 421 TYR A N 1
ATOM 3413 C CA . TYR A 1 421 ? 8.044 3.314 29.378 1.00 78.12 421 TYR A CA 1
ATOM 3414 C C . TYR A 1 421 ? 7.990 2.367 30.581 1.00 78.12 421 TYR A C 1
ATOM 3416 O O . TYR A 1 421 ? 7.330 1.335 30.536 1.00 78.12 421 TYR A O 1
ATOM 3424 N N . GLN A 1 422 ? 8.662 2.729 31.676 1.00 82.38 422 GLN A N 1
ATOM 3425 C CA . GLN A 1 422 ? 8.689 1.940 32.916 1.00 82.38 422 GLN A CA 1
ATOM 3426 C C . GLN A 1 422 ? 7.461 2.196 33.794 1.00 82.38 422 GLN A C 1
ATOM 3428 O O . GLN A 1 422 ? 7.043 1.332 34.564 1.00 82.38 422 GLN A O 1
ATOM 3433 N N . GLY A 1 423 ? 6.876 3.385 33.671 1.00 85.44 423 GLY A N 1
ATOM 3434 C CA . GLY A 1 423 ? 5.702 3.790 34.423 1.00 85.44 423 GLY A CA 1
ATOM 3435 C C . GLY A 1 423 ? 5.017 4.984 33.781 1.00 85.44 423 GLY A C 1
ATOM 3436 O O . GLY A 1 423 ? 5.648 5.796 33.102 1.00 85.44 423 GLY A O 1
ATOM 3437 N N . ILE A 1 424 ? 3.712 5.096 34.010 1.00 88.50 424 ILE A N 1
ATOM 3438 C CA . ILE A 1 424 ? 2.929 6.258 33.606 1.00 88.50 424 ILE A CA 1
ATOM 3439 C C . ILE A 1 424 ? 2.024 6.686 34.745 1.00 88.50 424 ILE A C 1
ATOM 3441 O O . ILE A 1 424 ? 1.423 5.865 35.436 1.00 88.50 424 ILE A O 1
ATOM 3445 N N . LYS A 1 425 ? 1.929 7.995 34.945 1.00 91.12 425 LYS A N 1
ATOM 3446 C CA . LYS A 1 425 ? 1.014 8.591 35.909 1.00 91.12 425 LYS A CA 1
ATOM 3447 C C . LYS A 1 425 ? 0.227 9.691 35.231 1.00 91.12 425 LYS A C 1
ATOM 3449 O O . LYS A 1 425 ? 0.774 10.747 34.918 1.00 91.12 425 LYS A O 1
ATOM 3454 N N . ILE A 1 426 ? -1.066 9.465 35.049 1.00 93.19 426 ILE A N 1
ATOM 3455 C CA . ILE A 1 426 ? -1.975 10.500 34.564 1.00 93.19 426 ILE A CA 1
ATOM 3456 C C . ILE A 1 426 ? -2.089 11.584 35.642 1.00 93.19 426 ILE A C 1
ATOM 3458 O O . ILE A 1 426 ? -2.333 11.304 36.815 1.00 93.19 426 ILE A O 1
ATOM 3462 N N . ILE A 1 427 ? -1.838 12.828 35.241 1.00 95.25 427 ILE A N 1
ATOM 3463 C CA . ILE A 1 427 ? -1.888 14.015 36.099 1.00 95.25 427 ILE A CA 1
ATOM 3464 C C . ILE A 1 427 ? -3.258 14.680 35.974 1.00 95.25 427 ILE A C 1
ATOM 3466 O O . ILE A 1 427 ? -3.851 15.036 36.990 1.00 95.25 427 ILE A O 1
ATOM 3470 N N . SER A 1 428 ? -3.750 14.858 34.746 1.00 96.06 428 SER A N 1
ATOM 3471 C CA . SER A 1 428 ? -5.080 15.409 34.488 1.00 96.06 428 SER A CA 1
ATOM 3472 C C . SER A 1 428 ? -5.640 14.952 33.142 1.00 96.06 428 SER A C 1
ATOM 3474 O O . SER A 1 428 ? -4.895 14.674 32.201 1.00 96.06 428 SER A O 1
ATOM 3476 N N . ILE A 1 429 ? -6.970 14.890 33.076 1.00 96.12 429 ILE A N 1
ATOM 3477 C CA . ILE A 1 429 ? -7.765 14.693 31.864 1.00 96.12 429 ILE A CA 1
ATOM 3478 C C . ILE A 1 429 ? -8.790 15.826 31.856 1.00 96.12 429 ILE A C 1
ATOM 3480 O O . ILE A 1 429 ? -9.648 15.890 32.733 1.00 96.12 429 ILE A O 1
ATOM 3484 N N . GLU A 1 430 ? -8.678 16.749 30.906 1.00 95.38 430 GLU A N 1
ATOM 3485 C CA . GLU A 1 430 ? -9.517 17.949 30.854 1.00 95.38 430 GLU A CA 1
ATOM 3486 C C . GLU A 1 430 ? -10.225 18.030 29.503 1.00 95.38 430 GLU A C 1
ATOM 3488 O O . GLU A 1 430 ? -9.570 18.087 28.466 1.00 95.38 430 GLU A O 1
ATOM 3493 N N . GLU A 1 431 ? -11.561 18.033 29.487 1.00 93.88 431 GLU A N 1
ATOM 3494 C CA . GLU A 1 431 ? -12.316 18.227 28.244 1.00 93.88 431 GLU A CA 1
ATOM 3495 C C . GLU A 1 431 ? -12.038 19.633 27.690 1.00 93.88 431 GLU A C 1
ATOM 3497 O O . GLU A 1 431 ? -12.222 20.640 28.380 1.00 93.88 431 GLU A O 1
ATOM 3502 N N . ILE A 1 432 ? -11.600 19.707 26.435 1.00 90.12 432 ILE A N 1
ATOM 3503 C CA . ILE A 1 432 ? -11.326 20.965 25.744 1.00 90.12 432 ILE A CA 1
ATOM 3504 C C . ILE A 1 432 ? -12.428 21.257 24.733 1.00 90.12 432 ILE A C 1
ATOM 3506 O O . ILE A 1 432 ? -12.870 20.395 23.973 1.00 90.12 432 ILE A O 1
ATOM 3510 N N . LYS A 1 433 ? -12.865 22.518 24.707 1.00 83.31 433 LYS A N 1
ATOM 3511 C CA . LYS A 1 433 ? -13.771 23.009 23.670 1.00 83.31 433 LYS A CA 1
ATOM 3512 C C . LYS A 1 433 ? -12.962 23.280 22.415 1.00 83.31 433 LYS A C 1
ATOM 3514 O O . LYS A 1 433 ? -12.307 24.315 22.316 1.00 83.31 433 LYS A O 1
ATOM 3519 N N . ASP A 1 434 ? -13.015 22.352 21.475 1.00 68.44 434 ASP A N 1
ATOM 3520 C CA . ASP A 1 434 ? -12.452 22.540 20.147 1.00 68.44 434 ASP A CA 1
ATOM 3521 C C . ASP A 1 434 ? -13.586 22.582 19.117 1.00 68.44 434 ASP A C 1
ATOM 3523 O O . ASP A 1 434 ? -14.361 21.640 18.957 1.00 68.44 434 ASP A O 1
ATOM 3527 N N . GLU A 1 435 ? -13.715 23.726 18.448 1.00 60.53 435 GLU A N 1
ATOM 3528 C CA . GLU A 1 435 ? -14.768 23.992 17.465 1.00 60.53 435 GLU A CA 1
ATOM 3529 C C . GLU A 1 435 ? -14.390 23.504 16.051 1.00 60.53 435 GLU A C 1
ATOM 3531 O O . GLU A 1 435 ? -15.191 23.630 15.125 1.00 60.53 435 GLU A O 1
ATOM 3536 N N . LYS A 1 436 ? -13.176 22.964 15.846 1.00 61.50 436 LYS A N 1
ATOM 3537 C CA . LYS A 1 436 ? -12.627 22.625 14.520 1.00 61.50 436 LYS A CA 1
ATOM 3538 C C . LYS A 1 436 ? -12.299 21.144 14.367 1.00 61.50 436 LYS A C 1
ATOM 3540 O O . LYS A 1 436 ? -11.174 20.770 14.023 1.00 61.50 436 LYS A O 1
ATOM 3545 N N . HIS A 1 437 ? -13.291 20.284 14.548 1.00 64.56 437 HIS A N 1
ATOM 3546 C CA . HIS A 1 437 ? -13.107 18.851 14.350 1.00 64.56 437 HIS A CA 1
ATOM 3547 C C . HIS A 1 437 ? -13.997 18.249 13.274 1.00 64.56 437 HIS A C 1
ATOM 3549 O O . HIS A 1 437 ? -15.039 18.785 12.903 1.00 64.56 437 HIS A O 1
ATOM 3555 N N . SER A 1 438 ? -13.543 17.100 12.764 1.00 65.81 438 SER A N 1
ATOM 3556 C CA . SER A 1 438 ? -14.357 16.222 11.930 1.00 65.81 438 SER A CA 1
ATOM 3557 C C . SER A 1 438 ? -15.682 15.921 12.643 1.00 65.81 438 SER A C 1
ATOM 3559 O O . SER A 1 438 ? -15.653 15.679 13.849 1.00 65.81 438 SER A O 1
ATOM 3561 N N . PRO A 1 439 ? -16.819 15.829 11.929 1.00 65.31 439 PRO A N 1
ATOM 3562 C CA . PRO A 1 439 ? -18.116 15.489 12.526 1.00 65.31 439 PRO A CA 1
ATOM 3563 C C . PRO A 1 439 ? -18.142 14.132 13.254 1.00 65.31 439 PRO A C 1
ATOM 3565 O O . PRO A 1 439 ? -19.095 13.842 13.968 1.00 65.31 439 PRO A O 1
ATOM 3568 N N . LYS A 1 440 ? -17.111 13.291 13.080 1.00 74.00 440 LYS A N 1
ATOM 3569 C CA . LYS A 1 440 ? -16.952 12.002 13.772 1.00 74.00 440 LYS A CA 1
ATOM 3570 C C . LYS A 1 440 ? -16.337 12.130 15.178 1.00 74.00 440 LYS A C 1
ATOM 3572 O O . LYS A 1 440 ? -16.409 11.179 15.952 1.00 74.00 440 LYS A O 1
ATOM 3577 N N . ILE A 1 441 ? -15.719 13.267 15.507 1.00 85.00 441 ILE A N 1
ATOM 3578 C CA . ILE A 1 441 ? -15.171 13.543 16.840 1.00 85.00 441 ILE A CA 1
ATOM 3579 C C . ILE A 1 441 ? -16.284 14.162 17.680 1.00 85.00 441 ILE A C 1
ATOM 3581 O O . ILE A 1 441 ? -16.836 15.201 17.329 1.00 85.00 441 ILE A O 1
ATOM 3585 N N . LEU A 1 442 ? -16.603 13.511 18.793 1.00 88.62 442 LEU A N 1
ATOM 3586 C CA . LEU A 1 442 ? -17.629 13.960 19.728 1.00 88.62 442 LEU A CA 1
ATOM 3587 C C . LEU A 1 442 ? -17.049 14.888 20.788 1.00 88.62 442 LEU A C 1
ATOM 3589 O O . LEU A 1 442 ? -17.704 15.850 21.182 1.00 88.62 442 LEU A O 1
ATOM 3593 N N . LYS A 1 443 ? -15.841 14.578 21.264 1.00 91.00 443 LYS A N 1
ATOM 3594 C CA . LYS A 1 443 ? -15.153 15.327 22.314 1.00 91.00 443 LYS A CA 1
ATOM 3595 C C . LYS A 1 443 ? -13.645 15.288 22.126 1.00 91.00 443 LYS A C 1
ATOM 3597 O O . LYS A 1 443 ? -13.102 14.338 21.560 1.00 91.00 443 LYS A O 1
ATOM 3602 N N . ALA A 1 444 ? -12.984 16.303 22.659 1.00 91.62 444 ALA A N 1
ATOM 3603 C CA . ALA A 1 444 ? -11.539 16.405 22.719 1.00 91.62 444 ALA A CA 1
ATOM 3604 C C . ALA A 1 444 ? -11.107 16.607 24.172 1.00 91.62 444 ALA A C 1
ATOM 3606 O O . ALA A 1 444 ? -11.779 17.298 24.936 1.00 91.62 444 ALA A O 1
ATOM 3607 N N . TYR A 1 445 ? -9.978 16.015 24.541 1.00 93.19 445 TYR A N 1
ATOM 3608 C CA . TYR A 1 445 ? -9.420 16.070 25.882 1.00 93.19 445 TYR A CA 1
ATOM 3609 C C . TYR A 1 445 ? -7.953 16.477 25.825 1.00 93.19 445 TYR A C 1
ATOM 3611 O O . TYR A 1 445 ? -7.186 15.962 25.018 1.00 93.19 445 TYR A O 1
ATOM 3619 N N . ALA A 1 446 ? -7.557 17.384 26.705 1.00 92.75 446 ALA A N 1
ATOM 3620 C CA . ALA A 1 446 ? -6.175 17.650 27.048 1.00 92.75 446 ALA A CA 1
ATOM 3621 C C . ALA A 1 446 ? -5.748 16.663 28.139 1.00 92.75 446 ALA A C 1
ATOM 3623 O O . ALA A 1 446 ? -6.253 16.722 29.262 1.00 92.75 446 ALA A O 1
ATOM 3624 N N . VAL A 1 447 ? -4.826 15.756 27.815 1.00 93.62 447 VAL A N 1
ATOM 3625 C CA . VAL A 1 447 ? -4.332 14.752 28.759 1.00 93.62 447 VAL A CA 1
ATOM 3626 C C . VAL A 1 447 ? -2.905 15.091 29.142 1.00 93.62 447 VAL A C 1
ATOM 3628 O O . VAL A 1 447 ? -2.015 15.175 28.299 1.00 93.62 447 VAL A O 1
ATOM 3631 N N . THR A 1 448 ? -2.686 15.295 30.435 1.00 94.38 448 THR A N 1
ATOM 3632 C CA . THR A 1 448 ? -1.360 15.533 30.998 1.00 94.38 448 THR A CA 1
ATOM 3633 C C . THR A 1 448 ? -0.945 14.312 31.794 1.00 94.38 448 THR A C 1
ATOM 3635 O O . THR A 1 448 ? -1.686 13.859 32.665 1.00 94.38 448 THR A O 1
ATOM 3638 N N . PHE A 1 449 ? 0.254 13.799 31.549 1.00 91.50 449 PHE A N 1
ATOM 3639 C CA . PHE A 1 449 ? 0.760 12.613 32.231 1.00 91.50 449 PHE A CA 1
ATOM 3640 C C . PHE A 1 449 ? 2.272 12.689 32.420 1.00 91.50 449 PHE A C 1
ATOM 3642 O O . PHE A 1 449 ? 2.962 13.474 31.779 1.00 91.50 449 PHE A O 1
ATOM 3649 N N . PHE A 1 450 ? 2.789 11.914 33.359 1.00 91.12 450 PHE A N 1
ATOM 3650 C CA . PHE A 1 450 ? 4.213 11.764 33.610 1.00 91.12 450 PHE A CA 1
ATOM 3651 C C . PHE A 1 450 ? 4.642 10.376 33.158 1.00 91.12 450 PHE A C 1
ATOM 3653 O O . PHE A 1 450 ? 4.001 9.400 33.541 1.00 91.12 450 PHE A O 1
ATOM 3660 N N . ILE A 1 451 ? 5.693 10.308 32.349 1.00 88.06 451 ILE A N 1
ATOM 3661 C CA . ILE A 1 451 ? 6.325 9.061 31.925 1.00 88.06 451 ILE A CA 1
ATOM 3662 C C . ILE A 1 451 ? 7.595 8.878 32.743 1.00 88.06 451 ILE A C 1
ATOM 3664 O O . ILE A 1 451 ? 8.389 9.808 32.853 1.00 88.06 451 ILE A O 1
ATOM 3668 N N . GLU A 1 452 ? 7.808 7.672 33.254 1.00 85.94 452 GLU A N 1
ATOM 3669 C CA . GLU A 1 452 ? 9.089 7.222 33.794 1.00 85.94 452 GLU A CA 1
ATOM 3670 C C . GLU A 1 452 ? 9.820 6.387 32.737 1.00 85.94 452 GLU A C 1
ATOM 3672 O O . GLU A 1 452 ? 9.262 5.434 32.189 1.00 85.94 452 GLU A O 1
ATOM 3677 N N . SER A 1 453 ? 11.066 6.755 32.436 1.00 79.94 453 SER A N 1
ATOM 3678 C CA . SER A 1 453 ? 11.949 6.043 31.505 1.00 79.94 453 SER A CA 1
ATOM 3679 C C . SER A 1 453 ? 13.317 5.791 32.142 1.00 79.94 453 SER A C 1
ATOM 3681 O O . SER A 1 453 ? 13.663 6.414 33.149 1.00 79.94 453 SER A O 1
ATOM 3683 N N . GLU A 1 454 ? 14.134 4.940 31.518 1.00 75.62 454 GLU A N 1
ATOM 3684 C CA . GLU A 1 454 ? 15.518 4.684 31.954 1.00 75.62 454 GLU A CA 1
ATOM 3685 C C . GLU A 1 454 ? 16.378 5.956 32.016 1.00 75.62 454 GLU A C 1
ATOM 3687 O O . GLU A 1 454 ? 17.245 6.084 32.878 1.00 75.62 454 GLU A O 1
ATOM 3692 N N . SER A 1 455 ? 16.110 6.927 31.139 1.00 77.25 455 SER A N 1
ATOM 3693 C CA . SER A 1 455 ? 16.798 8.223 31.091 1.00 77.25 455 SER A CA 1
ATOM 3694 C C . SER A 1 455 ? 16.273 9.264 32.093 1.00 77.25 455 SER A C 1
ATOM 3696 O O . SER A 1 455 ? 16.786 10.382 32.134 1.00 77.25 455 SER A O 1
ATOM 3698 N N . GLY A 1 456 ? 15.268 8.922 32.905 1.00 79.50 456 GLY A N 1
ATOM 3699 C CA . GLY A 1 456 ? 14.579 9.836 33.818 1.00 79.50 456 GLY A CA 1
ATOM 3700 C C . GLY A 1 456 ? 13.104 10.031 33.461 1.00 79.50 456 GLY A C 1
ATOM 3701 O O . GLY A 1 456 ? 12.593 9.443 32.508 1.00 79.50 456 GLY A O 1
ATOM 3702 N N . GLY A 1 457 ? 12.394 10.829 34.262 1.00 83.94 457 GLY A N 1
ATOM 3703 C CA . GLY A 1 457 ? 10.961 11.054 34.078 1.00 83.94 457 GLY A CA 1
ATOM 3704 C C . GLY A 1 457 ? 10.625 12.405 33.446 1.00 83.94 457 GLY A C 1
ATOM 3705 O O . GLY A 1 457 ? 11.205 13.428 33.815 1.00 83.94 457 GLY A O 1
ATOM 3706 N N . GLU A 1 458 ? 9.661 12.416 32.526 1.00 87.50 458 GLU A N 1
ATOM 3707 C CA . GLU A 1 458 ? 9.231 13.605 31.786 1.00 87.50 458 GLU A CA 1
ATOM 3708 C C . GLU A 1 458 ? 7.714 13.805 31.860 1.00 87.50 458 GLU A C 1
ATOM 3710 O O . GLU A 1 458 ? 6.912 12.872 31.744 1.00 87.50 458 GLU A O 1
ATOM 3715 N N . LYS A 1 459 ? 7.308 15.068 32.025 1.00 89.25 459 LYS A N 1
ATOM 3716 C CA . LYS A 1 459 ? 5.908 15.472 31.933 1.00 89.25 459 LYS A CA 1
ATOM 3717 C C . LYS A 1 459 ? 5.526 15.677 30.469 1.00 89.25 459 LYS A C 1
ATOM 3719 O O . LYS A 1 459 ? 6.079 16.540 29.799 1.00 89.25 459 LYS A O 1
ATOM 3724 N N . ASN A 1 460 ? 4.518 14.940 30.034 1.00 88.06 460 ASN A N 1
ATOM 3725 C CA . ASN A 1 460 ? 4.010 14.911 28.677 1.00 88.06 460 ASN A CA 1
ATOM 3726 C C . ASN A 1 460 ? 2.588 15.474 28.597 1.00 88.06 460 ASN A C 1
ATOM 3728 O O . ASN A 1 460 ? 1.854 15.556 29.591 1.00 88.06 460 ASN A O 1
ATOM 3732 N N . PHE A 1 461 ? 2.222 15.872 27.385 1.00 88.69 461 PHE A N 1
ATOM 3733 C CA . PHE A 1 461 ? 0.911 16.394 27.039 1.00 88.69 461 PHE A CA 1
ATOM 3734 C C . PHE A 1 461 ? 0.463 15.781 25.713 1.00 88.69 461 PHE A C 1
ATOM 3736 O O . PHE A 1 461 ? 1.204 15.849 24.732 1.00 88.69 461 PHE A O 1
ATOM 3743 N N . GLU A 1 462 ? -0.750 15.232 25.672 1.00 87.94 462 GLU A N 1
ATOM 3744 C CA . GLU A 1 462 ? -1.344 14.674 24.456 1.00 87.94 462 GLU A CA 1
ATOM 3745 C C . GLU A 1 462 ? -2.814 15.103 24.327 1.00 87.94 462 GLU A C 1
ATOM 3747 O O . GLU A 1 462 ? -3.599 14.914 25.264 1.00 87.94 462 GLU A O 1
ATOM 3752 N N . PRO A 1 463 ? -3.225 15.680 23.182 1.00 89.62 463 PRO A N 1
ATOM 3753 C CA . PRO A 1 463 ? -4.635 15.833 22.870 1.00 89.62 463 PRO A CA 1
ATOM 3754 C C . PRO A 1 463 ? -5.233 14.478 22.465 1.00 89.62 463 PRO A C 1
ATOM 3756 O O . PRO A 1 463 ? -4.781 13.839 21.515 1.00 89.62 463 PRO A O 1
ATOM 3759 N N . VAL A 1 464 ? -6.293 14.058 23.154 1.00 91.44 464 VAL A N 1
ATOM 3760 C CA . VAL A 1 464 ? -7.005 12.807 22.879 1.00 91.44 464 VAL A CA 1
ATOM 3761 C C . VAL A 1 464 ? -8.408 13.100 22.361 1.00 91.44 464 VAL A C 1
ATOM 3763 O O . VAL A 1 464 ? -9.172 13.848 22.967 1.00 91.44 464 VAL A O 1
ATOM 3766 N N . TYR A 1 465 ? -8.761 12.492 21.230 1.00 91.69 465 TYR A N 1
ATOM 3767 C CA . TYR A 1 465 ? -10.052 12.685 20.573 1.00 91.69 465 TYR A CA 1
ATOM 3768 C C . TYR A 1 465 ? -10.922 11.449 20.743 1.00 91.69 465 TYR A C 1
ATOM 3770 O O . TYR A 1 465 ? -10.488 10.342 20.418 1.00 91.69 465 TYR A O 1
ATOM 3778 N N . ILE A 1 466 ? -12.156 11.643 21.199 1.00 92.50 466 ILE A N 1
ATOM 3779 C CA . ILE A 1 466 ? -13.148 10.579 21.354 1.00 92.50 466 ILE A CA 1
ATOM 3780 C C . ILE A 1 466 ? -14.230 10.754 20.298 1.00 92.50 466 ILE A C 1
ATOM 3782 O O . ILE A 1 466 ? -14.804 11.833 20.141 1.00 92.50 466 ILE A O 1
ATOM 3786 N N . GLY A 1 467 ? -14.523 9.671 19.590 1.00 91.75 467 GLY A N 1
ATOM 3787 C CA . GLY A 1 467 ? -15.665 9.563 18.691 1.00 91.75 467 GLY A CA 1
ATOM 3788 C C . GLY A 1 467 ? -16.516 8.350 19.038 1.00 91.75 467 GLY A C 1
ATOM 3789 O O . GLY A 1 467 ? -16.389 7.770 20.118 1.00 91.75 467 GLY A O 1
ATOM 3790 N N . GLU A 1 468 ? -17.384 7.962 18.112 1.00 89.50 468 GLU A N 1
ATOM 3791 C CA . GLU A 1 468 ? -18.282 6.824 18.291 1.00 89.50 468 GLU A CA 1
ATOM 3792 C C . GLU A 1 468 ? -18.351 5.982 17.016 1.00 89.50 468 GLU A C 1
ATOM 3794 O O . GLU A 1 468 ? -18.415 6.509 15.904 1.00 89.50 468 GLU A O 1
ATOM 3799 N N . GLU A 1 469 ? -18.323 4.663 17.184 1.00 88.50 469 GLU A N 1
ATOM 3800 C CA . GLU A 1 469 ? -18.496 3.677 16.121 1.00 88.50 469 GLU A CA 1
ATOM 3801 C C . GLU A 1 469 ? -19.492 2.619 16.600 1.00 88.50 469 GLU A C 1
ATOM 3803 O O . GLU A 1 469 ? -19.314 2.029 17.663 1.00 88.50 469 GLU A O 1
ATOM 3808 N N . ASN A 1 470 ? -20.568 2.394 15.836 1.00 84.00 470 ASN A N 1
ATOM 3809 C CA . ASN A 1 470 ? -21.643 1.455 16.187 1.00 84.00 470 ASN A CA 1
ATOM 3810 C C . ASN A 1 470 ? -22.212 1.648 17.614 1.00 84.00 470 ASN A C 1
ATOM 3812 O O . ASN A 1 470 ? -22.566 0.678 18.279 1.00 84.00 470 ASN A O 1
ATOM 3816 N N . GLY A 1 471 ? -22.301 2.895 18.093 1.00 86.50 471 GLY A N 1
ATOM 3817 C CA . GLY A 1 471 ? -22.810 3.212 19.433 1.00 86.50 471 GLY A CA 1
ATOM 3818 C C . GLY A 1 471 ? -21.802 3.017 20.572 1.00 86.50 471 GLY A C 1
ATOM 3819 O O . GLY A 1 471 ? -22.185 3.130 21.735 1.00 86.50 471 GLY A O 1
ATOM 3820 N N . VAL A 1 472 ? -20.531 2.729 20.269 1.00 90.69 472 VAL A N 1
ATOM 3821 C CA . VAL A 1 472 ? -19.460 2.552 21.262 1.00 90.69 472 VAL A CA 1
ATOM 3822 C C . VAL A 1 472 ? -18.416 3.659 21.128 1.00 90.69 472 VAL A C 1
ATOM 3824 O O . VAL A 1 472 ? -18.011 4.017 20.021 1.00 90.69 472 VAL A O 1
ATOM 3827 N N . ARG A 1 473 ? -17.969 4.197 22.269 1.00 93.06 473 ARG A N 1
ATOM 3828 C CA . ARG A 1 473 ? -16.920 5.222 22.345 1.00 93.06 473 ARG A CA 1
ATOM 3829 C C . ARG A 1 473 ? -15.570 4.644 21.933 1.00 93.06 473 ARG A C 1
ATOM 3831 O O . ARG A 1 473 ? -15.193 3.569 22.389 1.00 93.06 473 ARG A O 1
ATOM 3838 N N . VAL A 1 474 ? -14.840 5.372 21.090 1.00 93.38 474 VAL A N 1
ATOM 3839 C CA . VAL A 1 474 ? -13.515 4.963 20.599 1.00 93.38 474 VAL A CA 1
ATOM 3840 C C . VAL A 1 474 ? -12.553 6.145 20.503 1.00 93.38 474 VAL A C 1
ATOM 3842 O O . VAL A 1 474 ? -12.960 7.290 20.294 1.00 93.38 474 VAL A O 1
ATOM 3845 N N . ILE A 1 475 ? -11.259 5.848 20.607 1.00 92.50 475 ILE A N 1
ATOM 3846 C CA . ILE A 1 475 ? -10.166 6.808 20.460 1.00 92.50 475 ILE A CA 1
ATOM 3847 C C . ILE A 1 475 ? -9.864 7.048 18.976 1.00 92.50 475 ILE A C 1
ATOM 3849 O O . ILE A 1 475 ? -9.582 6.115 18.219 1.00 92.50 475 ILE A O 1
ATOM 3853 N N . TYR A 1 476 ? -9.886 8.318 18.575 1.00 87.69 476 TYR A N 1
ATOM 3854 C CA . TYR A 1 476 ? -9.543 8.813 17.239 1.00 87.69 476 TYR A CA 1
ATOM 3855 C C . TYR A 1 476 ? -8.167 9.493 17.173 1.00 87.69 476 TYR A C 1
ATOM 3857 O O . TYR A 1 476 ? -7.730 9.819 16.065 1.00 87.69 476 TYR A O 1
ATOM 3865 N N . SER A 1 477 ? -7.493 9.727 18.309 1.00 72.00 477 SER A N 1
ATOM 3866 C CA . SER A 1 477 ? -6.163 10.346 18.320 1.00 72.00 477 SER A CA 1
ATOM 3867 C C . SER A 1 477 ? -5.153 9.504 17.548 1.00 72.00 477 SER A C 1
ATOM 3869 O O . SER A 1 477 ? -5.157 8.266 17.580 1.00 72.00 477 SER A O 1
ATOM 3871 N N . GLN A 1 478 ? -4.293 10.200 16.812 1.00 58.03 478 GLN A N 1
ATOM 3872 C CA . GLN A 1 478 ? -3.051 9.633 16.327 1.00 58.03 478 GLN A CA 1
ATOM 3873 C C . GLN A 1 478 ? -2.000 9.930 17.386 1.00 58.03 478 GLN A C 1
ATOM 3875 O O . GLN A 1 478 ? -1.609 11.079 17.551 1.00 58.03 478 GLN A O 1
ATOM 3880 N N . GLY A 1 479 ? -1.567 8.899 18.108 1.00 46.94 479 GLY A N 1
ATOM 3881 C CA . GLY A 1 479 ? -0.226 8.919 18.665 1.00 46.94 479 GLY A CA 1
ATOM 3882 C C . GLY A 1 479 ? 0.739 8.863 17.487 1.00 46.94 479 GLY A C 1
ATOM 3883 O O . GLY A 1 479 ? 1.009 7.778 16.980 1.00 46.94 479 GLY A O 1
ATOM 3884 N N . ILE A 1 480 ? 1.155 10.025 16.987 1.00 30.66 480 ILE A N 1
ATOM 3885 C CA . ILE A 1 480 ? 2.364 10.188 16.174 1.00 30.66 480 ILE A CA 1
ATOM 3886 C C . ILE A 1 480 ? 3.128 11.339 16.811 1.00 30.66 480 ILE A C 1
ATOM 3888 O O . ILE A 1 480 ? 2.678 12.498 16.674 1.00 30.66 480 ILE A O 1
#

Nearest PDB structures (foldseek):
  5m18-assembly1_A  TM=5.991E-01  e=4.914E-02  Staphylococcus aureus
  4dki-assembly2_B  TM=5.947E-01  e=6.422E-02  Staphylococcus aureus subsp. aureus COL
  4bl2-assembly2_B  TM=6.050E-01  e=1.776E-01  Staphylococcus aureus
  1mwt-assembly1_A  TM=5.995E-01  e=1.874E-01  Staphylococcus aureus
  6w3f-assembly2_B  TM=6.737E-01  e=7.536E-01  synthetic construct

Radius of gyration: 30.91 Å; Cα contacts (8 Å, |Δi|>4): 739; chains: 1; bounding box: 59×89×86 Å

Sequence (480 aa):
MIRYLYSIKKIINVLLVSSSGYTRGNVMKGTVKVNYYSLFMVIALVLLIGCNKQEQSMGSKESIVRKQGLEKEVKETEDAVVNDEEKKEKQSAEAIDINELLEKATGAKALDIIECGESEENPELVDSLTTLTNPQQIQLIVQQLQERESKLMTEGEWIDGYILRFYDRGNIMGDLTLKENILEKTFWAEYKGNQYEVDGDFFRTIKDLKRYKPNEELISEDAIALFSKYNFTPVMLVQKCEYTLPKDLKVTSVGEIETIYFGVGLEMSKVIGLDYTALLGKLVTIESYYLKESFLEGEYKQEMNPRGIVIRYQGDIVGAHLDSNDFSANYYALTGKNFEQLTGITKEEYINKKIMDTYQRPSLSDEELITAYIECNVHENYNRFYEIRASKLWLQTLFLYKEEKELFSQKENRQGMRTGYQGIKIISIEEIKDEKHSPKILKAYAVTFFIESESGGEKNFEPVYIGEENGVRVIYSQGI

Mean predicted aligned error: 14.54 Å

pLDDT: mean 75.97, std 21.24, range [27.55, 98.69]

Solvent-accessible surface area (backbone atoms only — not comparable to full-atom values): 27720 Å² total; per-residue (Å²): 110,72,74,58,53,53,54,53,53,52,54,53,50,55,60,56,52,71,71,71,76,80,84,90,83,83,95,71,96,74,87,84,80,78,71,65,67,66,61,51,54,56,54,53,56,56,54,62,68,66,69,80,81,83,88,88,82,89,82,89,85,89,78,72,64,63,63,63,50,51,58,49,53,52,49,55,48,50,54,47,50,50,50,50,49,50,48,50,50,46,59,61,64,64,54,69,42,68,62,62,50,44,64,54,48,69,66,38,53,33,36,36,44,33,39,48,61,96,52,95,86,53,94,80,54,66,79,47,79,40,78,45,64,35,59,69,49,52,46,50,54,47,50,55,62,68,70,42,51,88,53,82,86,76,94,78,80,72,43,62,49,33,37,42,37,32,19,46,94,86,41,80,70,51,65,37,39,31,33,39,26,82,89,77,74,46,37,36,37,37,40,97,90,39,65,32,39,40,56,66,64,54,57,47,48,56,54,44,49,58,70,62,58,49,57,74,64,77,78,51,70,68,58,49,51,55,36,47,76,51,75,34,49,70,61,44,41,47,34,75,46,79,46,67,42,50,72,57,54,65,32,78,51,78,93,39,55,65,32,54,56,53,51,54,42,44,61,28,6,42,80,77,75,23,69,50,75,91,46,42,55,34,75,28,39,40,38,35,25,41,33,69,56,46,80,50,76,70,91,59,30,83,77,48,51,34,32,40,39,39,31,26,49,98,85,44,82,35,33,41,25,31,33,50,84,33,61,82,55,45,52,26,19,62,86,68,43,40,54,36,82,72,70,77,45,51,62,57,54,48,43,51,67,62,27,34,62,82,40,84,62,71,89,53,55,76,67,56,46,51,50,53,55,59,50,23,29,47,69,71,36,59,62,62,46,53,58,45,33,38,71,60,55,59,55,22,35,36,40,34,82,38,57,90,60,46,95,48,26,54,83,91,44,54,64,77,62,64,72,80,33,79,38,74,44,82,75,46,78,41,81,46,94,71,93,85,67,62,93,63,52,77,48,37,28,46,34,32,30,35,40,32,37,96,93,50,70,48,82,47,77,46,75,44,32,34,23,66,56,98,90,34,61,23,38,65,51,76,79,123

Secondary structure (DSSP, 8-state):
-HHHHHHHHHHHHHHHHTTTSS--S----------HHHHHHHHHHHHHHHTS----------SSHHHHHHHHHHHHHHHHHHHHHHHHHHHHHS---HHHHHHHHTT-SEEEEEEEPS-TT-TT-EEEEEEE--HHHHHHHHHHHHT-B--PPPP---EEEEEEEEEETTEEEEEEEEEEETTTTEEEEEETTEEEE--HHHHHHHHHHHHH---SPPPPHHHHHHHHHTT--EEEEEEEEEEE--SSS---SGGGTHHHHHHHHHHHHHTTT---GGGTTSEEEEEEEEESS----SGGGGT-PPEEEEEEETTEEEEEEEE-SSTT--EE-TTS-BHHHHHSS-HHHHIIIIISTT-------HHHHHHHHHHHHHHT-HHHHHHTB-HHHHHHHTTSS--TT-SS--GGG---S----SEEEEEEEEEE--S---TTEEEEEEEEEEEEETTEEEEEEEEEEEEEETTEEEE-----

Foldseek 3Di:
DVVVVVVVVVVVVVVVVVVVPDDDDDDDDDDDDDDVPVVVVVVVVVVVVVPPDDDDDDDDDDDDVVVVVVVVVVVVVVVVVVVVVVVVVCVVVVPPDVVQLLVVLLQFQKKKKFFADQDPPDRPCSVDIAMARQNLLSNVLSVQVVVFDADDDDDDDKDFGIKIWTDDPRDTSAIKIKIADPVVRWIWIDGPNGITTGDLLSVVSSVVCRQLVADSDDDDPVNCVVLVVLPWGFNGFSDKDKDFAAQALADAFLVVLCSLVCVLQQLLFVVVVAHCRVRHRHIKMKIWTFISAALDDDPCRSPFTWIWIFIGDPRDTRGIWTFRLALQRWTHRSNSDGPCSRPVDDSLLCCQVPHHVVYDADADDPVRLVVQCVCCQQPVCVRSNCSQARSSNSSSLQSAPCRSSDPGDDPVRSDLHHHQFNDKAWPDWAWDDDPDDDPQFPTKIWTWMWTQHPVGIDIDIDIWTWGDGPRGIHTPDRPD